Protein 7OU3 (pdb70)

Sequence (489 aa):
YREDNEKVNRLVEILRELGLDCARTIEEKVDLQFDALRNLRENLKDDEELFIKLVIANALVSYQLSGKGEDWWWEFSRYFSENPPEDIVEAYSSSFLPNSKTNRRRLVAGKLKRIIERVEPFLSSPLSISEIRDYYFNGMERLRDELARVMKAKRSAKTIVFAVKMFGYAGRIAFSAFVPYPMAIEIPDDVRINAYTKRFTSEPPVSFWGRIAEETGIPPLHIDSILWPVLVLRRLKKHCGEKAERILELRDLDNEKVNRLVEILRELGLDCARTIEEKVDLQFDALRRNLRENLKDDELFIKLVIANALVSYQLSGKGEEDWWWEFSRYFSENPPEDIVEAYSSSFLPNSKTNRRLVAGKLKRIERVEPFLSPLSISEEIRDYYFNGMERLRDELARVMKAKRSAKTTIVFAVKMFGYAGRIAFSAFVPYPMAIEIPDDVRINAYTKRFTSEPPVSFWGRIAEETGIPPLHIDSILWPVLGEVLRREKAERILELRDL

Structure (mmCIF, N/CA/C/O backbone):
data_7OU3
#
_entry.id   7OU3
#
_cell.length_a   61.429
_cell.length_b   62.452
_cell.length_c   139.877
_cell.angle_alpha   90.000
_cell.angle_beta   90.000
_cell.angle_gamma   90.000
#
_symmetry.space_group_name_H-M   'P 21 21 21'
#
loop_
_entity.id
_entity.type
_entity.pdbx_description
1 polymer 'N-glycosylase/DNA lyase'
2 non-polymer 'CHLORIDE ION'
3 non-polymer GLYCEROL
4 water water
#
loop_
_atom_site.group_PDB
_atom_site.id
_atom_site.type_symbol
_atom_site.label_atom_id
_atom_site.label_alt_id
_atom_site.label_comp_id
_atom_site.label_asym_id
_atom_site.label_entity_id
_atom_site.label_seq_id
_atom_site.pdbx_PDB_ins_code
_atom_site.Cartn_x
_atom_site.Cartn_y
_atom_site.Cartn_z
_atom_site.occupancy
_atom_site.B_iso_or_equiv
_atom_site.auth_seq_id
_atom_site.auth_comp_id
_atom_site.auth_asym_id
_atom_site.auth_atom_id
_atom_site.pdbx_PDB_model_num
ATOM 1 N N . TYR A 1 14 ? 103.87027 174.32274 256.22841 1.000 69.79728 11 TYR A N 1
ATOM 2 C CA . TYR A 1 14 ? 104.55610 175.28810 257.07968 1.000 64.92492 11 TYR A CA 1
ATOM 3 C C . TYR A 1 14 ? 105.75886 174.66622 257.78156 1.000 62.73053 11 TYR A C 1
ATOM 4 O O . TYR A 1 14 ? 105.74784 173.48332 258.12452 1.000 62.77391 11 TYR A O 1
ATOM 13 N N . ARG A 1 15 ? 106.79598 175.47373 257.99299 1.000 61.01515 12 ARG A N 1
ATOM 14 C CA . ARG A 1 15 ? 107.95643 175.03944 258.76163 1.000 59.48048 12 ARG A CA 1
ATOM 15 C C . ARG A 1 15 ? 107.56794 174.97642 260.23255 1.000 55.51130 12 ARG A C 1
ATOM 16 O O . ARG A 1 15 ? 107.25841 176.00347 260.84346 1.000 54.46895 12 ARG A O 1
ATOM 18 N N . GLU A 1 16 ? 107.57500 173.77501 260.80435 1.000 52.09405 13 GLU A N 1
ATOM 19 C CA . GLU A 1 16 ? 107.15413 173.57114 262.18181 1.000 49.39750 13 GLU A CA 1
ATOM 20 C C . GLU A 1 16 ? 108.19658 172.73797 262.91226 1.000 45.18025 13 GLU A C 1
ATOM 21 O O . GLU A 1 16 ? 108.76151 171.80125 262.34296 1.000 46.25286 13 GLU A O 1
ATOM 27 N N . ASP A 1 17 ? 108.45510 173.09065 264.17187 1.000 45.41927 14 ASP A N 1
ATOM 28 C CA . ASP A 1 17 ? 109.27584 172.27259 265.06282 1.000 44.11961 14 ASP A CA 1
ATOM 29 C C . ASP A 1 17 ? 108.32418 171.30907 265.75826 1.000 39.81820 14 ASP A C 1
ATOM 30 O O . ASP A 1 17 ? 107.71450 171.64837 266.77598 1.000 36.40201 14 ASP A O 1
ATOM 35 N N . ASN A 1 18 ? 108.20042 170.09937 265.20703 1.000 38.12768 15 ASN A N 1
ATOM 36 C CA . ASN A 1 18 ? 107.19725 169.16117 265.70104 1.000 38.10428 15 ASN A CA 1
ATOM 37 C C . ASN A 1 18 ? 107.47184 168.75785 267.14338 1.000 34.27702 15 ASN A C 1
ATOM 38 O O . ASN A 1 18 ? 106.54085 168.65240 267.95015 1.000 32.44661 15 ASN A O 1
ATOM 40 N N . GLU A 1 19 ? 108.74207 168.52754 267.48638 1.000 35.32099 16 GLU A N 1
ATOM 41 C CA . GLU A 1 19 ? 109.08231 168.15074 268.85580 1.000 35.68297 16 GLU A CA 1
ATOM 42 C C . GLU A 1 19 ? 108.64120 169.21639 269.84976 1.000 33.39408 16 GLU A C 1
ATOM 43 O O . GLU A 1 19 ? 108.05010 168.90765 270.89196 1.000 31.97414 16 GLU A O 1
ATOM 49 N N . LYS A 1 20 ? 108.92434 170.48449 269.54824 1.000 32.02147 17 LYS A N 1
ATOM 50 C CA . LYS A 1 20 ? 108.52428 171.55019 270.46097 1.000 34.71281 17 LYS A CA 1
ATOM 51 C C . LYS A 1 20 ? 107.00993 171.66718 270.54692 1.000 30.07540 17 LYS A C 1
ATOM 52 O O . LYS A 1 20 ? 106.46346 171.91261 271.62731 1.000 30.29280 17 LYS A O 1
ATOM 58 N N . VAL A 1 21 ? 106.31828 171.51038 269.41604 1.000 30.30392 18 VAL A N 1
ATOM 59 C CA . VAL A 1 21 ? 104.85940 171.54940 269.42046 1.000 29.17416 18 VAL A CA 1
ATOM 60 C C . VAL A 1 21 ? 104.29404 170.40178 270.25129 1.000 25.36629 18 VAL A C 1
ATOM 61 O O . VAL A 1 21 ? 103.33711 170.58392 271.01666 1.000 25.95901 18 VAL A O 1
ATOM 65 N N . ASN A 1 22 ? 104.88332 169.21052 270.13018 1.000 28.45430 19 ASN A N 1
ATOM 66 C CA . ASN A 1 22 ? 104.40936 168.07469 270.91498 1.000 30.39595 19 ASN A CA 1
ATOM 67 C C . ASN A 1 22 ? 104.55455 168.33868 272.40862 1.000 31.11210 19 ASN A C 1
ATOM 68 O O . ASN A 1 22 ? 103.65584 168.01275 273.19481 1.000 29.25297 19 ASN A O 1
ATOM 73 N N . ARG A 1 23 ? 105.67661 168.93784 272.81464 1.000 28.95111 20 ARG A N 1
ATOM 74 C CA . ARG A 1 23 ? 105.86133 169.30710 274.21631 1.000 30.85919 20 ARG A CA 1
ATOM 75 C C . ARG A 1 23 ? 104.86311 170.37796 274.64641 1.000 31.08285 20 ARG A C 1
ATOM 76 O O . ARG A 1 23 ? 104.28961 170.29996 275.74274 1.000 29.27492 20 ARG A O 1
ATOM 84 N N . LEU A 1 24 ? 104.64141 171.38660 273.79376 1.000 25.04911 21 LEU A N 1
ATOM 85 C CA . LEU A 1 24 ? 103.68821 172.44729 274.10434 1.000 27.20559 21 LEU A CA 1
ATOM 86 C C . LEU A 1 24 ? 102.29920 171.87811 274.37023 1.000 26.00976 21 LEU A C 1
ATOM 87 O O . LEU A 1 24 ? 101.63440 172.24640 275.34742 1.000 25.88010 21 LEU A O 1
ATOM 92 N N . VAL A 1 25 ? 101.84758 170.97589 273.50125 1.000 25.69255 22 VAL A N 1
ATOM 93 C CA . VAL A 1 25 ? 100.52217 170.37958 273.64252 1.000 25.63663 22 VAL A CA 1
ATOM 94 C C . VAL A 1 25 ? 100.40946 169.63009 274.96482 1.000 28.57403 22 VAL A C 1
ATOM 95 O O . VAL A 1 25 ? 99.42106 169.76816 275.69644 1.000 27.72255 22 VAL A O 1
ATOM 99 N N . GLU A 1 26 ? 101.42545 168.83520 275.29876 1.000 28.85909 23 GLU A N 1
ATOM 100 C CA . GLU A 1 26 ? 101.32586 168.04058 276.51602 1.000 30.03327 23 GLU A CA 1
ATOM 101 C C . GLU A 1 26 ? 101.35747 168.91873 277.76128 1.000 31.08811 23 GLU A C 1
ATOM 102 O O . GLU A 1 26 ? 100.63483 168.65099 278.73120 1.000 32.09205 23 GLU A O 1
ATOM 108 N N . ILE A 1 27 ? 102.17531 169.97625 277.75346 1.000 28.25082 24 ILE A N 1
ATOM 109 C CA . ILE A 1 27 ? 102.21017 170.87814 278.90270 1.000 30.69821 24 ILE A CA 1
ATOM 110 C C . ILE A 1 27 ? 100.86603 171.57021 279.08018 1.000 32.61297 24 ILE A C 1
ATOM 111 O O . ILE A 1 27 ? 100.35430 171.68652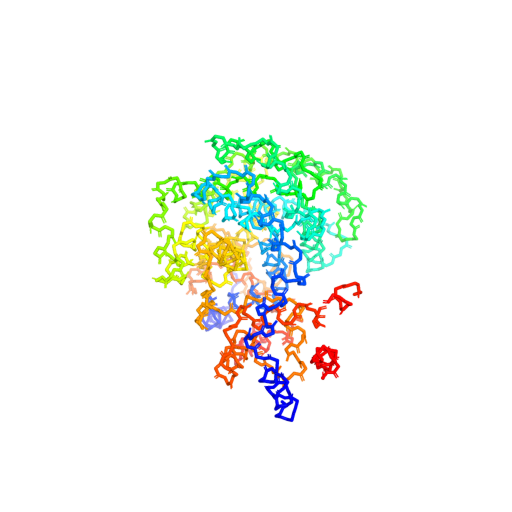 280.20218 1.000 30.01699 24 ILE A O 1
ATOM 116 N N . LEU A 1 28 ? 100.26298 172.03201 277.98023 1.000 26.75625 25 LEU A N 1
ATOM 117 C CA . LEU A 1 28 ? 98.94433 172.64754 278.08802 1.000 27.28376 25 LEU A CA 1
ATOM 118 C C . LEU A 1 28 ? 97.89374 171.65075 278.56597 1.000 28.91628 25 LEU A C 1
ATOM 119 O O . LEU A 1 28 ? 96.98955 172.01594 279.32598 1.000 29.73195 25 LEU A O 1
ATOM 124 N N . ARG A 1 29 ? 97.98401 170.39202 278.12281 1.000 29.61122 26 ARG A N 1
ATOM 125 C CA . ARG A 1 29 ? 97.06161 169.37377 278.61920 1.000 32.02925 26 ARG A CA 1
ATOM 126 C C . ARG A 1 29 ? 97.19394 169.20315 280.12639 1.000 33.54312 26 ARG A C 1
ATOM 127 O O . ARG A 1 29 ? 96.18959 169.04737 280.83350 1.000 35.20758 26 ARG A O 1
ATOM 135 N N . GLU A 1 30 ? 98.42689 169.22980 280.63717 1.000 30.98931 27 GLU A N 1
ATOM 136 C CA . GLU A 1 30 ? 98.63515 169.03935 282.07084 1.000 31.12678 27 GLU A CA 1
ATOM 137 C C . GLU A 1 30 ? 98.08858 170.21362 282.87077 1.000 34.41478 27 GLU A C 1
ATOM 138 O O . GLU A 1 30 ? 97.52269 170.02257 283.95479 1.000 36.27724 27 GLU A O 1
ATOM 144 N N . LEU A 1 31 ? 98.25776 171.43395 282.36051 1.000 31.72647 28 LEU A N 1
ATOM 145 C CA . LEU A 1 31 ? 97.65981 172.60123 283.00257 1.000 31.97461 28 LEU A CA 1
ATOM 146 C C . LEU A 1 31 ? 96.13828 172.56358 282.89125 1.000 31.61271 28 LEU A C 1
ATOM 147 O O . LEU A 1 31 ? 95.42593 172.59692 283.90241 1.000 33.78384 28 LEU A O 1
ATOM 152 N N . GLY A 1 32 ? 95.62293 172.49288 281.66865 1.000 31.66486 29 GLY A N 1
ATOM 153 C CA . GLY A 1 32 ? 94.20334 172.28504 281.44543 1.000 33.13625 29 GLY A CA 1
ATOM 154 C C . GLY A 1 32 ? 93.33691 173.48266 281.80236 1.000 28.52784 29 GLY A C 1
ATOM 155 O O . GLY A 1 32 ? 93.80249 174.55775 282.18369 1.000 28.45410 29 GLY A O 1
ATOM 156 N N . LEU A 1 33 ? 92.02676 173.26797 281.66175 1.000 28.59211 30 LEU A N 1
ATOM 157 C CA . LEU A 1 33 ? 91.05579 174.29265 282.03280 1.000 27.17188 30 LEU A CA 1
ATOM 158 C C . LEU A 1 33 ? 91.16354 174.66935 283.50495 1.000 28.94766 30 LEU A C 1
ATOM 159 O O . LEU A 1 33 ? 90.93388 175.83240 283.85986 1.000 28.65014 30 LEU A O 1
ATOM 164 N N . ASP A 1 34 ? 91.51907 173.71172 284.36880 1.000 31.36012 31 ASP A N 1
ATOM 165 C CA . ASP A 1 34 ? 91.65032 174.00012 285.79576 1.000 33.30541 31 ASP A CA 1
ATOM 166 C C . ASP A 1 34 ? 92.67001 175.10399 286.04324 1.000 30.83626 31 ASP A C 1
ATOM 167 O O . ASP A 1 34 ? 92.41537 176.03981 286.81052 1.000 31.10485 31 ASP A O 1
ATOM 172 N N . CYS A 1 35 ? 93.82303 175.02333 285.37722 1.000 30.68024 32 CYS A N 1
ATOM 173 C CA . CYS A 1 35 ? 94.84313 176.05883 285.51541 1.000 31.35084 32 CYS A CA 1
ATOM 174 C C . CYS A 1 35 ? 94.39493 177.37403 284.88917 1.000 28.47939 32 CYS A C 1
ATOM 175 O O . CYS A 1 35 ? 94.56918 178.44270 285.48942 1.000 28.38080 32 CYS A O 1
ATOM 178 N N . ALA A 1 36 ? 93.81484 177.32261 283.68326 1.000 25.11932 33 ALA A N 1
ATOM 179 C CA . ALA A 1 36 ? 93.31993 178.54626 283.06105 1.000 24.48902 33 ALA A CA 1
ATOM 180 C C . ALA A 1 36 ? 92.32349 179.25102 283.96896 1.000 25.05878 33 ALA A C 1
ATOM 181 O O . ALA A 1 36 ? 92.40222 180.47013 284.16438 1.000 22.34336 33 ALA A O 1
ATOM 183 N N . ARG A 1 37 ? 91.40159 178.49177 284.55856 1.000 25.86260 34 ARG A N 1
ATOM 184 C CA . ARG A 1 37 ? 90.41483 179.08411 285.45532 1.000 25.59251 34 ARG A CA 1
ATOM 185 C C . ARG A 1 37 ? 91.07707 179.70564 286.68414 1.000 26.90347 34 ARG A C 1
ATOM 186 O O . ARG A 1 37 ? 90.69435 180.80220 287.11878 1.000 25.80673 34 ARG A O 1
ATOM 194 N N . THR A 1 38 ? 92.07905 179.02991 287.25326 1.000 26.99332 35 THR A N 1
ATOM 195 C CA . THR A 1 38 ? 92.76065 179.57235 288.42538 1.000 27.15772 35 THR A CA 1
ATOM 196 C C . THR A 1 38 ? 93.48543 180.86654 288.08514 1.000 28.03725 35 THR A C 1
ATOM 197 O O . THR A 1 38 ? 93.46408 181.82800 288.86541 1.000 27.55950 35 THR A O 1
ATOM 201 N N . ILE A 1 39 ? 94.12415 180.91226 286.91701 1.000 25.14775 36 ILE A N 1
ATOM 202 C CA . ILE A 1 39 ? 94.77870 182.14080 286.48344 1.000 26.61241 36 ILE A CA 1
ATOM 203 C C . ILE A 1 39 ? 93.76047 183.26726 286.33137 1.000 26.18747 36 ILE A C 1
ATOM 204 O O . ILE A 1 39 ? 93.98992 184.39419 286.78908 1.000 25.03050 36 ILE A O 1
ATOM 209 N N . GLU A 1 40 ? 92.61234 182.97226 285.71242 1.000 23.52528 37 GLU A N 1
ATOM 210 C CA . GLU A 1 40 ? 91.60404 183.99988 285.45708 1.000 22.89257 37 GLU A CA 1
ATOM 211 C C . GLU A 1 40 ? 91.03745 184.56375 286.75207 1.000 25.62689 37 GLU A C 1
ATOM 212 O O . GLU A 1 40 ? 90.75087 185.76741 286.84421 1.000 24.55318 37 GLU A O 1
ATOM 218 N N . GLU A 1 41 ? 90.85213 183.71212 287.75343 1.000 23.95669 38 GLU A N 1
ATOM 219 C CA . GLU A 1 41 ? 90.11571 184.09796 288.95041 1.000 23.58563 38 GLU A CA 1
ATOM 220 C C . GLU A 1 41 ? 91.00149 184.53177 290.10382 1.000 28.09155 38 GLU A C 1
ATOM 221 O O . GLU A 1 41 ? 90.57559 185.36419 290.91313 1.000 28.37444 38 GLU A O 1
ATOM 227 N N . LYS A 1 42 ? 92.21003 183.98005 290.21271 1.000 27.05821 39 LYS A N 1
ATOM 228 C CA . LYS A 1 42 ? 93.09214 184.25957 291.33582 1.000 30.94210 39 LYS A CA 1
ATOM 229 C C . LYS A 1 42 ? 94.32552 185.06528 290.96656 1.000 33.21148 39 LYS A C 1
ATOM 230 O O . LYS A 1 42 ? 94.80566 185.84375 291.79517 1.000 37.84074 39 LYS A O 1
ATOM 234 N N . VAL A 1 43 ? 94.85064 184.89817 289.75564 1.000 30.07339 40 VAL A N 1
ATOM 235 C CA . VAL A 1 43 ? 96.03875 185.63241 289.32962 1.000 31.68308 40 VAL A CA 1
ATOM 236 C C . VAL A 1 43 ? 95.67214 186.96056 288.67489 1.000 31.56788 40 VAL A C 1
ATOM 237 O O . VAL A 1 43 ? 96.34726 187.97060 288.89053 1.000 32.03621 40 VAL A O 1
ATOM 241 N N . ASP A 1 44 ? 94.60844 186.97535 287.87568 1.000 27.43871 41 ASP A N 1
ATOM 242 C CA . ASP A 1 44 ? 94.11996 188.19150 287.23170 1.000 27.52393 41 ASP A CA 1
ATOM 243 C C . ASP A 1 44 ? 93.27934 188.97333 288.23777 1.000 29.38797 41 ASP A C 1
ATOM 244 O O . ASP A 1 44 ? 92.16822 188.55955 288.58229 1.000 27.85052 41 ASP A O 1
ATOM 249 N N . LEU A 1 45 ? 93.79736 190.11576 288.70204 1.000 25.82937 42 LEU A N 1
ATOM 250 C CA . LEU A 1 45 ? 93.07904 190.90667 289.69627 1.000 26.92036 42 LEU A CA 1
ATOM 251 C C . LEU A 1 45 ? 91.78988 191.50792 289.14980 1.000 25.73897 42 LEU A C 1
ATOM 252 O O . LEU A 1 45 ? 90.95194 191.96453 289.93813 1.000 23.46679 42 LEU A O 1
ATOM 257 N N . GLN A 1 46 ? 91.61256 191.52314 287.82524 1.000 23.74387 43 GLN A N 1
ATOM 258 C CA . GLN A 1 46 ? 90.35874 192.00706 287.25121 1.000 22.03528 43 GLN A CA 1
ATOM 259 C C . GLN A 1 46 ? 89.16326 191.19306 287.73322 1.000 21.75251 43 GLN A C 1
ATOM 260 O O . GLN A 1 46 ? 88.06292 191.73723 287.89487 1.000 21.88434 43 GLN A O 1
ATOM 266 N N . PHE A 1 47 ? 89.34784 189.89258 287.96980 1.000 21.64756 44 PHE A N 1
ATOM 267 C CA . PHE A 1 47 ? 88.22332 189.06466 288.37958 1.000 20.71805 44 PHE A CA 1
ATOM 268 C C . PHE A 1 47 ? 87.67813 189.50993 289.73469 1.000 20.89882 44 PHE A C 1
ATOM 269 O O . PHE A 1 47 ? 86.46331 189.68442 289.89903 1.000 19.76722 44 PHE A O 1
ATOM 277 N N . ASP A 1 48 ? 88.56649 189.73663 290.70636 1.000 21.27799 45 ASP A N 1
ATOM 278 C CA . ASP A 1 48 ? 88.11281 190.18179 292.02007 1.000 21.01587 45 ASP A CA 1
ATOM 279 C C . ASP A 1 48 ? 87.49007 191.57279 291.95165 1.000 20.45497 45 ASP A C 1
ATOM 280 O O . ASP A 1 48 ? 86.57073 191.88174 292.72263 1.000 19.57270 45 ASP A O 1
ATOM 285 N N . ALA A 1 49 ? 87.96729 192.42565 291.04205 1.000 19.51459 46 ALA A N 1
ATOM 286 C CA . ALA A 1 49 ? 87.30347 193.70815 290.84812 1.000 17.99065 46 ALA A CA 1
ATOM 287 C C . ALA A 1 49 ? 85.85272 193.50570 290.43094 1.000 18.09667 46 ALA A C 1
ATOM 288 O O . ALA A 1 49 ? 84.95536 194.20979 290.91098 1.000 18.92035 46 ALA A O 1
ATOM 290 N N . LEU A 1 50 ? 85.59774 192.52711 289.55861 1.000 16.87784 47 LEU A N 1
ATOM 291 C CA . LEU A 1 50 ? 84.22440 192.25305 289.15141 1.000 16.82971 47 LEU A CA 1
ATOM 292 C C . LEU A 1 50 ? 83.40756 191.70338 290.31241 1.000 17.16819 47 LEU A C 1
ATOM 293 O O . LEU A 1 50 ? 82.23563 192.06055 290.46817 1.000 17.20490 47 LEU A O 1
ATOM 298 N N . ARG A 1 51 ? 83.99627 190.82294 291.12917 1.000 17.08991 48 ARG A N 1
ATOM 299 C CA . ARG A 1 51 ? 83.25900 190.28893 292.27457 1.000 16.80652 48 ARG A CA 1
ATOM 300 C C . ARG A 1 51 ? 82.80351 191.41291 293.19074 1.000 18.38023 48 ARG A C 1
ATOM 301 O O . ARG A 1 51 ? 81.66423 191.40976 293.67856 1.000 19.23296 48 ARG A O 1
ATOM 309 N N . ASN A 1 52 ? 83.68905 192.38457 293.42842 1.000 18.47959 49 ASN A N 1
ATOM 310 C CA . ASN A 1 52 ? 83.36326 193.51150 294.29078 1.000 20.08630 49 ASN A CA 1
ATOM 311 C C . ASN A 1 52 ? 82.18682 194.29750 293.72787 1.000 20.12769 49 ASN A C 1
ATOM 312 O O . ASN A 1 52 ? 81.22939 194.60529 294.44360 1.000 18.61229 49 ASN A O 1
ATOM 317 N N . LEU A 1 53 ? 82.22742 194.61424 292.43163 1.000 17.97482 50 LEU A N 1
ATOM 318 C CA . LEU A 1 53 ? 81.13175 195.38059 291.85033 1.000 16.72636 50 LEU A CA 1
ATOM 319 C C . LEU A 1 53 ? 79.82468 194.59738 291.88096 1.000 17.75757 50 LEU A C 1
ATOM 320 O O . LEU A 1 53 ? 78.76821 195.15186 292.20353 1.000 17.08512 50 LEU A O 1
ATOM 325 N N . ARG A 1 54 ? 79.86964 193.30193 291.56188 1.000 16.26161 51 ARG A N 1
ATOM 326 C CA . ARG A 1 54 ? 78.63953 192.51768 291.53710 1.000 15.18535 51 ARG A CA 1
ATOM 327 C C . ARG A 1 54 ? 77.98948 192.50253 292.91408 1.000 17.22302 51 ARG A C 1
ATOM 328 O O . ARG A 1 54 ? 76.77281 192.67571 293.04077 1.000 17.10836 51 ARG A O 1
ATOM 336 N N . GLU A 1 55 ? 78.79737 192.34037 293.96385 1.000 17.06246 52 GLU A N 1
ATOM 337 C CA . GLU A 1 55 ? 78.25523 192.31587 295.31810 1.000 18.62135 52 GLU A CA 1
ATOM 338 C C . GLU A 1 55 ? 77.67169 193.66817 295.71046 1.000 19.29993 52 GLU A C 1
ATOM 339 O O . GLU A 1 55 ? 76.65791 193.73063 296.41846 1.000 20.48112 52 GLU A O 1
ATOM 345 N N . ASN A 1 56 ? 78.29536 194.75253 295.26339 1.000 18.27594 53 ASN A N 1
ATOM 346 C CA . ASN A 1 56 ? 77.86538 196.07279 295.70224 1.000 19.85163 53 ASN A CA 1
ATOM 347 C C . ASN A 1 56 ? 76.64467 196.57772 294.94180 1.000 20.11386 53 ASN A C 1
ATOM 348 O O . ASN A 1 56 ? 75.88446 197.38969 295.48269 1.000 23.44564 53 ASN A O 1
ATOM 353 N N . LEU A 1 57 ? 76.43479 196.12952 293.69961 1.000 17.50142 54 LEU A N 1
ATOM 354 C CA . LEU A 1 57 ? 75.29048 196.60771 292.93219 1.000 17.95631 54 LEU A CA 1
ATOM 355 C C . LEU A 1 57 ? 74.01817 195.83166 293.24133 1.000 19.92139 54 LEU A C 1
ATOM 356 O O . LEU A 1 57 ? 72.92264 196.39987 293.20399 1.000 19.37069 54 LEU A O 1
ATOM 361 N N . LYS A 1 58 ? 74.13336 194.52405 293.47311 1.000 18.16452 55 LYS A N 1
ATOM 362 C CA . LYS A 1 58 ? 72.97173 193.65490 293.70491 1.000 18.54593 55 LYS A CA 1
ATOM 363 C C . LYS A 1 58 ? 71.93346 193.78210 292.58800 1.000 18.36079 55 LYS A C 1
ATOM 364 O O . LYS A 1 58 ? 70.72434 193.82084 292.83462 1.000 19.45686 55 LYS A O 1
ATOM 370 N N . ASP A 1 59 ? 72.42295 193.88680 291.35541 1.000 19.00731 56 ASP A N 1
ATOM 371 C CA . ASP A 1 59 ? 71.57222 193.98157 290.16524 1.000 17.77816 56 ASP A CA 1
ATOM 372 C C . ASP A 1 59 ? 72.39442 193.35760 289.03643 1.000 17.11398 56 ASP A C 1
ATOM 373 O O . ASP A 1 59 ? 73.22617 194.01985 288.40915 1.000 16.01872 56 ASP A O 1
ATOM 378 N N . ASP A 1 60 ? 72.18492 192.05857 288.82057 1.000 18.27675 57 ASP A N 1
ATOM 379 C CA . ASP A 1 60 ? 73.07190 191.34289 287.90854 1.000 16.37932 57 ASP A CA 1
ATOM 380 C C . ASP A 1 60 ? 72.89481 191.78501 286.46798 1.000 16.98967 57 ASP A C 1
ATOM 381 O O . ASP A 1 60 ? 73.86385 191.76180 285.70456 1.000 18.34204 57 ASP A O 1
ATOM 386 N N . GLU A 1 61 ? 71.68627 192.19306 286.08687 1.000 17.14109 58 GLU A N 1
ATOM 387 C CA A GLU A 1 61 ? 71.49899 192.76651 284.75382 0.546 18.75944 58 GLU A CA 1
ATOM 388 C CA B GLU A 1 61 ? 71.48984 192.76865 284.76127 0.454 18.78653 58 GLU A CA 1
ATOM 389 C C . GLU A 1 61 ? 72.37305 193.99878 284.57695 1.000 18.89666 58 GLU A C 1
ATOM 390 O O . GLU A 1 61 ? 73.10587 194.11797 283.58792 1.000 17.90081 58 GLU A O 1
ATOM 401 N N . LEU A 1 62 ? 72.31903 194.92637 285.54131 1.000 16.93540 59 LEU A N 1
ATOM 402 C CA . LEU A 1 62 ? 73.12801 196.13951 285.45800 1.000 15.30288 59 LEU A CA 1
ATOM 403 C C . LEU A 1 62 ? 74.61379 195.81148 285.48766 1.000 16.86717 59 LEU A C 1
ATOM 404 O O . LEU A 1 62 ? 75.39232 196.33222 284.68024 1.000 16.45202 59 LEU A O 1
ATOM 409 N N . PHE A 1 63 ? 75.02022 194.91600 286.39309 1.000 15.40249 60 PHE A N 1
ATOM 410 C CA . PHE A 1 63 ? 76.41857 194.52504 286.51559 1.000 14.40217 60 PHE A CA 1
ATOM 411 C C . PHE A 1 63 ? 76.96800 193.98670 285.20145 1.000 15.83541 60 PHE A C 1
ATOM 412 O O . PHE A 1 63 ? 78.02805 194.41988 284.73250 1.000 14.15317 60 PHE A O 1
ATOM 420 N N . ILE A 1 64 ? 76.26114 193.03266 284.59680 1.000 14.54914 61 ILE A N 1
ATOM 421 C CA . ILE A 1 64 ? 76.78380 192.40066 283.39258 1.000 14.66975 61 ILE A CA 1
ATOM 422 C C . ILE A 1 64 ? 76.82434 193.39291 282.24220 1.000 15.52704 61 ILE A C 1
ATOM 423 O O . ILE A 1 64 ? 77.79892 193.43706 281.48077 1.000 15.29826 61 ILE A O 1
ATOM 428 N N . LYS A 1 65 ? 75.80082 194.23861 282.13504 1.000 15.08165 62 LYS A N 1
ATOM 429 C CA . LYS A 1 65 ? 75.80008 195.23299 281.05660 1.000 14.60671 62 LYS A CA 1
ATOM 430 C C . LYS A 1 65 ? 76.91550 196.24441 281.24494 1.000 16.60756 62 LYS A C 1
ATOM 431 O O . LYS A 1 65 ? 77.52972 196.68711 280.26490 1.000 15.96769 62 LYS A O 1
ATOM 437 N N . LEU A 1 66 ? 77.19545 196.62359 282.49577 1.000 15.64917 63 LEU A N 1
ATOM 438 C CA . LEU A 1 66 ? 78.30238 197.53467 282.75718 1.000 15.07062 63 LEU A CA 1
ATOM 439 C C . LEU A 1 66 ? 79.62996 196.90597 282.38509 1.000 16.17476 63 LEU A C 1
ATOM 440 O O . LEU A 1 66 ? 80.51293 197.58606 281.85015 1.000 15.58386 63 LEU A O 1
ATOM 445 N N . VAL A 1 67 ? 79.79876 195.60727 282.65770 1.000 13.88571 64 VAL A N 1
ATOM 446 C CA . VAL A 1 67 ? 81.04796 194.94481 282.29621 1.000 13.77936 64 VAL A CA 1
ATOM 447 C C . VAL A 1 67 ? 81.24647 194.94508 280.78122 1.000 13.88640 64 VAL A C 1
ATOM 448 O O . VAL A 1 67 ? 82.35095 195.20840 280.29009 1.000 15.17437 64 VAL A O 1
ATOM 452 N N . ILE A 1 68 ? 80.18641 194.65160 280.01576 1.000 14.07621 65 ILE A N 1
ATOM 453 C CA . ILE A 1 68 ? 80.30385 194.66425 278.55054 1.000 14.60230 65 ILE A CA 1
ATOM 454 C C . ILE A 1 68 ? 80.66053 196.06083 278.05086 1.000 15.26880 65 ILE A C 1
ATOM 455 O O . ILE A 1 68 ? 81.60736 196.23582 277.26500 1.000 14.84872 65 ILE A O 1
ATOM 460 N N . ALA A 1 69 ? 79.90480 197.07476 278.48779 1.000 14.22706 66 ALA A N 1
ATOM 461 C CA . ALA A 1 69 ? 80.19335 198.44310 278.05854 1.000 14.39304 66 ALA A CA 1
ATOM 462 C C . ALA A 1 69 ? 81.60220 198.84964 278.45894 1.000 15.63095 66 ALA A C 1
ATOM 463 O O . ALA A 1 69 ? 82.33789 199.45485 277.66221 1.000 15.74113 66 ALA A O 1
ATOM 465 N N . ASN A 1 70 ? 82.00887 198.50076 279.68251 1.000 14.80649 67 ASN A N 1
ATOM 466 C CA . ASN A 1 70 ? 83.34305 198.86918 280.13453 1.000 14.92618 67 ASN A CA 1
ATOM 467 C C . ASN A 1 70 ? 84.41544 198.21090 279.28358 1.000 15.27426 67 ASN A C 1
ATOM 468 O O . ASN A 1 70 ? 85.41000 198.85313 278.91237 1.000 15.10105 67 ASN A O 1
ATOM 473 N N . ALA A 1 71 ? 84.22165 196.93638 278.93495 1.000 14.62681 68 ALA A N 1
ATOM 474 C CA . ALA A 1 71 ? 85.20636 196.26115 278.10599 1.000 13.32978 68 ALA A CA 1
ATOM 475 C C . ALA A 1 71 ? 85.31388 196.92180 276.74107 1.000 13.52354 68 ALA A C 1
ATOM 476 O O . ALA A 1 71 ? 86.40988 197.01268 276.18571 1.000 14.63602 68 ALA A O 1
ATOM 478 N N . LEU A 1 72 ? 84.18988 197.40352 276.20502 1.000 14.34066 69 LEU A N 1
ATOM 479 C CA . LEU A 1 72 ? 84.19346 198.00425 274.87393 1.000 14.56732 69 LEU A CA 1
ATOM 480 C C . LEU A 1 72 ? 84.93601 199.33146 274.83243 1.000 14.98070 69 LEU A C 1
ATOM 481 O O . LEU A 1 72 ? 85.28193 199.78871 273.73809 1.000 16.24383 69 LEU A O 1
ATOM 486 N N . VAL A 1 73 ? 85.21588 199.94669 275.98109 1.000 15.16225 70 VAL A N 1
ATOM 487 C CA . VAL A 1 73 ? 86.03213 201.15615 276.03848 1.000 16.24216 70 VAL A CA 1
ATOM 488 C C . VAL A 1 73 ? 87.38767 200.88787 276.67080 1.000 15.29337 70 VAL A C 1
ATOM 489 O O . VAL A 1 73 ? 88.12411 201.83575 276.99464 1.000 16.31719 70 VAL A O 1
ATOM 493 N N . SER A 1 74 ? 87.75247 199.61685 276.83047 1.000 15.99591 71 SER A N 1
ATOM 494 C CA . SER A 1 74 ? 89.01490 199.22710 277.46749 1.000 16.27662 71 SER A CA 1
ATOM 495 C C . SER A 1 74 ? 90.11204 199.06120 276.42178 1.000 18.83270 71 SER A C 1
ATOM 496 O O . SER A 1 74 ? 90.61139 197.96609 276.16441 1.000 20.71854 71 SER A O 1
ATOM 499 N N . TYR A 1 75 ? 90.46029 200.17066 275.78540 1.000 17.95257 72 TYR A N 1
ATOM 500 C CA . TYR A 1 75 ? 91.55407 200.19374 274.83263 1.000 17.13152 72 TYR A CA 1
ATOM 501 C C . TYR A 1 75 ? 92.29058 201.51180 274.99908 1.000 17.69214 72 TYR A C 1
ATOM 502 O O . TYR A 1 75 ? 91.69630 202.51768 275.40412 1.000 18.74716 72 TYR A O 1
ATOM 511 N N . GLN A 1 76 ? 93.58870 201.49616 274.70328 1.000 18.04774 73 GLN A N 1
ATOM 512 C CA . GLN A 1 76 ? 94.46616 202.65698 274.86823 1.000 18.28148 73 GLN A CA 1
ATOM 513 C C . GLN A 1 76 ? 94.26048 203.30631 276.23767 1.000 19.46817 73 GLN A C 1
ATOM 514 O O . GLN A 1 76 ? 93.95744 204.49403 276.36415 1.000 20.26012 73 GLN A O 1
ATOM 520 N N . LEU A 1 77 ? 94.41743 202.47803 277.26611 1.000 18.93684 74 LEU A N 1
ATOM 521 C CA . LEU A 1 77 ? 94.21871 202.91960 278.63700 1.000 18.59297 74 LEU A CA 1
ATOM 522 C C . LEU A 1 77 ? 95.32202 203.87880 279.05815 1.000 20.91171 74 LEU A C 1
ATOM 523 O O . LEU A 1 77 ? 96.41829 203.91435 278.48927 1.000 22.44126 74 LEU A O 1
ATOM 528 N N . SER A 1 78 ? 95.02025 204.67420 280.08521 1.000 19.49068 75 SER A N 1
ATOM 529 C CA . SER A 1 78 ? 96.02778 205.51358 280.72311 1.000 20.16324 75 SER A CA 1
ATOM 530 C C . SER A 1 78 ? 96.50848 204.91215 282.04366 1.000 21.80713 75 SER A C 1
ATOM 531 O O . SER A 1 78 ? 96.83639 205.63803 282.99130 1.000 23.63575 75 SER A O 1
ATOM 534 N N . GLY A 1 79 ? 96.56816 203.58953 282.10258 1.000 22.96691 76 GLY A N 1
ATOM 535 C CA . GLY A 1 79 ? 97.04389 202.86776 283.26781 1.000 24.14325 76 GLY A CA 1
ATOM 536 C C . GLY A 1 79 ? 97.00139 201.38334 282.96996 1.000 24.60005 76 GLY A C 1
ATOM 537 O O . GLY A 1 79 ? 96.61991 200.95516 281.87313 1.000 25.25770 76 GLY A O 1
ATOM 538 N N . LYS A 1 80 ? 97.40632 200.59750 283.96160 1.000 22.38807 77 LYS A N 1
ATOM 539 C CA . LYS A 1 80 ? 97.39197 199.14487 283.82223 1.000 23.55591 77 LYS A CA 1
ATOM 540 C C . LYS A 1 80 ? 95.96410 198.60481 283.84268 1.000 21.62041 77 LYS A C 1
ATOM 541 O O . LYS A 1 80 ? 95.08860 199.12151 284.54502 1.000 22.47227 77 LYS A O 1
ATOM 546 N N . GLY A 1 81 ? 95.73924 197.52620 283.08394 1.000 22.03032 78 GLY A N 1
ATOM 547 C CA . GLY A 1 81 ? 94.41857 196.91122 283.05059 1.000 21.41803 78 GLY A CA 1
ATOM 548 C C . GLY A 1 81 ? 93.86519 196.57387 284.42431 1.000 21.80222 78 GLY A C 1
ATOM 549 O O . GLY A 1 81 ? 92.69451 196.83543 284.71279 1.000 20.12252 78 GLY A O 1
ATOM 550 N N . GLU A 1 82 ? 94.69251 195.99096 285.29153 1.000 21.75955 79 GLU A N 1
ATOM 551 C CA . GLU A 1 82 ? 94.19670 195.63112 286.61497 1.000 24.31724 79 GLU A CA 1
ATOM 552 C C . GLU A 1 82 ? 93.79986 196.87010 287.41174 1.000 22.34375 79 GLU A C 1
ATOM 553 O O . GLU A 1 82 ? 92.79723 196.85023 288.13975 1.000 24.14510 79 GLU A O 1
ATOM 559 N N . ASP A 1 83 ? 94.55959 197.96209 287.27284 1.000 21.76576 80 ASP A N 1
ATOM 560 C CA . ASP A 1 83 ? 94.20606 199.20666 287.95568 1.000 22.25966 80 ASP A CA 1
ATOM 561 C C . ASP A 1 83 ? 92.91820 199.79814 287.39312 1.000 20.68644 80 ASP A C 1
ATOM 562 O O . ASP A 1 83 ? 92.08134 200.31655 288.14281 1.000 22.10200 80 ASP A O 1
ATOM 567 N N . TRP A 1 84 ? 92.74598 199.73761 286.07549 1.000 18.16852 81 TRP A N 1
ATOM 568 C CA . TRP A 1 84 ? 91.53553 200.25681 285.44426 1.000 17.47371 81 TRP A CA 1
ATOM 569 C C . TRP A 1 84 ? 90.28702 199.50737 285.89655 1.000 17.82647 81 TRP A C 1
ATOM 570 O O . TRP A 1 84 ? 89.26558 200.12250 286.21908 1.000 17.12177 81 TRP A O 1
ATOM 581 N N . TRP A 1 85 ? 90.32971 198.17868 285.90268 1.000 16.59429 82 TRP A N 1
ATOM 582 C CA . TRP A 1 85 ? 89.12769 197.45684 286.30974 1.000 17.14610 82 TRP A CA 1
ATOM 583 C C . TRP A 1 85 ? 88.79914 197.69211 287.77928 1.000 17.67403 82 TRP A C 1
ATOM 584 O O . TRP A 1 85 ? 87.61821 197.75200 288.14245 1.000 17.05967 82 TRP A O 1
ATOM 595 N N . TRP A 1 86 ? 89.81696 197.87864 288.62042 1.000 17.99750 83 TRP A N 1
ATOM 596 C CA . TRP A 1 86 ? 89.54643 198.22618 290.01174 1.000 18.49599 83 TRP A CA 1
ATOM 597 C C . TRP A 1 86 ? 89.01707 199.64779 290.14418 1.000 19.81705 83 TRP A C 1
ATOM 598 O O . TRP A 1 86 ? 88.14852 199.91290 290.98640 1.000 20.90297 83 TRP A O 1
ATOM 609 N N . GLU A 1 87 ? 89.51681 200.58038 289.32933 1.000 18.77773 84 GLU A N 1
ATOM 610 C CA . GLU A 1 87 ? 88.96230 201.93232 289.36814 1.000 19.58053 84 GLU A CA 1
ATOM 611 C C . GLU A 1 87 ? 87.49321 201.93325 288.94279 1.000 19.71574 84 GLU A C 1
ATOM 612 O O . GLU A 1 87 ? 86.65009 202.58297 289.57467 1.000 20.82931 84 GLU A O 1
ATOM 618 N N . PHE A 1 88 ? 87.17291 201.19175 287.88560 1.000 17.63831 85 PHE A N 1
ATOM 619 C CA . PHE A 1 88 ? 85.78896 200.99441 287.45735 1.000 17.66115 85 PHE A CA 1
ATOM 620 C C . PHE A 1 88 ? 84.94605 200.38607 288.57360 1.000 18.55122 85 PHE A C 1
ATOM 621 O O . PHE A 1 88 ? 83.83721 200.85327 288.86057 1.000 17.61197 85 PHE A O 1
ATOM 629 N N . SER A 1 89 ? 85.46256 199.34259 289.21946 1.000 16.59778 86 SER A N 1
ATOM 630 C CA . SER A 1 89 ? 84.70485 198.66030 290.26480 1.000 17.80383 86 SER A CA 1
ATOM 631 C C . SER A 1 89 ? 84.42796 199.58482 291.44255 1.000 19.74775 86 SER A C 1
ATOM 632 O O . SER A 1 89 ? 83.29901 199.64374 291.95056 1.000 19.53976 86 SER A O 1
ATOM 635 N N . ARG A 1 90 ? 85.45457 200.30344 291.90647 1.000 19.33051 87 ARG A N 1
ATOM 636 C CA . ARG A 1 90 ? 85.26028 201.19828 293.04198 1.000 19.77428 87 ARG A CA 1
ATOM 637 C C . ARG A 1 90 ? 84.38588 202.38459 292.66592 1.000 18.88842 87 ARG A C 1
ATOM 638 O O . ARG A 1 90 ? 83.55748 202.82848 293.47713 1.000 21.90663 87 ARG A O 1
ATOM 646 N N . TYR A 1 91 ? 84.53986 202.90228 291.44318 1.000 19.53850 88 TYR A N 1
ATOM 647 C CA . TYR A 1 91 ? 83.78657 204.08657 291.04900 1.000 21.50471 88 TYR A CA 1
ATOM 648 C C . TYR A 1 91 ? 82.29375 203.79562 290.98271 1.000 19.99565 88 TYR A C 1
ATOM 649 O O . TYR A 1 91 ? 81.48429 204.53881 291.54980 1.000 21.20306 88 TYR A O 1
ATOM 658 N N . PHE A 1 92 ? 81.90920 202.71134 290.30779 1.000 18.59759 89 PHE A N 1
ATOM 659 C CA . PHE A 1 92 ? 80.49353 202.40279 290.18347 1.000 17.68947 89 PHE A CA 1
ATOM 660 C C . PHE A 1 92 ? 79.90985 201.77813 291.44577 1.000 20.87343 89 PHE A C 1
ATOM 661 O O . PHE A 1 92 ? 78.69074 201.82287 291.63007 1.000 22.38829 89 PHE A O 1
ATOM 669 N N . SER A 1 93 ? 80.74743 201.24906 292.34621 1.000 18.85911 90 SER A N 1
ATOM 670 C CA . SER A 1 93 ? 80.25255 200.87375 293.66702 1.000 20.15809 90 SER A CA 1
ATOM 671 C C . SER A 1 93 ? 79.88073 202.10523 294.48056 1.000 21.33091 90 SER A C 1
ATOM 672 O O . SER A 1 93 ? 78.87258 202.10512 295.19585 1.000 23.85627 90 SER A O 1
ATOM 675 N N . GLU A 1 94 ? 80.68213 203.17014 294.37183 1.000 21.21965 91 GLU A N 1
ATOM 676 C CA . GLU A 1 94 ? 80.42400 204.39963 295.11111 1.000 25.35191 91 GLU A CA 1
ATOM 677 C C . GLU A 1 94 ? 79.41039 205.29687 294.40816 1.000 21.86237 91 GLU A C 1
ATOM 678 O O . GLU A 1 94 ? 78.65615 206.01377 295.08453 1.000 27.63390 91 GLU A O 1
ATOM 680 N N . ASN A 1 95 ? 79.36281 205.25612 293.07787 1.000 23.58231 92 ASN A N 1
ATOM 681 C CA . ASN A 1 95 ? 78.48703 206.10698 292.27296 1.000 25.27724 92 ASN A CA 1
ATOM 682 C C . ASN A 1 95 ? 77.70932 205.21780 291.32034 1.000 21.89241 92 ASN A C 1
ATOM 683 O O . ASN A 1 95 ? 77.97911 205.19886 290.11521 1.000 24.43683 92 ASN A O 1
ATOM 688 N N . PRO A 1 96 ? 76.76149 204.43675 291.82935 1.000 25.34701 93 PRO A N 1
ATOM 689 C CA . PRO A 1 96 ? 76.05794 203.48698 290.96503 1.000 25.13595 93 PRO A CA 1
ATOM 690 C C . PRO A 1 96 ? 75.25123 204.21438 289.90674 1.000 26.95508 93 PRO A C 1
ATOM 691 O O . PRO A 1 96 ? 74.59193 205.22658 290.19227 1.000 28.98494 93 PRO A O 1
ATOM 695 N N . PRO A 1 97 ? 75.27560 203.73247 288.68438 1.000 25.08874 94 PRO A N 1
ATOM 696 C CA . PRO A 1 97 ? 74.69164 204.49849 287.58204 1.000 27.06886 94 PRO A CA 1
ATOM 697 C C . PRO A 1 97 ? 73.28115 204.07273 287.21812 1.000 31.11978 94 PRO A C 1
ATOM 698 O O . PRO A 1 97 ? 72.81595 202.97703 287.56469 1.000 29.91091 94 PRO A O 1
ATOM 702 N N . GLU A 1 98 ? 72.60943 204.96145 286.48825 1.000 33.83001 95 GLU A N 1
ATOM 703 C CA . GLU A 1 98 ? 71.35605 204.64059 285.81204 1.000 33.24062 95 GLU A CA 1
ATOM 704 C C . GLU A 1 98 ? 71.49982 204.91608 284.32049 1.000 31.74661 95 GLU A C 1
ATOM 705 O O . GLU A 1 98 ? 71.50314 203.97052 283.52808 1.000 34.04759 95 GLU A O 1
ATOM 711 N N . ASP A 1 99 ? 71.65412 206.17366 283.90881 1.000 32.21554 96 ASP A N 1
ATOM 712 C CA . ASP A 1 99 ? 71.95701 206.50964 282.51582 1.000 29.87925 96 ASP A CA 1
ATOM 713 C C . ASP A 1 99 ? 73.43029 206.20146 282.25745 1.000 28.51695 96 ASP A C 1
ATOM 714 O O . ASP A 1 99 ? 74.31196 206.92576 282.73119 1.000 28.60105 96 ASP A O 1
ATOM 719 N N . ILE A 1 100 ? 73.70187 205.15356 281.47129 1.000 24.40827 97 ILE A N 1
ATOM 720 C CA . ILE A 1 100 ? 75.07768 204.67909 281.30628 1.000 24.76046 97 ILE A CA 1
ATOM 721 C C . ILE A 1 100 ? 75.92732 205.67599 280.51613 1.000 23.44687 97 ILE A C 1
ATOM 722 O O . ILE A 1 100 ? 77.09836 205.90437 280.84908 1.000 22.92303 97 ILE A O 1
ATOM 727 N N . VAL A 1 101 ? 75.37131 206.27655 279.45856 1.000 23.41542 98 VAL A N 1
ATOM 728 C CA . VAL A 1 101 ? 76.12635 207.27992 278.70584 1.000 24.42470 98 VAL A CA 1
ATOM 729 C C . VAL A 1 101 ? 76.48704 208.45832 279.60059 1.000 23.44935 98 VAL A C 1
ATOM 730 O O . VAL A 1 101 ? 77.62852 208.93240 279.59970 1.000 23.14766 98 VAL A O 1
ATOM 734 N N . GLU A 1 102 ? 75.51718 208.94814 280.37605 1.000 24.95418 99 GLU A N 1
ATOM 735 C CA . GLU A 1 102 ? 75.79180 210.06595 281.27177 1.000 24.71355 99 GLU A CA 1
ATOM 736 C C . GLU A 1 102 ? 76.84706 209.68834 282.30210 1.000 24.37891 99 GLU A C 1
ATOM 737 O O . GLU A 1 102 ? 77.74487 210.48614 282.60350 1.000 26.61325 99 GLU A O 1
ATOM 739 N N . ALA A 1 103 ? 76.75730 208.47448 282.84593 1.000 23.19596 100 ALA A N 1
ATOM 740 C CA . ALA A 1 103 ? 77.71014 208.05040 283.86653 1.000 24.62959 100 ALA A CA 1
ATOM 741 C C . ALA A 1 103 ? 79.13046 208.01772 283.31277 1.000 24.62953 100 ALA A C 1
ATOM 742 O O . ALA A 1 103 ? 80.06618 208.52173 283.94517 1.000 24.97363 100 ALA A O 1
ATOM 744 N N . TYR A 1 104 ? 79.30987 207.43444 282.12288 1.000 22.51145 101 TYR A N 1
ATOM 745 C CA . TYR A 1 104 ? 80.64406 207.38151 281.53065 1.000 20.99133 101 TYR A CA 1
ATOM 746 C C . TYR A 1 104 ? 81.14348 208.75683 281.11309 1.000 22.80629 101 TYR A C 1
ATOM 747 O O . TYR A 1 104 ? 82.35687 209.00441 281.13808 1.000 22.13854 101 TYR A O 1
ATOM 756 N N . SER A 1 105 ? 80.23245 209.66379 280.73958 1.000 23.01891 102 SER A N 1
ATOM 757 C CA . SER A 1 105 ? 80.63620 211.01316 280.35387 1.000 22.56766 102 SER A CA 1
ATOM 758 C C . SER A 1 105 ? 81.32373 211.73925 281.50072 1.000 24.57230 102 SER A C 1
ATOM 759 O O . SER A 1 105 ? 82.18936 212.58535 281.26048 1.000 27.48627 102 SER A O 1
ATOM 762 N N . SER A 1 106 ? 80.94471 211.43417 282.74228 1.000 25.66516 103 SER A N 1
ATOM 763 C CA A SER A 1 106 ? 81.61355 211.98808 283.91466 0.497 27.53889 103 SER A CA 1
ATOM 764 C CA B SER A 1 106 ? 81.62785 211.99751 283.90065 0.503 27.53961 103 SER A CA 1
ATOM 765 C C . SER A 1 106 ? 82.80739 211.13997 284.33999 1.000 27.43988 103 SER A C 1
ATOM 766 O O . SER A 1 106 ? 83.86945 211.67930 284.67984 1.000 30.49060 103 SER A O 1
ATOM 771 N N . PHE A 1 107 ? 82.64699 209.81794 284.30772 1.000 23.65071 104 PHE A N 1
ATOM 772 C CA . PHE A 1 107 ? 83.67198 208.90467 284.80595 1.000 23.47302 104 PHE A CA 1
ATOM 773 C C . PHE A 1 107 ? 84.97024 208.99655 284.00508 1.000 23.88064 104 PHE A C 1
ATOM 774 O O . PHE A 1 107 ? 86.04620 209.20304 284.57874 1.000 24.67255 104 PHE A O 1
ATOM 782 N N . LEU A 1 108 ? 84.90226 208.80813 282.68178 1.000 22.11415 105 LEU A N 1
ATOM 783 C CA . LEU A 1 108 ? 86.14109 208.69000 281.90906 1.000 21.80453 105 LEU A CA 1
ATOM 784 C C . LEU A 1 108 ? 87.06084 209.90120 282.00659 1.000 21.87064 105 LEU A C 1
ATOM 785 O O . LEU A 1 108 ? 88.24737 209.71823 282.33598 1.000 22.23669 105 LEU A O 1
ATOM 790 N N . PRO A 1 109 ? 86.62109 211.13457 281.73464 1.000 24.03006 106 PRO A N 1
ATOM 791 C CA . PRO A 1 109 ? 87.57429 212.25448 281.78565 1.000 27.24064 106 PRO A CA 1
ATOM 792 C C . PRO A 1 109 ? 88.12551 212.51179 283.16806 1.000 29.89962 106 PRO A C 1
ATOM 793 O O . PRO A 1 109 ? 89.20952 213.09719 283.28993 1.000 33.02238 106 PRO A O 1
ATOM 797 N N . ASN A 1 110 ? 87.42549 212.08114 284.21126 1.000 26.92109 107 ASN A N 1
ATOM 798 C CA . ASN A 1 110 ? 87.88665 212.27209 285.57367 1.000 31.76165 107 ASN A CA 1
ATOM 799 C C . ASN A 1 110 ? 88.64395 211.07398 286.12579 1.000 28.23845 107 ASN A C 1
ATOM 800 O O . ASN A 1 110 ? 89.19767 211.16739 287.22660 1.000 31.33917 107 ASN A O 1
ATOM 805 N N . SER A 1 111 ? 88.70059 209.96868 285.38807 1.000 26.53168 108 SER A N 1
ATOM 806 C CA . SER A 1 111 ? 89.40375 208.78749 285.86039 1.000 25.63276 108 SER A CA 1
ATOM 807 C C . SER A 1 111 ? 90.91218 208.99635 285.78059 1.000 24.43911 108 SER A C 1
ATOM 808 O O . SER A 1 111 ? 91.41060 209.88648 285.09111 1.000 27.95149 108 SER A O 1
ATOM 811 N N . LYS A 1 112 ? 91.64313 208.16083 286.51620 1.000 22.54803 109 LYS A N 1
ATOM 812 C CA . LYS A 1 112 ? 93.08809 208.13907 286.34885 1.000 23.28734 109 LYS A CA 1
ATOM 813 C C . LYS A 1 112 ? 93.48045 207.24524 285.18035 1.000 21.73628 109 LYS A C 1
ATOM 814 O O . LYS A 1 112 ? 94.33015 207.62360 284.36311 1.000 22.44950 109 LYS A O 1
ATOM 816 N N . THR A 1 113 ? 92.84515 206.07890 285.06581 1.000 20.55908 110 THR A N 1
ATOM 817 C CA . THR A 1 113 ? 93.36181 205.01012 284.22326 1.000 20.28783 110 THR A CA 1
ATOM 818 C C . THR A 1 113 ? 92.67370 204.87847 282.86471 1.000 21.10180 110 THR A C 1
ATOM 819 O O . THR A 1 113 ? 93.08425 204.01947 282.08100 1.000 18.89803 110 THR A O 1
ATOM 823 N N . ASN A 1 114 ? 91.66226 205.69027 282.55338 1.000 18.62745 111 ASN A N 1
ATOM 824 C CA . ASN A 1 114 ? 91.07740 205.63324 281.20119 1.000 17.79975 111 ASN A CA 1
ATOM 825 C C . ASN A 1 114 ? 90.60222 207.01494 280.75444 1.000 22.25174 111 ASN A C 1
ATOM 826 O O . ASN A 1 114 ? 89.43546 207.21769 280.42221 1.000 22.68736 111 ASN A O 1
ATOM 831 N N . ARG A 1 115 ? 91.52593 207.98022 280.71014 1.000 20.68891 112 ARG A N 1
ATOM 832 C CA A ARG A 1 115 ? 91.13964 209.34179 280.34922 0.626 21.69772 112 ARG A CA 1
ATOM 833 C CA B ARG A 1 115 ? 91.28081 209.38479 280.39682 0.374 21.86027 112 ARG A CA 1
ATOM 834 C C . ARG A 1 115 ? 91.56461 209.74497 278.94158 1.000 25.19880 112 ARG A C 1
ATOM 835 O O . ARG A 1 115 ? 91.38907 210.90782 278.56633 1.000 27.87140 112 ARG A O 1
ATOM 850 N N . ARG A 1 116 ? 92.04826 208.80185 278.14128 1.000 22.45341 113 ARG A N 1
ATOM 851 C CA . ARG A 1 116 ? 92.51981 209.03866 276.78098 1.000 26.77510 113 ARG A CA 1
ATOM 852 C C . ARG A 1 116 ? 91.43356 208.63694 275.78300 1.000 21.18939 113 ARG A C 1
ATOM 853 O O . ARG A 1 116 ? 90.70659 207.67050 276.00224 1.000 20.58245 113 ARG A O 1
ATOM 861 N N . LEU A 1 117 ? 91.29623 209.40609 274.69662 1.000 23.34247 114 LEU A N 1
ATOM 862 C CA . LEU A 1 117 ? 90.36824 209.06463 273.60331 1.000 22.70386 114 LEU A CA 1
ATOM 863 C C . LEU A 1 117 ? 88.91324 208.97552 274.07230 1.000 20.41299 114 LEU A C 1
ATOM 864 O O . LEU A 1 117 ? 88.14592 208.11254 273.63046 1.000 21.43832 114 LEU A O 1
ATOM 869 N N . VAL A 1 118 ? 88.52444 209.89737 274.96024 1.000 22.47303 115 VAL A N 1
ATOM 870 C CA . VAL A 1 118 ? 87.20590 209.84643 275.58552 1.000 20.87616 115 VAL A CA 1
ATOM 871 C C . VAL A 1 118 ? 86.09007 210.01295 274.55943 1.000 22.17940 115 VAL A C 1
ATOM 872 O O . VAL A 1 118 ? 85.05949 209.33288 274.63441 1.000 22.56801 115 VAL A O 1
ATOM 876 N N . ALA A 1 119 ? 86.26507 210.92359 273.59496 1.000 22.55489 116 ALA A N 1
ATOM 877 C CA . ALA A 1 119 ? 85.21099 211.17536 272.61408 1.000 23.39926 116 ALA A CA 1
ATOM 878 C C . ALA A 1 119 ? 84.79779 209.89537 271.89667 1.000 24.19657 116 ALA A C 1
ATOM 879 O O . ALA A 1 119 ? 83.60435 209.57914 271.80494 1.000 24.10160 116 ALA A O 1
ATOM 881 N N . GLY A 1 120 ? 85.77174 209.14461 271.37241 1.000 22.28633 117 GLY A N 1
ATOM 882 C CA . GLY A 1 120 ? 85.43434 207.91466 270.68331 1.000 20.08879 117 GLY A CA 1
ATOM 883 C C . GLY A 1 120 ? 84.84935 206.87168 271.61528 1.000 19.24165 117 GLY A C 1
ATOM 884 O O . GLY A 1 120 ? 83.95460 206.11634 271.22492 1.000 17.81499 117 GLY A O 1
ATOM 885 N N . LYS A 1 121 ? 85.31645 206.83464 272.86369 1.000 17.90014 118 LYS A N 1
ATOM 886 C CA . LYS A 1 121 ? 84.78759 205.85651 273.80413 1.000 17.72900 118 LYS A CA 1
ATOM 887 C C . LYS A 1 121 ? 83.33133 206.14631 274.14157 1.000 17.95520 118 LYS A C 1
ATOM 888 O O . LYS A 1 121 ? 82.50848 205.22301 274.21156 1.000 18.28730 118 LYS A O 1
ATOM 894 N N . LEU A 1 122 ? 82.98199 207.42242 274.32504 1.000 19.25002 119 LEU A N 1
ATOM 895 C CA . LEU A 1 122 ? 81.59208 207.75170 274.60712 1.000 19.98652 119 LEU A CA 1
ATOM 896 C C . LEU A 1 122 ? 80.69662 207.42941 273.42371 1.000 20.21262 119 LEU A C 1
ATOM 897 O O . LEU A 1 122 ? 79.57280 206.95674 273.60887 1.000 21.01360 119 LEU A O 1
ATOM 902 N N . LYS A 1 123 ? 81.18931 207.63368 272.19545 1.000 19.66603 120 LYS A N 1
ATOM 903 C CA . LYS A 1 123 ? 80.40919 207.23697 271.02745 1.000 20.19761 120 LYS A CA 1
ATOM 904 C C . LYS A 1 123 ? 80.16596 205.73355 271.01095 1.000 19.98011 120 LYS A C 1
ATOM 905 O O . LYS A 1 123 ? 79.09576 205.27804 270.58899 1.000 20.50220 120 LYS A O 1
ATOM 911 N N . ARG A 1 124 ? 81.14463 204.94666 271.46043 1.000 17.46927 121 ARG A N 1
ATOM 912 C CA . ARG A 1 124 ? 80.95461 203.49905 271.49996 1.000 18.28685 121 ARG A CA 1
ATOM 913 C C . ARG A 1 124 ? 79.91603 203.09902 272.54075 1.000 19.13646 121 ARG A C 1
ATOM 914 O O . ARG A 1 124 ? 79.09051 202.21274 272.28179 1.000 19.31826 121 ARG A O 1
ATOM 922 N N . ILE A 1 125 ? 79.92753 203.74876 273.71054 1.000 18.73768 122 ILE A N 1
ATOM 923 C CA A ILE A 1 125 ? 78.89966 203.47509 274.71187 0.423 20.17026 122 ILE A CA 1
ATOM 924 C CA B ILE A 1 125 ? 78.89927 203.48107 274.71969 0.577 20.17559 122 ILE A CA 1
ATOM 925 C C . ILE A 1 125 ? 77.52478 203.84530 274.17427 1.000 20.33408 122 ILE A C 1
ATOM 926 O O . ILE A 1 125 ? 76.55943 203.08353 274.31279 1.000 20.17584 122 ILE A O 1
ATOM 935 N N . GLU A 1 126 ? 77.42019 205.01062 273.52557 1.000 19.56291 123 GLU A N 1
ATOM 936 C CA . GLU A 1 126 ? 76.16232 205.41183 272.90506 1.000 21.06804 123 GLU A CA 1
ATOM 937 C C . GLU A 1 126 ? 75.69817 204.39487 271.86821 1.000 21.38719 123 GLU A C 1
ATOM 938 O O . GLU A 1 126 ? 74.49141 204.17316 271.71483 1.000 23.04604 123 GLU A O 1
ATOM 944 N N . ARG A 1 127 ? 76.63715 203.78242 271.13695 1.000 20.62356 124 ARG A N 1
ATOM 945 C CA . ARG A 1 127 ? 76.26494 202.81421 270.11021 1.000 20.89206 124 ARG A CA 1
ATOM 946 C C . ARG A 1 127 ? 75.78066 201.49993 270.71957 1.000 21.05150 124 ARG A C 1
ATOM 947 O O . ARG A 1 127 ? 74.83964 200.88439 270.20335 1.000 21.31729 124 ARG A O 1
ATOM 955 N N . VAL A 1 128 ? 76.40497 201.05338 271.80990 1.000 19.12457 125 VAL A N 1
ATOM 956 C CA . VAL A 1 128 ? 76.06520 199.73721 272.35660 1.000 19.41338 125 VAL A CA 1
ATOM 957 C C . VAL A 1 128 ? 74.82231 199.78117 273.25294 1.000 20.96123 125 VAL A C 1
ATOM 958 O O . VAL A 1 128 ? 74.12814 198.76602 273.39847 1.000 19.24430 125 VAL A O 1
ATOM 962 N N . GLU A 1 129 ? 74.52818 200.92503 273.87424 1.000 19.97089 126 GLU A N 1
ATOM 963 C CA . GLU A 1 129 ? 73.44705 200.95439 274.86016 1.000 22.58593 126 GLU A CA 1
ATOM 964 C C . GLU A 1 129 ? 72.07855 200.55328 274.32176 1.000 22.45424 126 GLU A C 1
ATOM 965 O O . GLU A 1 129 ? 71.34588 199.86224 275.05256 1.000 22.82016 126 GLU A O 1
ATOM 971 N N . PRO A 1 130 ? 71.66791 200.91757 273.10414 1.000 22.46425 127 PRO A N 1
ATOM 972 C CA . PRO A 1 130 ? 70.35879 200.45124 272.62272 1.000 24.25958 127 PRO A CA 1
ATOM 973 C C . PRO A 1 130 ? 70.27171 198.94640 272.47545 1.000 23.76549 127 PRO A C 1
ATOM 974 O O . PRO A 1 130 ? 69.16263 198.40815 272.48108 1.000 26.54440 127 PRO A O 1
ATOM 978 N N . PHE A 1 131 ? 71.40466 198.25443 272.34096 1.000 22.33010 128 PHE A N 1
ATOM 979 C CA . PHE A 1 131 ? 71.41420 196.79658 272.31869 1.000 22.18342 128 PHE A CA 1
ATOM 980 C C . PHE A 1 131 ? 71.38736 196.21783 273.72839 1.000 21.90524 128 PHE A C 1
ATOM 981 O O . PHE A 1 131 ? 70.61341 195.29659 274.01160 1.000 20.53313 128 PHE A O 1
ATOM 989 N N . LEU A 1 132 ? 72.21730 196.75275 274.62775 1.000 19.91157 129 LEU A N 1
ATOM 990 C CA . LEU A 1 132 ? 72.31514 196.17833 275.96877 1.000 19.20504 129 LEU A CA 1
ATOM 991 C C . LEU A 1 132 ? 71.09796 196.49851 276.82126 1.000 21.91283 129 LEU A C 1
ATOM 992 O O . LEU A 1 132 ? 70.60517 195.62725 277.54335 1.000 19.67143 129 LEU A O 1
ATOM 997 N N . SER A 1 133 ? 70.61792 197.73999 276.77765 1.000 20.33217 130 SER A N 1
ATOM 998 C CA A SER A 1 133 ? 69.57526 198.16112 277.71087 0.519 20.38475 130 SER A CA 1
ATOM 999 C CA B SER A 1 133 ? 69.57728 198.16155 277.71131 0.481 20.39341 130 SER A CA 1
ATOM 1000 C C . SER A 1 133 ? 68.34843 197.25857 277.72738 1.000 20.71673 130 SER A C 1
ATOM 1001 O O . SER A 1 133 ? 67.87168 196.93838 278.82905 1.000 21.83107 130 SER A O 1
ATOM 1006 N N . PRO A 1 134 ? 67.79499 196.81353 276.59280 1.000 21.66688 131 PRO A N 1
ATOM 1007 C CA . PRO A 1 134 ? 66.58655 195.97631 276.66477 1.000 23.53827 131 PRO A CA 1
ATOM 1008 C C . PRO A 1 134 ? 66.81607 194.55646 277.16329 1.000 20.98053 131 PRO A C 1
ATOM 1009 O O . PRO A 1 134 ? 65.82873 193.89782 277.49506 1.000 22.80573 131 PRO A O 1
ATOM 1013 N N . LEU A 1 135 ? 68.04953 194.05088 277.20005 1.000 22.26354 132 LEU A N 1
ATOM 1014 C CA . LEU A 1 135 ? 68.24932 192.62678 277.48869 1.000 22.37691 132 LEU A CA 1
ATOM 1015 C C . LEU A 1 135 ? 67.77135 192.26588 278.88796 1.000 23.60133 132 LEU A C 1
ATOM 1016 O O . LEU A 1 135 ? 68.07845 192.95875 279.85669 1.000 23.81695 132 LEU A O 1
ATOM 1021 N N . SER A 1 136 ? 67.03773 191.16144 278.99475 1.000 24.07789 133 SER A N 1
ATOM 1022 C CA . SER A 1 136 ? 66.59797 190.65832 280.28546 1.000 25.84534 133 SER A CA 1
ATOM 1023 C C . SER A 1 136 ? 67.65592 189.72250 280.84865 1.000 23.37360 133 SER A C 1
ATOM 1024 O O . SER A 1 136 ? 68.55692 189.26765 280.13985 1.000 21.35736 133 SER A O 1
ATOM 1027 N N . ILE A 1 137 ? 67.53302 189.41734 282.14368 1.000 24.32313 134 ILE A N 1
ATOM 1028 C CA . ILE A 1 137 ? 68.49138 188.49018 282.73579 1.000 23.37038 134 ILE A CA 1
ATOM 1029 C C . ILE A 1 137 ? 68.35706 187.11020 282.10308 1.000 24.02609 134 ILE A C 1
ATOM 1030 O O . ILE A 1 137 ? 69.35146 186.38610 281.95883 1.000 24.02013 134 ILE A O 1
ATOM 1035 N N . SER A 1 138 ? 67.14241 186.73885 281.68971 1.000 26.58441 135 SER A N 1
ATOM 1036 C CA . SER A 1 138 ? 66.93280 185.47494 280.99333 1.000 26.30157 135 SER A CA 1
ATOM 1037 C C . SER A 1 138 ? 67.72183 185.42577 279.68842 1.000 25.89541 135 SER A C 1
ATOM 1038 O O . SER A 1 138 ? 68.36900 184.41829 279.38618 1.000 25.37612 135 SER A O 1
ATOM 1041 N N . GLU A 1 139 ? 67.69363 186.51164 278.91020 1.000 24.37816 136 GLU A N 1
ATOM 1042 C CA . GLU A 1 139 ? 68.44835 186.54997 277.66014 1.000 25.09535 136 GLU A CA 1
ATOM 1043 C C . GLU A 1 139 ? 69.94857 186.54801 277.92469 1.000 23.50499 136 GLU A C 1
ATOM 1044 O O . GLU A 1 139 ? 70.72164 185.92010 277.18859 1.000 22.42913 136 GLU A O 1
ATOM 1050 N N . ILE A 1 140 ? 70.37940 187.24552 278.97617 1.000 18.88998 137 ILE A N 1
ATOM 1051 C CA . ILE A 1 140 ? 71.79379 187.27052 279.32908 1.000 17.71278 137 ILE A CA 1
ATOM 1052 C C . ILE A 1 140 ? 72.26100 185.88350 279.75064 1.000 19.83514 137 ILE A C 1
ATOM 1053 O O . ILE A 1 140 ? 73.34951 185.43743 279.36761 1.000 19.69293 137 ILE A O 1
ATOM 1058 N N . ARG A 1 141 ? 71.44763 185.18488 280.55023 1.000 20.90641 138 ARG A N 1
ATOM 1059 C CA . ARG A 1 141 ? 71.76210 183.80587 280.91792 1.000 20.86072 138 ARG A CA 1
ATOM 1060 C C . ARG A 1 141 ? 71.93319 182.93302 279.68335 1.000 23.58846 138 ARG A C 1
ATOM 1061 O O . ARG A 1 141 ? 72.86276 182.11942 279.61435 1.000 23.22812 138 ARG A O 1
ATOM 1069 N N . ASP A 1 142 ? 71.04255 183.09252 278.69967 1.000 24.00744 139 ASP A N 1
ATOM 1070 C CA . ASP A 1 142 ? 71.14435 182.33934 277.45250 1.000 26.24079 139 ASP A CA 1
ATOM 1071 C C . ASP A 1 142 ? 72.46611 182.61060 276.74452 1.000 24.36233 139 ASP A C 1
ATOM 1072 O O . ASP A 1 142 ? 73.11975 181.68323 276.25287 1.000 24.73398 139 ASP A O 1
ATOM 1077 N N . TYR A 1 143 ? 72.86325 183.88452 276.64820 1.000 20.19905 140 TYR A N 1
ATOM 1078 C CA . TYR A 1 143 ? 74.14675 184.19465 276.02963 1.000 19.14790 140 TYR A CA 1
ATOM 1079 C C . TYR A 1 143 ? 75.29047 183.53087 276.78142 1.000 19.71990 140 TYR A C 1
ATOM 1080 O O . TYR A 1 143 ? 76.22668 183.01312 276.16830 1.000 19.89918 140 TYR A O 1
ATOM 1089 N N . TYR A 1 144 ? 75.24089 183.54002 278.11195 1.000 18.48253 141 TYR A N 1
ATOM 1090 C CA . TYR A 1 144 ? 76.35445 182.99974 278.88633 1.000 18.44280 141 TYR A CA 1
ATOM 1091 C C . TYR A 1 144 ? 76.43049 181.47782 278.77549 1.000 17.92965 141 TYR A C 1
ATOM 1092 O O . TYR A 1 144 ? 77.49597 180.91347 278.49448 1.000 19.88648 141 TYR A O 1
ATOM 1101 N N . PHE A 1 145 ? 75.31650 180.79402 279.01002 1.000 17.61237 142 PHE A N 1
ATOM 1102 C CA . PHE A 1 145 ? 75.35905 179.33863 279.07268 1.000 19.53641 142 PHE A CA 1
ATOM 1103 C C . PHE A 1 145 ? 75.39787 178.69536 277.70039 1.000 23.51187 142 PHE A C 1
ATOM 1104 O O . PHE A 1 145 ? 75.91864 177.58424 277.56401 1.000 25.96534 142 PHE A O 1
ATOM 1112 N N . ASN A 1 146 ? 74.86353 179.36451 276.67760 1.000 23.28232 143 ASN A N 1
ATOM 1113 C CA . ASN A 1 146 ? 74.70218 178.71159 275.38413 1.000 23.65542 143 ASN A CA 1
ATOM 1114 C C . ASN A 1 146 ? 74.78555 179.69722 274.22856 1.000 25.17914 143 ASN A C 1
ATOM 1115 O O . ASN A 1 146 ? 74.11399 179.50525 273.21000 1.000 30.70289 143 ASN A O 1
ATOM 1117 N N . GLY A 1 147 ? 75.59016 180.74360 274.35261 1.000 21.60607 144 GLY A N 1
ATOM 1118 C CA . GLY A 1 147 ? 75.59141 181.73081 273.29328 1.000 23.92058 144 GLY A CA 1
ATOM 1119 C C . GLY A 1 147 ? 76.72119 182.73450 273.26415 1.000 21.06752 144 GLY A C 1
ATOM 1120 O O . GLY A 1 147 ? 76.53619 183.82632 272.71790 1.000 19.89845 144 GLY A O 1
ATOM 1121 N N . MET A 1 148 ? 77.89509 182.40280 273.81511 1.000 19.76966 145 MET A N 1
ATOM 1122 C CA . MET A 1 148 ? 78.96900 183.39514 273.79251 1.000 18.38746 145 MET A CA 1
ATOM 1123 C C . MET A 1 148 ? 79.45979 183.70358 272.37855 1.000 19.08340 145 MET A C 1
ATOM 1124 O O . MET A 1 148 ? 79.82875 184.84950 272.09563 1.000 19.38021 145 MET A O 1
ATOM 1129 N N . GLU A 1 149 ? 79.45809 182.72199 271.47399 1.000 20.35782 146 GLU A N 1
ATOM 1130 C CA . GLU A 1 149 ? 79.79266 183.02914 270.08845 1.000 21.62907 146 GLU A CA 1
ATOM 1131 C C . GLU A 1 149 ? 78.73637 183.93348 269.46802 1.000 21.30806 146 GLU A C 1
ATOM 1132 O O . GLU A 1 149 ? 79.06931 184.89099 268.75945 1.000 20.93855 146 GLU A O 1
ATOM 1138 N N . ARG A 1 150 ? 77.45983 183.66217 269.75102 1.000 21.71194 147 ARG A N 1
ATOM 1139 C CA . ARG A 1 150 ? 76.39762 184.52739 269.25193 1.000 22.25371 147 ARG A CA 1
ATOM 1140 C C . ARG A 1 150 ? 76.54805 185.94309 269.78972 1.000 21.67151 147 ARG A C 1
ATOM 1141 O O . ARG A 1 150 ? 76.34488 186.91605 269.05557 1.000 20.80573 147 ARG A O 1
ATOM 1149 N N . LEU A 1 151 ? 76.90732 186.08205 271.06955 1.000 19.52052 148 LEU A N 1
ATOM 1150 C CA . LEU A 1 151 ? 77.10100 187.41474 271.63075 1.000 17.91723 148 LEU A CA 1
ATOM 1151 C C . LEU A 1 151 ? 78.23516 188.14932 270.92365 1.000 18.96399 148 LEU A C 1
ATOM 1152 O O . LEU A 1 151 ? 78.11033 189.33538 270.59406 1.000 18.09356 148 LEU A O 1
ATOM 1157 N N . ARG A 1 152 ? 79.35288 187.46051 270.68513 1.000 17.39358 149 ARG A N 1
ATOM 1158 C CA . ARG A 1 152 ? 80.45512 188.05244 269.93943 1.000 18.13697 149 ARG A CA 1
ATOM 1159 C C . ARG A 1 152 ? 79.97792 188.56531 268.58447 1.000 19.41450 149 ARG A C 1
ATOM 1160 O O . ARG A 1 152 ? 80.21426 189.72524 268.22498 1.000 18.71281 149 ARG A O 1
ATOM 1168 N N . ASP A 1 153 ? 79.27318 187.71865 267.83362 1.000 18.03440 150 ASP A N 1
ATOM 1169 C CA . ASP A 1 153 ? 78.80246 188.11841 266.50620 1.000 18.57961 150 ASP A CA 1
ATOM 1170 C C . ASP A 1 153 ? 77.84382 189.30321 266.57601 1.000 19.10266 150 ASP A C 1
ATOM 1171 O O . ASP A 1 153 ? 77.90274 190.21024 265.73248 1.000 20.66106 150 ASP A O 1
ATOM 1176 N N . GLU A 1 154 ? 76.92642 189.29323 267.54529 1.000 19.69193 151 GLU A N 1
ATOM 1177 C CA . GLU A 1 154 ? 75.95349 190.37778 267.65770 1.000 19.91555 151 GLU A CA 1
ATOM 1178 C C . GLU A 1 154 ? 76.60846 191.67791 268.10551 1.000 19.37953 151 GLU A C 1
ATOM 1179 O O . GLU A 1 154 ? 76.26870 192.75244 267.58837 1.000 20.07392 151 GLU A O 1
ATOM 1185 N N . LEU A 1 155 ? 77.54694 191.60815 269.05893 1.000 17.82034 152 LEU A N 1
ATOM 1186 C CA . LEU A 1 155 ? 78.29130 192.80885 269.43700 1.000 17.89802 152 LEU A CA 1
ATOM 1187 C C . LEU A 1 155 ? 79.02925 193.40614 268.24499 1.000 19.63958 152 LEU A C 1
ATOM 1188 O O . LEU A 1 155 ? 79.01469 194.62709 268.04609 1.000 19.44208 152 LEU A O 1
ATOM 1193 N N . ALA A 1 156 ? 79.68700 192.55974 267.43810 1.000 17.66562 153 ALA A N 1
ATOM 1194 C CA . ALA A 1 156 ? 80.38190 193.06568 266.26069 1.000 20.23343 153 ALA A CA 1
ATOM 1195 C C . ALA A 1 156 ? 79.41598 193.77379 265.32076 1.000 22.18304 153 ALA A C 1
ATOM 1196 O O . ALA A 1 156 ? 79.72015 194.85844 264.80950 1.000 22.86105 153 ALA A O 1
ATOM 1198 N N . ARG A 1 157 ? 78.23547 193.18771 265.09780 1.000 20.92447 154 ARG A N 1
ATOM 1199 C CA . ARG A 1 157 ? 77.23992 193.83289 264.24358 1.000 21.81832 154 ARG A CA 1
ATOM 1200 C C . ARG A 1 157 ? 76.78485 195.17226 264.81557 1.000 21.62196 154 ARG A C 1
ATOM 1201 O O . ARG A 1 157 ? 76.65969 196.15965 264.07450 1.000 22.44481 154 ARG A O 1
ATOM 1209 N N . VAL A 1 158 ? 76.49883 195.21316 266.12239 1.000 20.32837 155 VAL A N 1
ATOM 1210 C CA . VAL A 1 158 ? 76.02789 196.44592 266.75373 1.000 21.16028 155 VAL A CA 1
ATOM 1211 C C . VAL A 1 158 ? 77.08135 197.53492 266.64325 1.000 22.14665 155 VAL A C 1
ATOM 1212 O O . VAL A 1 158 ? 76.77274 198.69585 266.33060 1.000 23.93581 155 VAL A O 1
ATOM 1216 N N . MET A 1 159 ? 78.34295 197.17655 266.87369 1.000 20.58109 156 MET A N 1
ATOM 1217 C CA . MET A 1 159 ? 79.42441 198.14823 266.89267 1.000 20.50405 156 MET A CA 1
ATOM 1218 C C . MET A 1 159 ? 79.96742 198.45260 265.50997 1.000 22.39461 156 MET A C 1
ATOM 1219 O O . MET A 1 159 ? 80.83965 199.31728 265.39244 1.000 23.77731 156 MET A O 1
ATOM 1224 N N . LYS A 1 160 ? 79.47541 197.77694 264.47197 1.000 22.46811 157 LYS A N 1
ATOM 1225 C CA . LYS A 1 160 ? 79.99489 197.95211 263.11824 1.000 23.53309 157 LYS A CA 1
ATOM 1226 C C . LYS A 1 160 ? 81.49116 197.64623 263.07658 1.000 25.55738 157 LYS A C 1
ATOM 1227 O O . LYS A 1 160 ? 82.29095 198.39779 262.51020 1.000 25.56829 157 LYS A O 1
ATOM 1231 N N . ALA A 1 161 ? 81.86382 196.52920 263.70285 1.000 22.41411 158 ALA A N 1
ATOM 1232 C CA . ALA A 1 161 ? 83.24819 196.10115 263.82712 1.000 24.81956 158 ALA A CA 1
ATOM 1233 C C . ALA A 1 161 ? 83.41958 194.70773 263.23474 1.000 25.09195 158 ALA A C 1
ATOM 1234 O O . ALA A 1 161 ? 82.45480 193.94951 263.08337 1.000 24.26088 158 ALA A O 1
ATOM 1236 N N . LYS A 1 162 ? 84.66624 194.38195 262.89242 1.000 23.65537 159 LYS A N 1
ATOM 1237 C CA . LYS A 1 162 ? 84.98725 193.02216 262.47907 1.000 23.64610 159 LYS A CA 1
ATOM 1238 C C . LYS A 1 162 ? 84.64136 192.03825 263.58739 1.000 23.28126 159 LYS A C 1
ATOM 1239 O O . LYS A 1 162 ? 84.77401 192.32307 264.78107 1.000 22.71689 159 LYS A O 1
ATOM 1245 N N . ARG A 1 163 ? 84.22142 190.84821 263.16384 1.000 26.84569 160 ARG A N 1
ATOM 1246 C CA . ARG A 1 163 ? 83.89713 189.78986 264.10412 1.000 24.01023 160 ARG A CA 1
ATOM 1247 C C . ARG A 1 163 ? 85.09552 189.43492 264.97591 1.000 24.04392 160 ARG A C 1
ATOM 1248 O O . ARG A 1 163 ? 84.92814 189.08949 266.15200 1.000 31.39219 160 ARG A O 1
ATOM 1256 N N . SER A 1 164 ? 86.30440 189.54826 264.44398 1.000 28.84558 161 SER A N 1
ATOM 1257 C CA . SER A 1 164 ? 87.51281 189.24612 265.19651 1.000 29.47319 161 SER A CA 1
ATOM 1258 C C . SER A 1 164 ? 88.11464 190.46579 265.87865 1.000 27.92243 161 SER A C 1
ATOM 1259 O O . SER A 1 164 ? 89.25553 190.39020 266.34115 1.000 28.13511 161 SER A O 1
ATOM 1262 N N . ALA A 1 165 ? 87.39820 191.58955 265.92077 1.000 22.48144 162 ALA A N 1
ATOM 1263 C CA . ALA A 1 165 ? 87.97315 192.81318 266.46902 1.000 19.94635 162 ALA A CA 1
ATOM 1264 C C . ALA A 1 165 ? 88.41011 192.59781 267.91355 1.000 20.07067 162 ALA A C 1
ATOM 1265 O O . ALA A 1 165 ? 87.68767 191.99143 268.72252 1.000 19.34058 162 ALA A O 1
ATOM 1267 N N . LYS A 1 166 ? 89.60470 193.11751 268.23464 1.000 20.23267 163 LYS A N 1
ATOM 1268 C CA . LYS A 1 166 ? 90.24350 192.83915 269.52646 1.000 19.28382 163 LYS A CA 1
ATOM 1269 C C . LYS A 1 166 ? 89.34652 193.19757 270.70922 1.000 19.54155 163 LYS A C 1
ATOM 1270 O O . LYS A 1 166 ? 89.24777 192.43932 271.68576 1.000 19.72837 163 LYS A O 1
ATOM 1276 N N . THR A 1 167 ? 88.69584 194.35627 270.66053 1.000 18.63224 164 THR A N 1
ATOM 1277 C CA . THR A 1 167 ? 87.91516 194.79429 271.80612 1.000 16.28157 164 THR A CA 1
ATOM 1278 C C . THR A 1 167 ? 86.55156 194.09929 271.87436 1.000 15.92406 164 THR A C 1
ATOM 1279 O O . THR A 1 167 ? 85.99991 193.91694 272.96419 1.000 17.34127 164 THR A O 1
ATOM 1283 N N . ILE A 1 168 ? 86.00838 193.68025 270.72487 1.000 17.20431 165 ILE A N 1
ATOM 1284 C CA . ILE A 1 168 ? 84.80226 192.85601 270.74412 1.000 18.22512 165 ILE A CA 1
ATOM 1285 C C . ILE A 1 168 ? 85.08208 191.54910 271.47468 1.000 17.85951 165 ILE A C 1
ATOM 1286 O O . ILE A 1 168 ? 84.30958 191.11244 272.34225 1.000 18.23376 165 ILE A O 1
ATOM 1291 N N . VAL A 1 169 ? 86.19269 190.90202 271.12538 1.000 17.18387 166 VAL A N 1
ATOM 1292 C CA . VAL A 1 169 ? 86.54794 189.63299 271.75714 1.000 18.43045 166 VAL A CA 1
ATOM 1293 C C . VAL A 1 169 ? 86.83395 189.83215 273.23994 1.000 18.77431 166 VAL A C 1
ATOM 1294 O O . VAL A 1 169 ? 86.41868 189.02015 274.07570 1.000 17.91958 166 VAL A O 1
ATOM 1298 N N . PHE A 1 170 ? 87.50418 190.93622 273.59826 1.000 16.18311 167 PHE A N 1
ATOM 1299 C CA . PHE A 1 170 ? 87.74239 191.21700 275.01709 1.000 16.58644 167 PHE A CA 1
ATOM 1300 C C . PHE A 1 170 ? 86.43073 191.37481 275.77355 1.000 16.34650 167 PHE A C 1
ATOM 1301 O O . PHE A 1 170 ? 86.30877 190.93113 276.93161 1.000 16.16673 167 PHE A O 1
ATOM 1309 N N . ALA A 1 171 ? 85.43697 192.00588 275.14549 1.000 15.42094 168 ALA A N 1
ATOM 1310 C CA . ALA A 1 171 ? 84.14408 192.15701 275.79428 1.000 15.92056 168 ALA A CA 1
ATOM 1311 C C . ALA A 1 171 ? 83.51842 190.80205 276.08933 1.000 15.48371 168 ALA A C 1
ATOM 1312 O O . ALA A 1 171 ? 82.93670 190.60710 277.16336 1.000 16.71535 168 ALA A O 1
ATOM 1314 N N . VAL A 1 172 ? 83.65538 189.83909 275.16973 1.000 15.42145 169 VAL A N 1
ATOM 1315 C CA . VAL A 1 172 ? 83.13145 188.50280 275.44868 1.000 16.31592 169 VAL A CA 1
ATOM 1316 C C . VAL A 1 172 ? 83.93060 187.81858 276.55657 1.000 16.62034 169 VAL A C 1
ATOM 1317 O O . VAL A 1 172 ? 83.36548 187.11846 277.40954 1.000 16.46543 169 VAL A O 1
ATOM 1321 N N . LYS A 1 173 ? 85.25118 187.99848 276.56654 1.000 15.73741 170 LYS A N 1
ATOM 1322 C CA . LYS A 1 173 ? 86.06263 187.44295 277.64976 1.000 16.74335 170 LYS A CA 1
ATOM 1323 C C . LYS A 1 173 ? 85.58178 187.95545 279.00656 1.000 15.43278 170 LYS A C 1
ATOM 1324 O O . LYS A 1 173 ? 85.38049 187.17666 279.95078 1.000 16.38155 170 LYS A O 1
ATOM 1330 N N . MET A 1 174 ? 85.39892 189.27265 279.12347 1.000 14.75532 171 MET A N 1
ATOM 1331 C CA . MET A 1 174 ? 84.97263 189.83960 280.40065 1.000 15.39709 171 MET A CA 1
ATOM 1332 C C . MET A 1 174 ? 83.53416 189.46294 280.72764 1.000 15.54461 171 MET A C 1
ATOM 1333 O O . MET A 1 174 ? 83.20279 189.25887 281.90660 1.000 15.65259 171 MET A O 1
ATOM 1338 N N . PHE A 1 175 ? 82.67599 189.34867 279.70747 1.000 14.81037 172 PHE A N 1
ATOM 1339 C CA . PHE A 1 175 ? 81.32625 188.84046 279.91192 1.000 14.93773 172 PHE A CA 1
ATOM 1340 C C . PHE A 1 175 ? 81.36744 187.44962 280.53291 1.000 16.18218 172 PHE A C 1
ATOM 1341 O O . PHE A 1 175 ? 80.57647 187.13904 281.43154 1.000 15.99898 172 PHE A O 1
ATOM 1349 N N . GLY A 1 176 ? 82.30960 186.61260 280.09141 1.000 15.41440 173 GLY A N 1
ATOM 1350 C CA . GLY A 1 176 ? 82.45349 185.29361 280.69036 1.000 16.50370 173 GLY A CA 1
ATOM 1351 C C . GLY A 1 176 ? 82.78400 185.36342 282.17060 1.000 17.61804 173 GLY A C 1
ATOM 1352 O O . GLY A 1 176 ? 82.25195 184.58498 282.97261 1.000 17.67922 173 GLY A O 1
ATOM 1353 N N . TYR A 1 177 ? 83.67723 186.27978 282.55444 1.000 16.39740 174 TYR A N 1
ATOM 1354 C CA . TYR A 1 177 ? 83.93552 186.46883 283.98256 1.000 16.13525 174 TYR A CA 1
ATOM 1355 C C . TYR A 1 177 ? 82.66380 186.89585 284.70151 1.000 15.79297 174 TYR A C 1
ATOM 1356 O O . TYR A 1 177 ? 82.35258 186.39125 285.78856 1.000 15.82207 174 TYR A O 1
ATOM 1365 N N . ALA A 1 178 ? 81.95943 187.88855 284.14103 1.000 15.93803 175 ALA A N 1
ATOM 1366 C CA . ALA A 1 178 ? 80.77963 188.43297 284.81208 1.000 14.97324 175 ALA A CA 1
ATOM 1367 C C . ALA A 1 178 ? 79.70227 187.37403 284.98972 1.000 16.95286 175 ALA A C 1
ATOM 1368 O O . ALA A 1 178 ? 79.06289 187.29899 286.04793 1.000 16.43872 175 ALA A O 1
ATOM 1370 N N . GLY A 1 179 ? 79.51513 186.51513 283.98239 1.000 16.38189 176 GLY A N 1
ATOM 1371 C CA . GLY A 1 179 ? 78.52283 185.45822 284.09948 1.000 18.21445 176 GLY A CA 1
ATOM 1372 C C . GLY A 1 179 ? 78.90948 184.40379 285.12081 1.000 16.14765 176 GLY A C 1
ATOM 1373 O O . GLY A 1 179 ? 78.05481 183.88398 285.84357 1.000 16.75611 176 GLY A O 1
ATOM 1374 N N . ARG A 1 180 ? 80.20397 184.06366 285.18544 1.000 18.04408 177 ARG A N 1
ATOM 1375 C CA . ARG A 1 180 ? 80.68089 183.09918 286.17092 1.000 19.34691 177 ARG A CA 1
ATOM 1376 C C . ARG A 1 180 ? 80.33968 183.57001 287.57520 1.000 17.24185 177 ARG A C 1
ATOM 1377 O O . ARG A 1 180 ? 79.94291 182.77407 288.43693 1.000 20.52679 177 ARG A O 1
ATOM 1385 N N . ILE A 1 181 ? 80.46012 184.87657 287.80445 1.000 16.21969 178 ILE A N 1
ATOM 1386 C CA . ILE A 1 181 ? 80.18769 185.46311 289.11470 1.000 18.60998 178 ILE A CA 1
ATOM 1387 C C . ILE A 1 181 ? 78.68765 185.54520 289.37123 1.000 18.01092 178 ILE A C 1
ATOM 1388 O O . ILE A 1 181 ? 78.19448 185.07563 290.40136 1.000 21.18076 178 ILE A O 1
ATOM 1393 N N . ALA A 1 182 ? 77.93716 186.10597 288.41705 1.000 16.10953 179 ALA A N 1
ATOM 1394 C CA . ALA A 1 182 ? 76.50991 186.34376 288.61132 1.000 18.19315 179 ALA A CA 1
ATOM 1395 C C . ALA A 1 182 ? 75.71436 185.04782 288.68249 1.000 18.99488 179 ALA A C 1
ATOM 1396 O O . ALA A 1 182 ? 74.72524 184.96392 289.42207 1.000 21.29233 179 ALA A O 1
ATOM 1398 N N . PHE A 1 183 ? 76.11815 184.03177 287.92560 1.000 17.78523 180 PHE A N 1
ATOM 1399 C CA . PHE A 1 183 ? 75.34713 182.80581 287.80579 1.000 18.80006 180 PHE A CA 1
ATOM 1400 C C . PHE A 1 183 ? 75.96253 181.64702 288.56174 1.000 23.09526 180 PHE A C 1
ATOM 1401 O O . PHE A 1 183 ? 75.37018 180.56258 288.58546 1.000 23.35334 180 PHE A O 1
ATOM 1409 N N . SER A 1 184 ? 77.11002 181.85177 289.20966 1.000 21.66947 181 SER A N 1
ATOM 1410 C CA . SER A 1 184 ? 77.73720 180.82102 290.04633 1.000 22.42738 181 SER A CA 1
ATOM 1411 C C . SER A 1 184 ? 77.87773 179.49329 289.30187 1.000 25.22570 181 SER A C 1
ATOM 1412 O O . SER A 1 184 ? 77.48839 178.42006 289.78244 1.000 24.28274 181 SER A O 1
ATOM 1415 N N . ALA A 1 185 ? 78.44568 179.57333 288.10151 1.000 22.78176 182 ALA A N 1
ATOM 1416 C CA . ALA A 1 185 ? 78.66351 178.39342 287.28370 1.000 25.12477 182 ALA A CA 1
ATOM 1417 C C . ALA A 1 185 ? 79.73452 178.72097 286.25916 1.000 24.29811 182 ALA A C 1
ATOM 1418 O O . ALA A 1 185 ? 79.75839 179.82913 285.71542 1.000 23.39145 182 ALA A O 1
ATOM 1420 N N . PHE A 1 186 ? 80.60778 177.75481 286.00218 1.000 26.99531 183 PHE A N 1
ATOM 1421 C CA . PHE A 1 186 ? 81.67614 177.92131 285.02875 1.000 25.01629 183 PHE A CA 1
ATOM 1422 C C . PHE A 1 186 ? 81.21782 177.36997 283.68747 1.000 23.55567 183 PHE A C 1
ATOM 1423 O O . PHE A 1 186 ? 80.82414 176.20226 283.58971 1.000 27.14345 183 PHE A O 1
ATOM 1431 N N . VAL A 1 187 ? 81.27442 178.20842 282.66052 1.000 22.97411 184 VAL A N 1
ATOM 1432 C CA . VAL A 1 187 ? 81.00102 177.80752 281.28751 1.000 24.59164 184 VAL A CA 1
ATOM 1433 C C . VAL A 1 187 ? 82.24641 178.14037 280.47632 1.000 22.83155 184 VAL A C 1
ATOM 1434 O O . VAL A 1 187 ? 82.63563 179.30976 280.40676 1.000 22.73152 184 VAL A O 1
ATOM 1438 N N . PRO A 1 188 ? 82.90463 177.15818 279.85861 1.000 23.04989 185 PRO A N 1
ATOM 1439 C CA . PRO A 1 188 ? 84.11947 177.45381 279.08722 1.000 24.25012 185 PRO A CA 1
ATOM 1440 C C . PRO A 1 188 ? 83.80833 178.35055 277.89813 1.000 23.55655 185 PRO A C 1
ATOM 1441 O O . PRO A 1 188 ? 82.73253 178.27082 277.29710 1.000 25.39624 185 PRO A O 1
ATOM 1445 N N . TYR A 1 189 ? 84.77387 179.20199 277.54712 1.000 22.89306 186 TYR A N 1
ATOM 1446 C CA . TYR A 1 189 ? 84.64153 179.98917 276.32988 1.000 20.58926 186 TYR A CA 1
ATOM 1447 C C . TYR A 1 189 ? 84.45095 179.07466 275.11859 1.000 23.03890 186 TYR A C 1
ATOM 1448 O O . TYR A 1 189 ? 84.93616 177.93929 275.10362 1.000 25.14275 186 TYR A O 1
ATOM 1457 N N . PRO A 1 190 ? 83.75106 179.54754 274.09176 1.000 24.79060 187 PRO A N 1
ATOM 1458 C CA . PRO A 1 190 ? 83.52849 178.71568 272.90169 1.000 27.32920 187 PRO A CA 1
ATOM 1459 C C . PRO A 1 190 ? 84.83379 178.39141 272.19077 1.000 28.11494 187 PRO A C 1
ATOM 1460 O O . PRO A 1 190 ? 85.73674 179.22315 272.09180 1.000 27.71899 187 PRO A O 1
ATOM 1464 N N . MET A 1 191 ? 84.91590 177.16635 271.66488 1.000 28.80238 188 MET A N 1
ATOM 1465 C CA . MET A 1 191 ? 86.04623 176.82478 270.81283 1.000 30.41929 188 MET A CA 1
ATOM 1466 C C . MET A 1 191 ? 86.11063 177.73895 269.60044 1.000 32.45717 188 MET A C 1
ATOM 1467 O O . MET A 1 191 ? 87.19660 177.98693 269.06763 1.000 36.72081 188 MET A O 1
ATOM 1472 N N . ALA A 1 192 ? 84.96165 178.27220 269.17391 1.000 34.55971 189 ALA A N 1
ATOM 1473 C CA . ALA A 1 192 ? 84.87866 179.02101 267.92694 1.000 35.79547 189 ALA A CA 1
ATOM 1474 C C . ALA A 1 192 ? 85.46578 180.42239 268.02257 1.000 37.16873 189 ALA A C 1
ATOM 1475 O O . ALA A 1 192 ? 85.68134 181.05732 266.98449 1.000 42.59288 189 ALA A O 1
ATOM 1477 N N . ILE A 1 193 ? 85.70825 180.93655 269.22174 1.000 32.46705 190 ILE A N 1
ATOM 1478 C CA . ILE A 1 193 ? 86.30536 182.25874 269.36294 1.000 33.16760 190 ILE A CA 1
ATOM 1479 C C . ILE A 1 193 ? 87.81607 182.07868 269.33015 1.000 34.82947 190 ILE A C 1
ATOM 1480 O O . ILE A 1 193 ? 88.40773 181.49420 270.24177 1.000 34.63627 190 ILE A O 1
ATOM 1485 N N . GLU A 1 194 ? 88.43748 182.55336 268.26142 1.000 35.65555 191 GLU A N 1
ATOM 1486 C CA . GLU A 1 194 ? 89.82328 182.20154 268.03101 1.000 38.16179 191 GLU A CA 1
ATOM 1487 C C . GLU A 1 194 ? 90.75493 183.00126 268.93305 1.000 38.85674 191 GLU A C 1
ATOM 1488 O O . GLU A 1 194 ? 90.36139 183.96238 269.59827 1.000 42.10669 191 GLU A O 1
ATOM 1494 N N . ILE A 1 195 ? 92.00946 182.56318 268.95401 1.000 40.97292 192 ILE A N 1
ATOM 1495 C CA . ILE A 1 195 ? 93.06238 183.15507 269.77156 1.000 39.81522 192 ILE A CA 1
ATOM 1496 C C . ILE A 1 195 ? 93.10296 184.65536 269.50724 1.000 44.14070 192 ILE A C 1
ATOM 1497 O O . ILE A 1 195 ? 93.00296 185.09030 268.34651 1.000 40.20469 192 ILE A O 1
ATOM 1502 N N . PRO A 1 196 ? 93.19562 185.48369 270.54072 1.000 44.45869 193 PRO A N 1
ATOM 1503 C CA . PRO A 1 196 ? 93.23625 186.92889 270.30812 1.000 45.45817 193 PRO A CA 1
ATOM 1504 C C . PRO A 1 196 ? 94.49549 187.33389 269.56418 1.000 52.53311 193 PRO A C 1
ATOM 1505 O O . PRO A 1 196 ? 95.53197 186.66756 269.63289 1.000 51.58758 193 PRO A O 1
ATOM 1509 N N . ASP A 1 197 ? 94.38267 188.43767 268.83187 1.000 56.65484 194 ASP A N 1
ATOM 1510 C CA . ASP A 1 197 ? 95.49746 188.98701 268.06894 1.000 60.33753 194 ASP A CA 1
ATOM 1511 C C . ASP A 1 197 ? 96.38206 189.78139 269.02175 1.000 65.48195 194 ASP A C 1
ATOM 1512 O O . ASP A 1 197 ? 95.96490 190.81713 269.55091 1.000 65.48620 194 ASP A O 1
ATOM 1517 N N . ASP A 1 198 ? 97.61102 189.31126 269.22409 1.000 60.01497 195 ASP A N 1
ATOM 1518 C CA . ASP A 1 198 ? 98.43949 189.78141 270.32476 1.000 59.75679 195 ASP A CA 1
ATOM 1519 C C . ASP A 1 198 ? 99.89525 189.73695 269.89238 1.000 61.79004 195 ASP A C 1
ATOM 1520 O O . ASP A 1 198 ? 100.36075 188.71245 269.38574 1.000 59.94373 195 ASP A O 1
ATOM 1525 N N . VAL A 1 199 ? 100.61051 190.84384 270.10806 1.000 60.14198 196 VAL A N 1
ATOM 1526 C CA . VAL A 1 199 ? 102.00173 190.93026 269.66934 1.000 60.70234 196 VAL A CA 1
ATOM 1527 C C . VAL A 1 199 ? 102.86837 189.90092 270.38985 1.000 59.51160 196 VAL A C 1
ATOM 1528 O O . VAL A 1 199 ? 103.75007 189.27850 269.78419 1.000 60.44525 196 VAL A O 1
ATOM 1532 N N . ARG A 1 200 ? 102.62656 189.69399 271.68735 1.000 59.21803 197 ARG A N 1
ATOM 1533 C CA . ARG A 1 200 ? 103.42983 188.73339 272.43959 1.000 58.54233 197 ARG A CA 1
ATOM 1534 C C . ARG A 1 200 ? 103.12391 187.30105 272.01467 1.000 54.62809 197 ARG A C 1
ATOM 1535 O O . ARG A 1 200 ? 104.03535 186.47125 271.91763 1.000 54.85326 197 ARG A O 1
ATOM 1537 N N . ILE A 1 201 ? 101.84829 186.99340 271.75915 1.000 54.50887 198 ILE A N 1
ATOM 1538 C CA . ILE A 1 201 ? 101.47980 185.66420 271.27464 1.000 54.60134 198 ILE A CA 1
ATOM 1539 C C . ILE A 1 201 ? 102.08903 185.40869 269.90332 1.000 55.02855 198 ILE A C 1
ATOM 1540 O O . ILE A 1 201 ? 102.58545 184.31105 269.62041 1.000 49.57174 198 ILE A O 1
ATOM 1545 N N . ASN A 1 202 ? 102.07109 186.42101 269.03355 1.000 55.31418 199 ASN A N 1
ATOM 1546 C CA . ASN A 1 202 ? 102.59051 186.24274 267.68254 1.000 50.60987 199 ASN A CA 1
ATOM 1547 C C . ASN A 1 202 ? 104.07661 185.90489 267.69728 1.000 52.55135 199 ASN A C 1
ATOM 1548 O O . ASN A 1 202 ? 104.53281 185.04378 266.93521 1.000 53.94556 199 ASN A O 1
ATOM 1553 N N . ALA A 1 203 ? 104.84867 186.56896 268.55973 1.000 53.39910 200 ALA A N 1
ATOM 1554 C CA . ALA A 1 203 ? 106.27001 186.25738 268.66078 1.000 52.82351 200 ALA A CA 1
ATOM 1555 C C . ALA A 1 203 ? 106.49063 184.87503 269.26332 1.000 50.07412 200 ALA A C 1
ATOM 1556 O O . ALA A 1 203 ? 107.41283 184.15717 268.86166 1.000 53.64289 200 ALA A O 1
ATOM 1558 N N . TYR A 1 204 ? 105.65545 184.48901 270.23179 1.000 49.16638 201 TYR A N 1
ATOM 1559 C CA . TYR A 1 204 ? 105.76054 183.15739 270.81982 1.000 49.61919 201 TYR A CA 1
ATOM 1560 C C . TYR A 1 204 ? 105.45513 182.07964 269.78832 1.000 49.38931 201 TYR A C 1
ATOM 1561 O O . TYR A 1 204 ? 106.14373 181.05329 269.73174 1.000 44.75204 201 TYR A O 1
ATOM 1570 N N . THR A 1 205 ? 104.43046 182.30353 268.96029 1.000 46.91714 202 THR A N 1
ATOM 1571 C CA . THR A 1 205 ? 104.04825 181.31875 267.95465 1.000 47.91419 202 THR A CA 1
ATOM 1572 C C . THR A 1 205 ? 105.21394 180.98563 267.03215 1.000 49.20573 202 THR A C 1
ATOM 1573 O O . THR A 1 205 ? 105.40410 179.82194 266.65637 1.000 44.77466 202 THR A O 1
ATOM 1577 N N . LYS A 1 206 ? 106.02401 181.98853 266.68025 1.000 49.90049 203 LYS A N 1
ATOM 1578 C CA . LYS A 1 206 ? 107.13541 181.76963 265.76050 1.000 48.65893 203 LYS A CA 1
ATOM 1579 C C . LYS A 1 206 ? 108.19181 180.82506 266.32174 1.000 50.15680 203 LYS A C 1
ATOM 1580 O O . LYS A 1 206 ? 109.00777 180.30497 265.55312 1.000 53.62990 203 LYS A O 1
ATOM 1583 N N . ARG A 1 207 ? 108.20391 180.58973 267.63716 1.000 51.07313 204 ARG A N 1
ATOM 1584 C CA . ARG A 1 207 ? 109.08633 179.56488 268.18325 1.000 48.81741 204 ARG A CA 1
ATOM 1585 C C . ARG A 1 207 ? 108.72027 178.18081 267.67558 1.000 46.79800 204 ARG A C 1
ATOM 1586 O O . ARG A 1 207 ? 109.57007 177.28466 267.67701 1.000 50.41496 204 ARG A O 1
ATOM 1594 N N . PHE A 1 208 ? 107.47428 177.98795 267.25425 1.000 46.83035 205 PHE A N 1
ATOM 1595 C CA . PHE A 1 208 ? 106.94434 176.67773 266.90247 1.000 45.20158 205 PHE A CA 1
ATOM 1596 C C . PHE A 1 208 ? 106.69123 176.50341 265.41579 1.000 47.31271 205 PHE A C 1
ATOM 1597 O O . PHE A 1 208 ? 106.89701 175.40881 264.88750 1.000 43.51372 205 PHE A O 1
ATOM 1605 N N . THR A 1 209 ? 106.26536 177.55540 264.72013 1.000 47.02984 206 THR A N 1
ATOM 1606 C CA . THR A 1 209 ? 105.76837 177.38996 263.36370 1.000 51.30287 206 THR A CA 1
ATOM 1607 C C . THR A 1 209 ? 105.76120 178.73841 262.66069 1.000 50.24000 206 THR A C 1
ATOM 1608 O O . THR A 1 209 ? 105.71258 179.79411 263.29805 1.000 51.08819 206 THR A O 1
ATOM 1612 N N . SER A 1 210 ? 105.81590 178.68290 261.33101 1.000 53.21243 207 SER A N 1
ATOM 1613 C CA . SER A 1 210 ? 105.52269 179.83983 260.49816 1.000 53.23954 207 SER A CA 1
ATOM 1614 C C . SER A 1 210 ? 104.03519 179.97021 260.19590 1.000 57.53525 207 SER A C 1
ATOM 1615 O O . SER A 1 210 ? 103.62532 180.95938 259.57892 1.000 61.18921 207 SER A O 1
ATOM 1618 N N . GLU A 1 211 ? 103.23130 179.00025 260.62117 1.000 56.61199 208 GLU A N 1
ATOM 1619 C CA . GLU A 1 211 ? 101.80099 179.02402 260.36283 1.000 57.30360 208 GLU A CA 1
ATOM 1620 C C . GLU A 1 211 ? 101.16194 180.20822 261.08588 1.000 57.18109 208 GLU A C 1
ATOM 1621 O O . GLU A 1 211 ? 101.58890 180.56460 262.19116 1.000 55.98187 208 GLU A O 1
ATOM 1627 N N . PRO A 1 212 ? 100.16363 180.85282 260.48587 1.000 58.34642 209 PRO A N 1
ATOM 1628 C CA . PRO A 1 212 ? 99.44989 181.94220 261.16955 1.000 55.18916 209 PRO A CA 1
ATOM 1629 C C . PRO A 1 212 ? 98.89209 181.48441 262.50442 1.000 54.71544 209 PRO A C 1
ATOM 1630 O O . PRO A 1 212 ? 98.30517 180.39619 262.60279 1.000 55.01369 209 PRO A O 1
ATOM 1634 N N . PRO A 1 213 ? 99.05583 182.29777 263.55348 1.000 54.67448 210 PRO A N 1
ATOM 1635 C CA . PRO A 1 213 ? 98.61915 181.88237 264.89813 1.000 48.39388 210 PRO A CA 1
ATOM 1636 C C . PRO A 1 213 ? 97.16710 181.44072 265.00988 1.000 48.61046 210 PRO A C 1
ATOM 1637 O O . PRO A 1 213 ? 96.88868 180.47620 265.73161 1.000 46.05674 210 PRO A O 1
ATOM 1641 N N . VAL A 1 214 ? 96.23093 182.11848 264.34015 1.000 49.46531 211 VAL A N 1
ATOM 1642 C CA . VAL A 1 214 ? 94.82195 181.74991 264.47798 1.000 49.30492 211 VAL A CA 1
ATOM 1643 C C . VAL A 1 214 ? 94.60429 180.29914 264.06928 1.000 48.59322 211 VAL A C 1
ATOM 1644 O O . VAL A 1 214 ? 93.88584 179.54583 264.74053 1.000 46.93395 211 VAL A O 1
ATOM 1648 N N . SER A 1 215 ? 95.24205 179.87710 262.97913 1.000 49.79769 212 SER A N 1
ATOM 1649 C CA . SER A 1 215 ? 95.14040 178.48607 262.56075 1.000 48.04810 212 SER A CA 1
ATOM 1650 C C . SER A 1 215 ? 95.89619 177.57042 263.51653 1.000 47.42560 212 SER A C 1
ATOM 1651 O O . SER A 1 215 ? 95.40197 176.49554 263.87598 1.000 46.61932 212 SER A O 1
ATOM 1654 N N . PHE A 1 216 ? 97.08879 177.99026 263.94892 1.000 46.06455 213 PHE A N 1
ATOM 1655 C CA . PHE A 1 216 ? 97.91745 177.15415 264.81536 1.000 46.06983 213 PHE A CA 1
ATOM 1656 C C . PHE A 1 216 ? 97.24699 176.91786 266.16464 1.000 42.38792 213 PHE A C 1
ATOM 1657 O O . PHE A 1 216 ? 97.08945 175.76982 266.60183 1.000 37.31086 213 PHE A O 1
ATOM 1665 N N . TRP A 1 217 ? 96.83916 177.99424 266.83829 1.000 40.10370 214 TRP A N 1
ATOM 1666 C CA . TRP A 1 217 ? 96.23295 177.84715 268.15602 1.000 35.62057 214 TRP A CA 1
ATOM 1667 C C . TRP A 1 217 ? 94.85396 177.19901 268.09774 1.000 35.93128 214 TRP A C 1
ATOM 1668 O O . TRP A 1 217 ? 94.42987 176.59196 269.08546 1.000 34.24237 214 TRP A O 1
ATOM 1679 N N . GLY A 1 218 ? 94.16124 177.28420 266.95940 1.000 42.07782 215 GLY A N 1
ATOM 1680 C CA . GLY A 1 218 ? 92.92851 176.52869 266.80914 1.000 38.64279 215 GLY A CA 1
ATOM 1681 C C . GLY A 1 218 ? 93.15708 175.03308 266.90771 1.000 37.22551 215 GLY A C 1
ATOM 1682 O O . GLY A 1 218 ? 92.40651 174.31812 267.57781 1.000 37.01786 215 GLY A O 1
ATOM 1683 N N . ARG A 1 219 ? 94.19858 174.53673 266.23448 1.000 37.87772 216 ARG A N 1
ATOM 1684 C CA . ARG A 1 219 ? 94.52998 173.11907 266.34492 1.000 39.69405 216 ARG A CA 1
ATOM 1685 C C . ARG A 1 219 ? 94.99413 172.76643 267.75158 1.000 37.44676 216 ARG A C 1
ATOM 1686 O O . ARG A 1 219 ? 94.61198 171.71963 268.29094 1.000 37.95455 216 ARG A O 1
ATOM 1694 N N . ILE A 1 220 ? 95.83362 173.61840 268.35186 1.000 33.47864 217 ILE A N 1
ATOM 1695 C CA . ILE A 1 220 ? 96.26888 173.39244 269.72793 1.000 31.35282 217 ILE A CA 1
ATOM 1696 C C . ILE A 1 220 ? 95.06595 173.31304 270.65473 1.000 31.30431 217 ILE A C 1
ATOM 1697 O O . ILE A 1 220 ? 95.00068 172.45419 271.54481 1.000 31.36088 217 ILE A O 1
ATOM 1702 N N . ALA A 1 221 ? 94.09212 174.20526 270.45963 1.000 30.51563 218 ALA A N 1
ATOM 1703 C CA . ALA A 1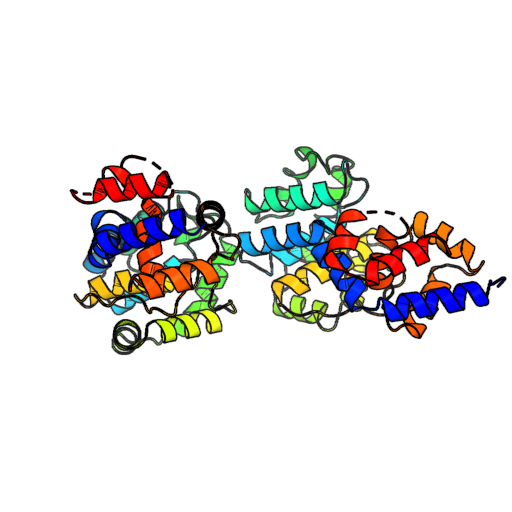 221 ? 92.88170 174.16127 271.26997 1.000 31.11225 218 ALA A CA 1
ATOM 1704 C C . ALA A 1 221 ? 92.14628 172.83882 271.08901 1.000 31.24969 218 ALA A C 1
ATOM 1705 O O . ALA A 1 221 ? 91.69991 172.22911 272.06803 1.000 33.55861 218 ALA A O 1
ATOM 1707 N N . GLU A 1 222 ? 92.01375 172.37621 269.84295 1.000 37.61379 219 GLU A N 1
ATOM 1708 C CA . GLU A 1 222 ? 91.34532 171.10285 269.59169 1.000 38.32685 219 GLU A CA 1
ATOM 1709 C C . GLU A 1 222 ? 92.13184 169.93708 270.18123 1.000 35.35970 219 GLU A C 1
ATOM 1710 O O . GLU A 1 222 ? 91.54520 169.00934 270.75084 1.000 43.05492 219 GLU A O 1
ATOM 1712 N N . GLU A 1 223 ? 93.45997 169.97038 270.06155 1.000 34.77387 220 GLU A N 1
ATOM 1713 C CA . GLU A 1 223 ? 94.28243 168.86659 270.54808 1.000 34.66078 220 GLU A CA 1
ATOM 1714 C C . GLU A 1 223 ? 94.31387 168.80713 272.07162 1.000 36.97937 220 GLU A C 1
ATOM 1715 O O . GLU A 1 223 ? 94.43820 167.71868 272.64435 1.000 40.20533 220 GLU A O 1
ATOM 1717 N N . THR A 1 224 ? 94.20745 169.95414 272.74291 1.000 31.93279 221 THR A N 1
ATOM 1718 C CA . THR A 1 224 ? 94.24122 170.00303 274.19926 1.000 31.19299 221 THR A CA 1
ATOM 1719 C C . THR A 1 224 ? 92.86189 170.04596 274.83977 1.000 32.71265 221 THR A C 1
ATOM 1720 O O . THR A 1 224 ? 92.75430 169.80761 276.04711 1.000 33.31794 221 THR A O 1
ATOM 1724 N N . GLY A 1 225 ? 91.81560 170.37022 274.08240 1.000 32.11601 222 GLY A N 1
ATOM 1725 C CA . GLY A 1 225 ? 90.52155 170.60874 274.69116 1.000 33.82132 222 GLY A CA 1
ATOM 1726 C C . GLY A 1 225 ? 90.42898 171.89247 275.48953 1.000 31.57325 222 GLY A C 1
ATOM 1727 O O . GLY A 1 225 ? 89.53788 172.02866 276.33427 1.000 35.47634 222 GLY A O 1
ATOM 1728 N N . ILE A 1 226 ? 91.33384 172.83725 275.25976 1.000 28.03268 223 ILE A N 1
ATOM 1729 C CA . ILE A 1 226 ? 91.32415 174.12919 275.93470 1.000 26.28171 223 ILE A CA 1
ATOM 1730 C C . ILE A 1 226 ? 90.93983 175.18476 274.90124 1.000 24.96687 223 ILE A C 1
ATOM 1731 O O . ILE A 1 226 ? 91.70582 175.43172 273.95836 1.000 26.64820 223 ILE A O 1
ATOM 1736 N N . PRO A 1 227 ? 89.77733 175.82020 275.02899 1.000 23.12088 224 PRO A N 1
ATOM 1737 C CA . PRO A 1 227 ? 89.38850 176.84128 274.05966 1.000 24.74677 224 PRO A CA 1
ATOM 1738 C C . PRO A 1 227 ? 90.42678 177.94063 273.98075 1.000 24.35186 224 PRO A C 1
ATOM 1739 O O . PRO A 1 227 ? 91.11647 178.24542 274.97337 1.000 23.51906 224 PRO A O 1
ATOM 1743 N N . PRO A 1 228 ? 90.57021 178.57709 272.81238 1.000 24.33009 225 PRO A N 1
ATOM 1744 C CA . PRO A 1 228 ? 91.63684 179.57619 272.63968 1.000 24.24194 225 PRO A CA 1
ATOM 1745 C C . PRO A 1 228 ? 91.64787 180.69537 273.67149 1.000 24.82742 225 PRO A C 1
ATOM 1746 O O . PRO A 1 228 ? 92.73206 181.11024 274.09898 1.000 24.50710 225 PRO A O 1
ATOM 1750 N N . LEU A 1 229 ? 90.48606 181.20802 274.08468 1.000 24.01251 226 LEU A N 1
ATOM 1751 C CA . LEU A 1 229 ? 90.50262 182.29234 275.06416 1.000 26.62938 226 LEU A CA 1
ATOM 1752 C C . LEU A 1 229 ? 91.07807 181.83354 276.39701 1.000 24.44491 226 LEU A C 1
ATOM 1753 O O . LEU A 1 229 ? 91.68150 182.63424 277.12085 1.000 25.17568 226 LEU A O 1
ATOM 1758 N N . HIS A 1 230 ? 90.90501 180.55022 276.73845 1.000 21.94833 227 HIS A N 1
ATOM 1759 C CA . HIS A 1 230 ? 91.52437 180.01658 277.94471 1.000 20.63852 227 HIS A CA 1
ATOM 1760 C C . HIS A 1 230 ? 93.01049 179.74283 277.74864 1.000 22.40376 227 HIS A C 1
ATOM 1761 O O . HIS A 1 230 ? 93.78611 179.88144 278.69613 1.000 23.53162 227 HIS A O 1
ATOM 1768 N N . ILE A 1 231 ? 93.42444 179.33433 276.54641 1.000 24.45874 228 ILE A N 1
ATOM 1769 C CA . ILE A 1 231 ? 94.85541 179.29145 276.24904 1.000 24.74761 228 ILE A CA 1
ATOM 1770 C C . ILE A 1 231 ? 95.47413 180.66934 276.44157 1.000 25.59813 228 ILE A C 1
ATOM 1771 O O . ILE A 1 231 ? 96.56044 180.80683 277.01763 1.000 26.47787 228 ILE A O 1
ATOM 1776 N N . ASP A 1 232 ? 94.79282 181.70962 275.95438 1.000 24.72606 229 ASP A N 1
ATOM 1777 C CA . ASP A 1 232 ? 95.26861 183.07653 276.13750 1.000 27.18930 229 ASP A CA 1
ATOM 1778 C C . ASP A 1 232 ? 95.48440 183.39646 277.61601 1.000 27.85958 229 ASP A C 1
ATOM 1779 O O . ASP A 1 232 ? 96.47809 184.03623 277.98215 1.000 27.86191 229 ASP A O 1
ATOM 1784 N N . SER A 1 233 ? 94.58187 182.92976 278.48453 1.000 26.33857 230 SER A N 1
ATOM 1785 C CA . SER A 1 233 ? 94.76596 183.13208 279.91967 1.000 26.09956 230 SER A CA 1
ATOM 1786 C C . SER A 1 233 ? 96.06043 182.49762 280.40900 1.000 28.94931 230 SER A C 1
ATOM 1787 O O . SER A 1 233 ? 96.79938 183.10589 281.19323 1.000 30.15405 230 SER A O 1
ATOM 1790 N N . ILE A 1 234 ? 96.33688 181.26207 279.97543 1.000 25.70681 231 ILE A N 1
ATOM 1791 C CA . ILE A 1 234 ? 97.54841 180.56488 280.40117 1.000 27.23267 231 ILE A CA 1
ATOM 1792 C C . ILE A 1 234 ? 98.79009 181.28241 279.89285 1.000 31.77883 231 ILE A C 1
ATOM 1793 O O . ILE A 1 234 ? 99.79602 181.39462 280.60512 1.000 33.31938 231 ILE A O 1
ATOM 1798 N N . LEU A 1 235 ? 98.74344 181.77890 278.65521 1.000 30.80568 232 LEU A N 1
ATOM 1799 C CA . LEU A 1 235 ? 99.91971 182.40500 278.06535 1.000 33.23420 232 LEU A CA 1
ATOM 1800 C C . LEU A 1 235 ? 100.22662 183.76391 278.67691 1.000 36.24552 232 LEU A C 1
ATOM 1801 O O . LEU A 1 235 ? 101.34157 184.26443 278.50734 1.000 38.45160 232 LEU A O 1
ATOM 1806 N N . TRP A 1 236 ? 99.26786 184.367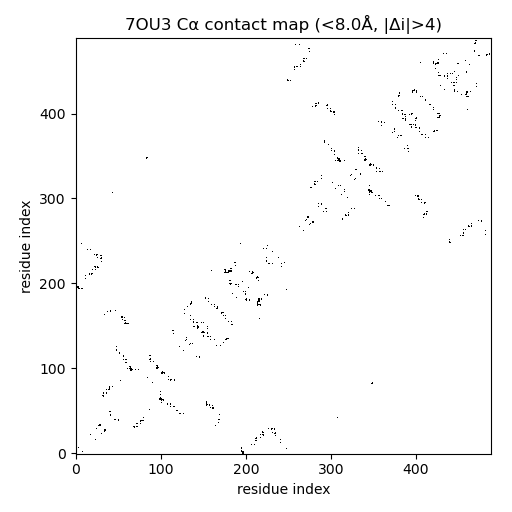34 279.38431 1.000 36.03439 233 TRP A N 1
ATOM 1807 C CA . TRP A 1 236 ? 99.51589 185.65728 280.02731 1.000 35.61592 233 TRP A CA 1
ATOM 1808 C C . TRP A 1 236 ? 100.69810 185.61797 280.99087 1.000 39.03394 233 TRP A C 1
ATOM 1809 O O . TRP A 1 236 ? 101.64186 186.40915 280.81563 1.000 40.88951 233 TRP A O 1
ATOM 1820 N N . PRO A 1 237 ? 100.73508 184.73680 282.00001 1.000 39.65070 234 PRO A N 1
ATOM 1821 C CA . PRO A 1 237 ? 101.94638 184.66231 282.83369 1.000 40.67987 234 PRO A CA 1
ATOM 1822 C C . PRO A 1 237 ? 103.15064 184.09916 282.10092 1.000 42.92440 234 PRO A C 1
ATOM 1823 O O . PRO A 1 237 ? 104.28527 184.45748 282.43910 1.000 46.60781 234 PRO A O 1
ATOM 1827 N N . VAL A 1 238 ? 102.94221 183.22264 281.11559 1.000 41.65921 235 VAL A N 1
ATOM 1828 C CA . VAL A 1 238 ? 104.05886 182.72799 280.31562 1.000 45.21298 235 VAL A CA 1
ATOM 1829 C C . VAL A 1 238 ? 104.75483 183.88083 279.60623 1.000 47.84809 235 VAL A C 1
ATOM 1830 O O . VAL A 1 238 ? 105.98956 183.96184 279.57931 1.000 50.97217 235 VAL A O 1
ATOM 1834 N N . LEU A 1 239 ? 103.97676 184.79702 279.03976 1.000 44.86610 236 LEU A N 1
ATOM 1835 C CA . LEU A 1 239 ? 104.51993 185.86661 278.21527 1.000 45.15231 236 LEU A CA 1
ATOM 1836 C C . LEU A 1 239 ? 104.39014 187.21906 278.91170 1.000 47.37165 236 LEU A C 1
ATOM 1837 O O . LEU A 1 239 ? 105.24193 188.08753 278.74585 1.000 58.11993 236 LEU A O 1
ATOM 1842 N N . VAL A 1 245 ? 102.99623 189.06133 289.38669 1.000 57.14967 242 VAL A N 1
ATOM 1843 C CA . VAL A 1 245 ? 102.13076 188.12333 288.67835 1.000 60.62846 242 VAL A CA 1
ATOM 1844 C C . VAL A 1 245 ? 102.63683 186.69347 288.81043 1.000 64.15828 242 VAL A C 1
ATOM 1845 O O . VAL A 1 245 ? 101.88291 185.79005 289.17801 1.000 61.99721 242 VAL A O 1
ATOM 1849 N N . LEU A 1 246 ? 103.91919 186.49295 288.49385 1.000 66.46175 243 LEU A N 1
ATOM 1850 C CA . LEU A 1 246 ? 104.50779 185.16382 288.62085 1.000 66.45698 243 LEU A CA 1
ATOM 1851 C C . LEU A 1 246 ? 104.41766 184.66316 290.05568 1.000 67.10833 243 LEU A C 1
ATOM 1852 O O . LEU A 1 246 ? 104.16922 183.47486 290.29292 1.000 66.91472 243 LEU A O 1
ATOM 1854 N N . ARG A 1 247 ? 104.59983 185.56135 291.02674 1.000 66.58589 244 ARG A N 1
ATOM 1855 C CA . ARG A 1 247 ? 104.44999 185.17614 292.42484 1.000 68.07769 244 ARG A CA 1
ATOM 1856 C C . ARG A 1 247 ? 103.02347 184.73362 292.72229 1.000 67.98109 244 ARG A C 1
ATOM 1857 O O . ARG A 1 247 ? 102.80881 183.74583 293.43551 1.000 69.32078 244 ARG A O 1
ATOM 1859 N N . ARG A 1 248 ? 102.03296 185.45173 292.18233 1.000 63.60012 245 ARG A N 1
ATOM 1860 C CA . ARG A 1 248 ? 100.64236 185.06802 292.40197 1.000 61.66598 245 ARG A CA 1
ATOM 1861 C C . ARG A 1 248 ? 100.33266 183.71299 291.78040 1.000 62.41280 245 ARG A C 1
ATOM 1862 O O . ARG A 1 248 ? 99.52983 182.94752 292.32676 1.000 62.93573 245 ARG A O 1
ATOM 1870 N N . LEU A 1 249 ? 100.95123 183.40225 290.64018 1.000 61.16273 246 LEU A N 1
ATOM 1871 C CA . LEU A 1 249 ? 100.72721 182.10827 290.00470 1.000 65.61302 246 LEU A CA 1
ATOM 1872 C C . LEU A 1 249 ? 101.29803 180.97763 290.85124 1.000 69.02160 246 LEU A C 1
ATOM 1873 O O . LEU A 1 249 ? 100.63383 179.95784 291.07246 1.000 68.87280 246 LEU A O 1
ATOM 1875 N N . LYS A 1 250 ? 102.52886 181.14823 291.34385 1.000 68.20168 247 LYS A N 1
ATOM 1876 C CA . LYS A 1 250 ? 103.16270 180.10341 292.14080 1.000 69.75377 247 LYS A CA 1
ATOM 1877 C C . LYS A 1 250 ? 102.37609 179.80435 293.40995 1.000 72.47188 247 LYS A C 1
ATOM 1878 O O . LYS A 1 250 ? 102.43903 178.68365 293.92860 1.000 76.37123 247 LYS A O 1
ATOM 1880 N N . LYS A 1 251 ? 101.62417 180.78099 293.91514 1.000 71.84169 248 LYS A N 1
ATOM 1881 C CA . LYS A 1 251 ? 100.88185 180.62756 295.15795 1.000 69.77529 248 LYS A CA 1
ATOM 1882 C C . LYS A 1 251 ? 99.48847 180.04119 294.96768 1.000 70.77915 248 LYS A C 1
ATOM 1883 O O . LYS A 1 251 ? 98.84831 179.68195 295.96166 1.000 73.78828 248 LYS A O 1
ATOM 1885 N N . HIS A 1 252 ? 99.00129 179.93084 293.73340 1.000 69.62515 249 HIS A N 1
ATOM 1886 C CA . HIS A 1 252 ? 97.64187 179.46375 293.49307 1.000 68.23068 249 HIS A CA 1
ATOM 1887 C C . HIS A 1 252 ? 97.54220 178.20113 292.64909 1.000 71.61054 249 HIS A C 1
ATOM 1888 O O . HIS A 1 252 ? 96.63154 177.40200 292.88034 1.000 70.40144 249 HIS A O 1
ATOM 1895 N N . CYS A 1 253 ? 98.43243 177.99806 291.67924 1.000 71.03303 250 CYS A N 1
ATOM 1896 C CA . CYS A 1 253 ? 98.40050 176.79427 290.85590 1.000 71.88497 250 CYS A CA 1
ATOM 1897 C C . CYS A 1 253 ? 99.16974 175.62844 291.46698 1.000 72.47507 250 CYS A C 1
ATOM 1898 O O . CYS A 1 253 ? 99.14709 174.52941 290.90301 1.000 71.23291 250 CYS A O 1
ATOM 1901 N N . GLY A 1 254 ? 99.84102 175.83715 292.59916 1.000 73.22994 251 GLY A N 1
ATOM 1902 C CA . GLY A 1 254 ? 100.53806 174.74035 293.25258 1.000 72.77719 251 GLY A CA 1
ATOM 1903 C C . GLY A 1 254 ? 101.73122 174.26947 292.44184 1.000 73.67660 251 GLY A C 1
ATOM 1904 O O . GLY A 1 254 ? 102.47161 175.06602 291.85298 1.000 72.63235 251 GLY A O 1
ATOM 1905 N N . GLU A 1 255 ? 101.91911 172.94697 292.40504 1.000 71.47974 252 GLU A N 1
ATOM 1906 C CA . GLU A 1 255 ? 103.03288 172.36683 291.66290 1.000 68.56387 252 GLU A CA 1
ATOM 1907 C C . GLU A 1 255 ? 102.91328 172.58530 290.15939 1.000 68.70394 252 GLU A C 1
ATOM 1908 O O . GLU A 1 255 ? 103.91775 172.46811 289.44925 1.000 68.29928 252 GLU A O 1
ATOM 1910 N N . LYS A 1 256 ? 101.71698 172.89875 289.65814 1.000 66.87362 253 LYS A N 1
ATOM 1911 C CA . LYS A 1 256 ? 101.54417 173.18550 288.23733 1.000 68.43337 253 LYS A CA 1
ATOM 1912 C C . LYS A 1 256 ? 102.13842 174.52667 287.82287 1.000 66.94884 253 LYS A C 1
ATOM 1913 O O . LYS A 1 256 ? 102.09651 174.85791 286.63255 1.000 63.60317 253 LYS A O 1
ATOM 1915 N N . ALA A 1 257 ? 102.68308 175.30274 288.76363 1.000 68.40735 254 ALA A N 1
ATOM 1916 C CA . ALA A 1 257 ? 103.28833 176.58198 288.40750 1.000 66.13170 254 ALA A CA 1
ATOM 1917 C C . ALA A 1 257 ? 104.59770 176.38504 287.65291 1.000 64.00802 254 ALA A C 1
ATOM 1918 O O . ALA A 1 257 ? 104.92780 177.17175 286.75699 1.000 61.52598 254 ALA A O 1
ATOM 1920 N N . GLU A 1 258 ? 105.35686 175.34268 288.00326 1.000 62.84039 255 GLU A N 1
ATOM 1921 C CA . GLU A 1 258 ? 106.59247 175.04942 287.28486 1.000 60.40279 255 GLU A CA 1
ATOM 1922 C C . GLU A 1 258 ? 106.32560 174.81552 285.80415 1.000 59.08466 255 GLU A C 1
ATOM 1923 O O . GLU A 1 258 ? 107.14769 175.17480 284.95290 1.000 58.78798 255 GLU A O 1
ATOM 1925 N N . ARG A 1 259 ? 105.17715 174.21784 285.47750 1.000 57.88860 256 ARG A N 1
ATOM 1926 C CA . ARG A 1 259 ? 104.84004 173.97737 284.07927 1.000 56.07565 256 ARG A CA 1
ATOM 1927 C C . ARG A 1 259 ? 104.66162 175.28258 283.31223 1.000 55.05068 256 ARG A C 1
ATOM 1928 O O . ARG A 1 259 ? 104.88211 175.32277 282.09654 1.000 52.99295 256 ARG A O 1
ATOM 1932 N N . ILE A 1 260 ? 104.26195 176.35690 283.99620 1.000 53.77161 257 ILE A N 1
ATOM 1933 C CA . ILE A 1 260 ? 104.21718 177.66321 283.34548 1.000 52.95892 257 ILE A CA 1
ATOM 1934 C C . ILE A 1 260 ? 105.62159 178.12268 282.97280 1.000 53.43558 257 ILE A C 1
ATOM 1935 O O . ILE A 1 260 ? 105.85062 178.63149 281.86829 1.000 53.28740 257 ILE A O 1
ATOM 1940 N N . LEU A 1 261 ? 106.58477 177.94613 283.88268 1.000 54.56107 258 LEU A N 1
ATOM 1941 C CA . LEU A 1 261 ? 107.96958 178.28144 283.56719 1.000 54.80749 258 LEU A CA 1
ATOM 1942 C C . LEU A 1 261 ? 108.50593 177.42762 282.42554 1.000 55.01897 258 LEU A C 1
ATOM 1943 O O . LEU A 1 261 ? 109.34731 177.89091 281.64616 1.000 53.13895 258 LEU A O 1
ATOM 1945 N N . GLU A 1 262 ? 108.03746 176.18201 282.31130 1.000 52.53736 259 GLU A N 1
ATOM 1946 C CA . GLU A 1 262 ? 108.44181 175.34643 281.18623 1.000 50.93703 259 GLU A CA 1
ATOM 1947 C C . GLU A 1 262 ? 107.96407 175.92382 279.86034 1.000 49.72648 259 GLU A C 1
ATOM 1948 O O . GLU A 1 262 ? 108.65303 175.79057 278.84329 1.000 52.30257 259 GLU A O 1
ATOM 1954 N N . LEU A 1 263 ? 106.80234 176.58094 279.85180 1.000 49.29618 260 LEU A N 1
ATOM 1955 C CA . LEU A 1 263 ? 106.28759 177.14820 278.60997 1.000 49.59239 260 LEU A CA 1
ATOM 1956 C C . LEU A 1 263 ? 107.12535 178.33216 278.14375 1.000 50.38417 260 LEU A C 1
ATOM 1957 O O . LEU A 1 263 ? 107.33136 178.51529 276.93857 1.000 47.96391 260 LEU A O 1
ATOM 1962 N N . ARG A 1 264 ? 107.60926 179.15369 279.07719 1.000 50.84716 261 ARG A N 1
ATOM 1963 C CA . ARG A 1 264 ? 108.40180 180.31225 278.68108 1.000 52.69824 261 ARG A CA 1
ATOM 1964 C C . ARG A 1 264 ? 109.73644 179.90340 278.07110 1.000 53.65469 261 ARG A C 1
ATOM 1965 O O . ARG A 1 264 ? 110.23330 180.57905 277.16302 1.000 56.92291 261 ARG A O 1
ATOM 1973 N N . ASP A 1 265 ? 110.32308 178.80651 278.54217 1.000 53.55431 262 ASP A N 1
ATOM 1974 C CA . ASP A 1 265 ? 111.64881 178.39143 278.10599 1.000 53.93108 262 ASP A CA 1
ATOM 1975 C C . ASP A 1 265 ? 111.62421 177.46143 276.89905 1.000 57.12889 262 ASP A C 1
ATOM 1976 O O . ASP A 1 265 ? 112.69267 177.03932 276.44391 1.000 56.64047 262 ASP A O 1
ATOM 1978 N N . LEU A 1 266 ? 110.44655 177.13418 276.37257 1.000 54.83631 263 LEU A N 1
ATOM 1979 C CA . LEU A 1 266 ? 110.34803 176.27200 275.19693 1.000 55.21599 263 LEU A CA 1
ATOM 1980 C C . LEU A 1 266 ? 111.11012 176.85052 274.00996 1.000 55.81672 263 LEU A C 1
ATOM 1981 O O . LEU A 1 266 ? 111.86007 176.13862 273.34943 1.000 57.92695 263 LEU A O 1
ATOM 1987 N N . ASP B 1 17 ? 95.06851 183.39523 318.21280 1.000 73.88730 14 ASP B N 1
ATOM 1988 C CA . ASP B 1 17 ? 95.37820 184.03491 319.48723 1.000 71.92613 14 ASP B CA 1
ATOM 1989 C C . ASP B 1 17 ? 94.41439 183.55677 320.56857 1.000 64.97155 14 ASP B C 1
ATOM 1990 O O . ASP B 1 17 ? 93.33768 184.12260 320.74020 1.000 65.27443 14 ASP B O 1
ATOM 1995 N N . ASN B 1 18 ? 94.82314 182.51894 321.30404 1.000 65.99831 15 ASN B N 1
ATOM 1996 C CA . ASN B 1 18 ? 93.94741 181.92131 322.30840 1.000 65.95002 15 ASN B CA 1
ATOM 1997 C C . ASN B 1 18 ? 93.64361 182.89414 323.44396 1.000 63.16539 15 ASN B C 1
ATOM 1998 O O . ASN B 1 18 ? 92.52448 182.90904 323.97043 1.000 60.22101 15 ASN B O 1
ATOM 2000 N N . GLU B 1 19 ? 94.62174 183.71519 323.83419 1.000 64.01968 16 GLU B N 1
ATOM 2001 C CA . GLU B 1 19 ? 94.40504 184.65364 324.93225 1.000 60.54353 16 GLU B CA 1
ATOM 2002 C C . GLU B 1 19 ? 93.35247 185.69561 324.56964 1.000 60.64961 16 GLU B C 1
ATOM 2003 O O . GLU B 1 19 ? 92.44771 185.98119 325.36453 1.000 57.65280 16 GLU B O 1
ATOM 2005 N N . LYS B 1 20 ? 93.45242 186.27207 323.36812 1.000 60.55924 17 LYS B N 1
ATOM 2006 C CA . LYS B 1 20 ? 92.48854 187.28560 322.94925 1.000 58.69568 17 LYS B CA 1
ATOM 2007 C C . LYS B 1 20 ? 91.09955 186.68743 322.75620 1.000 56.19913 17 LYS B C 1
ATOM 2008 O O . LYS B 1 20 ? 90.09425 187.30733 323.12413 1.000 52.62973 17 LYS B O 1
ATOM 2010 N N . VAL B 1 21 ? 91.02210 185.48721 322.17656 1.000 55.46614 18 VAL B N 1
ATOM 2011 C CA . VAL B 1 21 ? 89.72881 184.83272 321.99374 1.000 53.17274 18 VAL B CA 1
ATOM 2012 C C . VAL B 1 21 ? 89.09560 184.50763 323.34171 1.000 51.21072 18 VAL B C 1
ATOM 2013 O O . VAL B 1 21 ? 87.87568 184.62335 323.51502 1.000 47.29787 18 VAL B O 1
ATOM 2017 N N . ASN B 1 22 ? 89.91286 184.10655 324.31997 1.000 51.17168 19 ASN B N 1
ATOM 2018 C CA . ASN B 1 22 ? 89.38639 183.81449 325.64998 1.000 50.27712 19 ASN B CA 1
ATOM 2019 C C . ASN B 1 22 ? 88.71981 185.03723 326.26715 1.000 46.39841 19 ASN B C 1
ATOM 2020 O O . ASN B 1 22 ? 87.64363 184.92885 326.86603 1.000 42.81331 19 ASN B O 1
ATOM 2025 N N . ARG B 1 23 ? 89.34459 186.20908 326.13931 1.000 45.25733 20 ARG B N 1
ATOM 2026 C CA . ARG B 1 23 ? 88.74692 187.41661 326.69819 1.000 44.98538 20 ARG B CA 1
ATOM 2027 C C . ARG B 1 23 ? 87.48970 187.81341 325.93452 1.000 44.40085 20 ARG B C 1
ATOM 2028 O O . ARG B 1 23 ? 86.51763 188.29299 326.53306 1.000 42.99135 20 ARG B O 1
ATOM 2036 N N . LEU B 1 24 ? 87.49053 187.61510 324.61256 1.000 41.85465 21 LEU B N 1
ATOM 2037 C CA . LEU B 1 24 ? 86.29590 187.86738 323.81119 1.000 40.37951 21 LEU B CA 1
ATOM 2038 C C . LEU B 1 24 ? 85.12392 187.02310 324.29439 1.000 36.58651 21 LEU B C 1
ATOM 2039 O O . LEU B 1 24 ? 84.00447 187.52520 324.46190 1.000 33.77506 21 LEU B O 1
ATOM 2044 N N . VAL B 1 25 ? 85.36482 185.73154 324.52412 1.000 35.19273 22 VAL B N 1
ATOM 2045 C CA . VAL B 1 25 ? 84.29301 184.84379 324.95934 1.000 34.31847 22 VAL B CA 1
ATOM 2046 C C . VAL B 1 25 ? 83.81155 185.22616 326.35154 1.000 34.04019 22 VAL B C 1
ATOM 2047 O O . VAL B 1 25 ? 82.60587 185.21781 326.63134 1.000 31.07455 22 VAL B O 1
ATOM 2051 N N . GLU B 1 26 ? 84.74012 185.57824 327.24250 1.000 35.58262 23 GLU B N 1
ATOM 2052 C CA . GLU B 1 26 ? 84.34868 185.95894 328.59528 1.000 31.87922 23 GLU B CA 1
ATOM 2053 C C . GLU B 1 26 ? 83.48637 187.21735 328.59544 1.000 34.46506 23 GLU B C 1
ATOM 2054 O O . GLU B 1 26 ? 82.45711 187.26995 329.28280 1.000 29.05089 23 GLU B O 1
ATOM 2060 N N . ILE B 1 27 ? 83.87981 188.23526 327.82279 1.000 31.36684 24 ILE B N 1
ATOM 2061 C CA . ILE B 1 27 ? 83.08452 189.46027 327.75559 1.000 28.01531 24 ILE B CA 1
ATOM 2062 C C . ILE B 1 27 ? 81.69621 189.17207 327.19891 1.000 29.88948 24 ILE B C 1
ATOM 2063 O O . ILE B 1 27 ? 80.68624 189.67435 327.70939 1.000 25.57453 24 ILE B O 1
ATOM 2068 N N . LEU B 1 28 ? 81.61914 188.37064 326.13502 1.000 27.17485 25 LEU B N 1
ATOM 2069 C CA . LEU B 1 28 ? 80.31744 188.06138 325.55626 1.000 25.93594 25 LEU B CA 1
ATOM 2070 C C . LEU B 1 28 ? 79.43448 187.30340 326.54054 1.000 25.21997 25 LEU B C 1
ATOM 2071 O O . LEU B 1 28 ? 78.22912 187.55876 326.62268 1.000 24.48786 25 LEU B O 1
ATOM 2076 N N . ARG B 1 29 ? 80.01815 186.36813 327.29551 1.000 24.51920 26 ARG B N 1
ATOM 2077 C CA . ARG B 1 29 ? 79.25613 185.65482 328.31543 1.000 23.81094 26 ARG B CA 1
ATOM 2078 C C . ARG B 1 29 ? 78.77324 186.59229 329.41375 1.000 26.86219 26 ARG B C 1
ATOM 2079 O O . ARG B 1 29 ? 77.70130 186.37306 329.99000 1.000 25.79936 26 ARG B O 1
ATOM 2087 N N . GLU B 1 30 ? 79.55235 187.62628 329.72956 1.000 25.57431 27 GLU B N 1
ATOM 2088 C CA . GLU B 1 30 ? 79.11438 188.60361 330.72371 1.000 24.27408 27 GLU B CA 1
ATOM 2089 C C . GLU B 1 30 ? 77.94919 189.43550 330.20119 1.000 26.17637 27 GLU B C 1
ATOM 2090 O O . GLU B 1 30 ? 76.99895 189.72364 330.93915 1.000 27.38807 27 GLU B O 1
ATOM 2096 N N . LEU B 1 31 ? 78.00513 189.83748 328.93238 1.000 23.02379 28 LEU B N 1
ATOM 2097 C CA . LEU B 1 31 ? 76.91948 190.63122 328.37023 1.000 24.71941 28 LEU B CA 1
ATOM 2098 C C . LEU B 1 31 ? 75.66147 189.79112 328.19734 1.000 25.42680 28 LEU B C 1
ATOM 2099 O O . LEU B 1 31 ? 74.57558 190.17384 328.65240 1.000 25.76715 28 LEU B O 1
ATOM 2104 N N . GLY B 1 32 ? 75.78126 188.66542 327.50076 1.000 23.79655 29 GLY B N 1
ATOM 2105 C CA . GLY B 1 32 ? 74.69359 187.72225 327.37253 1.000 24.54963 29 GLY B CA 1
ATOM 2106 C C . GLY B 1 32 ? 73.65070 188.13191 326.35141 1.000 22.99136 29 GLY B C 1
ATOM 2107 O O . GLY B 1 32 ? 73.63791 189.24330 325.81370 1.000 23.83583 29 GLY B O 1
ATOM 2108 N N . LEU B 1 33 ? 72.74762 187.18469 326.09029 1.000 22.60104 30 LEU B N 1
ATOM 2109 C CA . LEU B 1 33 ? 71.61402 187.44412 325.21055 1.000 23.53600 30 LEU B CA 1
ATOM 2110 C C . LEU B 1 33 ? 70.76399 188.60537 325.71627 1.000 23.79536 30 LEU B C 1
ATOM 2111 O O . LEU B 1 33 ? 70.21584 189.36855 324.90908 1.000 24.97852 30 LEU B O 1
ATOM 2116 N N . ASP B 1 34 ? 70.66363 188.77975 327.03642 1.000 25.19842 31 ASP B N 1
ATOM 2117 C CA . ASP B 1 34 ? 69.85918 189.87136 327.57453 1.000 26.20440 31 ASP B CA 1
ATOM 2118 C C . ASP B 1 34 ? 70.40773 191.22739 327.14711 1.000 25.76605 31 ASP B C 1
ATOM 2119 O O . ASP B 1 34 ? 69.63634 192.15584 326.87347 1.000 29.35691 31 ASP B O 1
ATOM 2121 N N . CYS B 1 35 ? 71.73571 191.36162 327.05814 1.000 25.74612 32 CYS B N 1
ATOM 2122 C CA . CYS B 1 35 ? 72.31302 192.62551 326.60567 1.000 27.79689 32 CYS B CA 1
ATOM 2123 C C . CYS B 1 35 ? 72.09366 192.83466 325.11316 1.000 24.67062 32 CYS B C 1
ATOM 2124 O O . CYS B 1 35 ? 71.81999 193.95726 324.66704 1.000 27.05941 32 CYS B O 1
ATOM 2127 N N . ALA B 1 36 ? 72.23546 191.77738 324.31362 1.000 23.83042 33 ALA B N 1
ATOM 2128 C CA . ALA B 1 36 ? 71.95766 191.92186 322.88709 1.000 23.66307 33 ALA B CA 1
ATOM 2129 C C . ALA B 1 36 ? 70.52947 192.39788 322.66585 1.000 25.82791 33 ALA B C 1
ATOM 2130 O O . ALA B 1 36 ? 70.27463 193.28400 321.83641 1.000 23.49472 33 ALA B O 1
ATOM 2132 N N . ARG B 1 37 ? 69.58801 191.83931 323.42493 1.000 23.89102 34 ARG B N 1
ATOM 2133 C CA . ARG B 1 37 ? 68.18769 192.20004 323.26348 1.000 24.95505 34 ARG B CA 1
ATOM 2134 C C . ARG B 1 37 ? 67.94604 193.65553 323.63845 1.000 27.38788 34 ARG B C 1
ATOM 2135 O O . ARG B 1 37 ? 67.18798 194.36288 322.95749 1.000 28.04897 34 ARG B O 1
ATOM 2143 N N . THR B 1 38 ? 68.60506 194.12700 324.69864 1.000 26.64777 35 THR B N 1
ATOM 2144 C CA . THR B 1 38 ? 68.46919 195.52186 325.10638 1.000 27.94119 35 THR B CA 1
ATOM 2145 C C . THR B 1 38 ? 69.06155 196.46062 324.06255 1.000 28.86097 35 THR B C 1
ATOM 2146 O O . THR B 1 38 ? 68.48594 197.51856 323.76701 1.000 30.70624 35 THR B O 1
ATOM 2150 N N . ILE B 1 39 ? 70.21151 196.09514 323.49134 1.000 26.79926 36 ILE B N 1
ATOM 2151 C CA . ILE B 1 39 ? 70.79641 196.90583 322.42767 1.000 27.70448 36 ILE B CA 1
ATOM 2152 C C . ILE B 1 39 ? 69.84306 196.99154 321.24033 1.000 29.03090 36 ILE B C 1
ATOM 2153 O O . ILE B 1 39 ? 69.62367 198.06729 320.67683 1.000 29.48567 36 ILE B O 1
ATOM 2158 N N . GLU B 1 40 ? 69.23905 195.86461 320.86190 1.000 26.06853 37 GLU B N 1
ATOM 2159 C CA . GLU B 1 40 ? 68.33246 195.84686 319.71584 1.000 25.31778 37 GLU B CA 1
ATOM 2160 C C . GLU B 1 40 ? 67.12755 196.75238 319.93595 1.000 27.59928 37 GLU B C 1
ATOM 2161 O O . GLU B 1 40 ? 66.69084 197.45175 319.01235 1.000 27.19408 37 GLU B O 1
ATOM 2167 N N . GLU B 1 41 ? 66.58067 196.76307 321.15141 1.000 26.99934 38 GLU B N 1
ATOM 2168 C CA . GLU B 1 41 ? 65.32192 197.45484 321.39661 1.000 28.64871 38 GLU B CA 1
ATOM 2169 C C . GLU B 1 41 ? 65.49577 198.89435 321.85266 1.000 29.21918 38 GLU B C 1
ATOM 2170 O O . GLU B 1 41 ? 64.66008 199.74558 321.52306 1.000 33.05352 38 GLU B O 1
ATOM 2176 N N . LYS B 1 42 ? 66.56261 199.19758 322.58408 1.000 30.85011 39 LYS B N 1
ATOM 2177 C CA . LYS B 1 42 ? 66.73469 200.52388 323.15891 1.000 31.10356 39 LYS B CA 1
ATOM 2178 C C . LYS B 1 42 ? 67.82699 201.34944 322.50119 1.000 32.78211 39 LYS B C 1
ATOM 2179 O O . LYS B 1 42 ? 67.73400 202.58128 322.49666 1.000 38.25897 39 LYS B O 1
ATOM 2182 N N . VAL B 1 43 ? 68.85740 200.71228 321.95705 1.000 28.49562 40 VAL B N 1
ATOM 2183 C CA . VAL B 1 43 ? 69.98566 201.41839 321.36709 1.000 26.51583 40 VAL B CA 1
ATOM 2184 C C . VAL B 1 43 ? 69.83498 201.55846 319.86017 1.000 26.15408 40 VAL B C 1
ATOM 2185 O O . VAL B 1 43 ? 70.12821 202.61441 319.29655 1.000 27.92507 40 VAL B O 1
ATOM 2189 N N . ASP B 1 44 ? 69.36010 200.51277 319.19585 1.000 24.34935 41 ASP B N 1
ATOM 2190 C CA . ASP B 1 44 ? 69.12339 200.55972 317.75672 1.000 22.28997 41 ASP B CA 1
ATOM 2191 C C . ASP B 1 44 ? 67.81091 201.29366 317.49106 1.000 22.82954 41 ASP B C 1
ATOM 2192 O O . ASP B 1 44 ? 66.72841 200.74733 317.72145 1.000 21.56199 41 ASP B O 1
ATOM 2197 N N . LEU B 1 45 ? 67.89731 202.52473 316.96279 1.000 21.94188 42 LEU B N 1
ATOM 2198 C CA . LEU B 1 45 ? 66.68856 203.30373 316.72692 1.000 21.45912 42 LEU B CA 1
ATOM 2199 C C . LEU B 1 45 ? 65.82902 202.75056 315.59507 1.000 21.41375 42 LEU B C 1
ATOM 2200 O O . LEU B 1 45 ? 64.67661 203.17323 315.44838 1.000 20.62466 42 LEU B O 1
ATOM 2205 N N . GLN B 1 46 ? 66.33634 201.79289 314.81471 1.000 18.69126 43 GLN B N 1
ATOM 2206 C CA . GLN B 1 46 ? 65.47769 201.11800 313.84742 1.000 17.27504 43 GLN B CA 1
ATOM 2207 C C . GLN B 1 46 ? 64.32740 200.38827 314.53503 1.000 18.06115 43 GLN B C 1
ATOM 2208 O O . GLN B 1 46 ? 63.23868 200.26873 313.96405 1.000 18.07637 43 GLN B O 1
ATOM 2214 N N . PHE B 1 47 ? 64.54297 199.89283 315.75890 1.000 17.26628 44 PHE B N 1
ATOM 2215 C CA . PHE B 1 47 ? 63.47389 199.17254 316.43997 1.000 17.46282 44 PHE B CA 1
ATOM 2216 C C . PHE B 1 47 ? 62.28909 200.09252 316.71499 1.000 18.95236 44 PHE B C 1
ATOM 2217 O O . PHE B 1 47 ? 61.14043 199.75124 316.41777 1.000 17.66364 44 PHE B O 1
ATOM 2225 N N . ASP B 1 48 ? 62.55265 201.28995 317.24048 1.000 17.90357 45 ASP B N 1
ATOM 2226 C CA . ASP B 1 48 ? 61.44948 202.21003 317.50754 1.000 18.47568 45 ASP B CA 1
ATOM 2227 C C . ASP B 1 48 ? 60.78643 202.68746 316.21906 1.000 17.47316 45 ASP B C 1
ATOM 2228 O O . ASP B 1 48 ? 59.57806 202.94266 316.20654 1.000 17.53022 45 ASP B O 1
ATOM 2233 N N . ALA B 1 49 ? 61.53796 202.77101 315.12176 1.000 15.82643 46 ALA B N 1
ATOM 2234 C CA . ALA B 1 49 ? 60.90281 203.09071 313.85029 1.000 15.44079 46 ALA B CA 1
ATOM 2235 C C . ALA B 1 49 ? 59.85689 202.04336 313.49825 1.000 15.57205 46 ALA B C 1
ATOM 2236 O O . ALA B 1 49 ? 58.76319 202.37970 313.02723 1.000 15.94110 46 ALA B O 1
ATOM 2238 N N . LEU B 1 50 ? 60.16461 200.76383 313.74316 1.000 15.88945 47 LEU B N 1
ATOM 2239 C CA . LEU B 1 50 ? 59.18374 199.71305 313.48463 1.000 16.67301 47 LEU B CA 1
ATOM 2240 C C . LEU B 1 50 ? 57.98987 199.82238 314.42339 1.000 18.22053 47 LEU B C 1
ATOM 2241 O O . LEU B 1 50 ? 56.83763 199.67937 313.99242 1.000 18.33560 47 LEU B O 1
ATOM 2246 N N . ARG B 1 51 ? 58.23765 200.06325 315.71376 1.000 17.22360 48 ARG B N 1
ATOM 2247 C CA A ARG B 1 51 ? 57.12602 200.18700 316.64705 0.561 18.84123 48 ARG B CA 1
ATOM 2248 C CA B ARG B 1 51 ? 57.13072 200.19463 316.65256 0.439 18.85793 48 ARG B CA 1
ATOM 2249 C C . ARG B 1 51 ? 56.20361 201.32784 316.23509 1.000 19.24004 48 ARG B C 1
ATOM 2250 O O . ARG B 1 51 ? 54.97636 201.17651 316.24536 1.000 19.07408 48 ARG B O 1
ATOM 2265 N N . ASN B 1 52 ? 56.78134 202.46868 315.83492 1.000 17.53623 49 ASN B N 1
ATOM 2266 C CA . ASN B 1 52 ? 55.98418 203.60116 315.37521 1.000 18.05236 49 ASN B CA 1
ATOM 2267 C C . ASN B 1 52 ? 55.09867 203.21358 314.19318 1.000 17.12633 49 ASN B C 1
ATOM 2268 O O . ASN B 1 52 ? 53.90200 203.52714 314.17523 1.000 18.68025 49 ASN B O 1
ATOM 2273 N N . LEU B 1 53 ? 55.66817 202.52227 313.20430 1.000 16.33737 50 LEU B N 1
ATOM 2274 C CA . LEU B 1 53 ? 54.88184 202.11994 312.04030 1.000 17.68775 50 LEU B CA 1
ATOM 2275 C C . LEU B 1 53 ? 53.79052 201.12811 312.41925 1.000 16.77647 50 LEU B C 1
ATOM 2276 O O . LEU B 1 53 ? 52.64203 201.26499 311.98009 1.000 17.92504 50 LEU B O 1
ATOM 2281 N N . ARG B 1 54 ? 54.12716 200.13745 313.24956 1.000 18.04165 51 ARG B N 1
ATOM 2282 C CA . ARG B 1 54 ? 53.14505 199.12763 313.62802 1.000 17.86283 51 ARG B CA 1
ATOM 2283 C C . ARG B 1 54 ? 51.93707 199.77350 314.29308 1.000 20.47055 51 ARG B C 1
ATOM 2284 O O . ARG B 1 54 ? 50.78572 199.42463 314.00122 1.000 20.90140 51 ARG B O 1
ATOM 2292 N N . GLU B 1 55 ? 52.17807 200.72825 315.18857 1.000 19.87736 52 GLU B N 1
ATOM 2293 C CA . GLU B 1 55 ? 51.06907 201.32955 315.91696 1.000 21.06779 52 GLU B CA 1
ATOM 2294 C C . GLU B 1 55 ? 50.20309 202.20763 315.01950 1.000 21.26627 52 GLU B C 1
ATOM 2295 O O . GLU B 1 55 ? 48.99851 202.34238 315.27163 1.000 26.95517 52 GLU B O 1
ATOM 2301 N N . ASN B 1 56 ? 50.78214 202.79795 313.96641 1.000 20.78032 53 ASN B N 1
ATOM 2302 C CA . ASN B 1 56 ? 49.99547 203.61954 313.05318 1.000 20.94820 53 ASN B CA 1
ATOM 2303 C C . ASN B 1 56 ? 49.23915 202.79754 312.01480 1.000 22.63021 53 ASN B C 1
ATOM 2304 O O . ASN B 1 56 ? 48.13985 203.19022 311.61285 1.000 25.05778 53 ASN B O 1
ATOM 2309 N N . LEU B 1 57 ? 49.79751 201.67194 311.56557 1.000 20.87626 54 LEU B N 1
ATOM 2310 C CA . LEU B 1 57 ? 49.13191 200.88393 310.52936 1.000 22.78913 54 LEU B CA 1
ATOM 2311 C C . LEU B 1 57 ? 47.92543 200.13400 311.07288 1.000 24.63938 54 LEU B C 1
ATOM 2312 O O . LEU B 1 57 ? 46.92905 199.96513 310.36075 1.000 24.74260 54 LEU B O 1
ATOM 2317 N N . LYS B 1 58 ? 48.01084 199.63840 312.30740 1.000 23.23875 55 LYS B N 1
ATOM 2318 C CA . LYS B 1 58 ? 46.94951 198.81339 312.87790 1.000 25.19356 55 LYS B CA 1
ATOM 2319 C C . LYS B 1 58 ? 46.56788 197.69115 311.91042 1.000 26.40425 55 LYS B C 1
ATOM 2320 O O . LYS B 1 58 ? 45.38773 197.44626 311.63460 1.000 26.94638 55 LYS B O 1
ATOM 2326 N N . ASP B 1 59 ? 47.59309 197.03517 311.35885 1.000 22.86360 56 ASP B N 1
ATOM 2327 C CA . ASP B 1 59 ? 47.41427 195.96512 310.37290 1.000 22.83569 56 ASP B CA 1
ATOM 2328 C C . ASP B 1 59 ? 48.74534 195.20290 310.39785 1.000 20.30774 56 ASP B C 1
ATOM 2329 O O . ASP B 1 59 ? 49.65141 195.49190 309.61567 1.000 19.57988 56 ASP B O 1
ATOM 2334 N N . ASP B 1 60 ? 48.84430 194.22889 311.31040 1.000 21.35592 57 ASP B N 1
ATOM 2335 C CA . ASP B 1 60 ? 50.14378 193.60346 311.54459 1.000 19.98158 57 ASP B CA 1
ATOM 2336 C C . ASP B 1 60 ? 50.61582 192.78895 310.34571 1.000 19.31479 57 ASP B C 1
ATOM 2337 O O . ASP B 1 60 ? 51.82107 192.68750 310.10806 1.000 18.45979 57 ASP B O 1
ATOM 2342 N N . GLU B 1 61 ? 49.69076 192.20808 309.58528 1.000 19.96475 58 GLU B N 1
ATOM 2343 C CA . GLU B 1 61 ? 50.07823 191.49320 308.37561 1.000 19.62370 58 GLU B CA 1
ATOM 2344 C C . GLU B 1 61 ? 50.77104 192.43003 307.38756 1.000 19.84368 58 GLU B C 1
ATOM 2345 O O . GLU B 1 61 ? 51.84570 192.11650 306.85922 1.000 19.36056 58 GLU B O 1
ATOM 2351 N N . LEU B 1 62 ? 50.17354 193.59810 307.13995 1.000 19.49543 59 LEU B N 1
ATOM 2352 C CA . LEU B 1 62 ? 50.79795 194.58142 306.25886 1.000 19.45208 59 LEU B CA 1
ATOM 2353 C C . LEU B 1 62 ? 52.10756 195.10361 306.84712 1.000 17.33756 59 LEU B C 1
ATOM 2354 O O . LEU B 1 62 ? 53.10931 195.24559 306.13103 1.000 17.50252 59 LEU B O 1
ATOM 2359 N N . PHE B 1 63 ? 52.12094 195.38820 308.15186 1.000 16.83377 60 PHE B N 1
ATOM 2360 C CA . PHE B 1 63 ? 53.33515 195.85117 308.81567 1.000 15.61860 60 PHE B CA 1
ATOM 2361 C C . PHE B 1 63 ? 54.49441 194.89487 308.58371 1.000 16.80061 60 PHE B C 1
ATOM 2362 O O . PHE B 1 63 ? 55.58588 195.30341 308.17531 1.000 15.48434 60 PHE B O 1
ATOM 2370 N N . ILE B 1 64 ? 54.27810 193.60195 308.83813 1.000 16.63179 61 ILE B N 1
ATOM 2371 C CA . ILE B 1 64 ? 55.38527 192.66115 308.72865 1.000 16.05411 61 ILE B CA 1
ATOM 2372 C C . ILE B 1 64 ? 55.83116 192.49075 307.27177 1.000 15.20772 61 ILE B C 1
ATOM 2373 O O . ILE B 1 64 ? 57.03209 192.42433 306.98762 1.000 16.37100 61 ILE B O 1
ATOM 2378 N N . LYS B 1 65 ? 54.88606 192.47604 306.32842 1.000 16.56150 62 LYS B N 1
ATOM 2379 C CA . LYS B 1 65 ? 55.25955 192.39828 304.91520 1.000 16.02522 62 LYS B CA 1
ATOM 2380 C C . LYS B 1 65 ? 56.08922 193.60476 304.49393 1.000 16.29478 62 LYS B C 1
ATOM 2381 O O . LYS B 1 65 ? 57.08809 193.45958 303.77336 1.000 15.76337 62 LYS B O 1
ATOM 2387 N N . LEU B 1 66 ? 55.69779 194.80545 304.94566 1.000 14.17063 63 LEU B N 1
ATOM 2388 C CA . LEU B 1 66 ? 56.46933 196.00074 304.61817 1.000 13.93433 63 LEU B CA 1
ATOM 2389 C C . LEU B 1 66 ? 57.87238 195.93130 305.18784 1.000 14.19829 63 LEU B C 1
ATOM 2390 O O . LEU B 1 66 ? 58.83660 196.35398 304.54397 1.000 14.24316 63 LEU B O 1
ATOM 2395 N N . VAL B 1 67 ? 58.02024 195.40545 306.40734 1.000 13.50472 64 VAL B N 1
ATOM 2396 C CA . VAL B 1 67 ? 59.35088 195.31126 306.99363 1.000 12.99722 64 VAL B CA 1
ATOM 2397 C C . VAL B 1 67 ? 60.24767 194.38946 306.17131 1.000 13.06075 64 VAL B C 1
ATOM 2398 O O . VAL B 1 67 ? 61.42062 194.69524 305.93617 1.000 13.84282 64 VAL B O 1
ATOM 2402 N N . ILE B 1 68 ? 59.72790 193.21995 305.76933 1.000 14.03242 65 ILE B N 1
ATOM 2403 C CA . ILE B 1 68 ? 60.52537 192.29706 304.95997 1.000 14.66324 65 ILE B CA 1
ATOM 2404 C C . ILE B 1 68 ? 60.93218 192.95827 303.65147 1.000 13.53844 65 ILE B C 1
ATOM 2405 O O . ILE B 1 68 ? 62.11188 192.93964 303.27377 1.000 14.78006 65 ILE B O 1
ATOM 2410 N N . ALA B 1 69 ? 59.96033 193.55055 302.94848 1.000 14.81741 66 ALA B N 1
ATOM 2411 C CA . ALA B 1 69 ? 60.25593 194.21710 301.68081 1.000 14.51630 66 ALA B CA 1
ATOM 2412 C C . ALA B 1 69 ? 61.28612 195.32038 301.87642 1.000 14.45976 66 ALA B C 1
ATOM 2413 O O . ALA B 1 69 ? 62.24700 195.44187 301.09513 1.000 14.04840 66 ALA B O 1
ATOM 2415 N N . ASN B 1 70 ? 61.11652 196.12227 302.93293 1.000 13.53215 67 ASN B N 1
ATOM 2416 C CA . ASN B 1 70 ? 62.02471 197.23466 303.16552 1.000 12.51119 67 ASN B CA 1
ATOM 2417 C C . ASN B 1 70 ? 63.43500 196.75137 303.46971 1.000 11.98195 67 ASN B C 1
ATOM 2418 O O . ASN B 1 70 ? 64.41670 197.33614 302.99572 1.000 14.15731 67 ASN B O 1
ATOM 2423 N N . ALA B 1 71 ? 63.56775 195.67583 304.25860 1.000 12.42293 68 ALA B N 1
ATOM 2424 C CA . ALA B 1 71 ? 64.89349 195.16137 304.55736 1.000 12.68907 68 ALA B CA 1
ATOM 2425 C C . ALA B 1 71 ? 65.59614 194.66767 303.29884 1.000 13.57645 68 ALA B C 1
ATOM 2426 O O . ALA B 1 71 ? 66.81959 194.81048 303.17105 1.000 14.25838 68 ALA B O 1
ATOM 2428 N N . LEU B 1 72 ? 64.83784 194.07524 302.36481 1.000 13.21424 69 LEU B N 1
ATOM 2429 C CA . LEU B 1 72 ? 65.43951 193.52958 301.15081 1.000 14.25943 69 LEU B CA 1
ATOM 2430 C C . LEU B 1 72 ? 65.99394 194.61520 300.22982 1.000 14.61614 69 LEU B C 1
ATOM 2431 O O . LEU B 1 72 ? 66.78925 194.30301 299.33692 1.000 15.10033 69 LEU B O 1
ATOM 2436 N N . VAL B 1 73 ? 65.59526 195.87121 300.41944 1.000 13.99195 70 VAL B N 1
ATOM 2437 C CA . VAL B 1 73 ? 66.15350 196.98686 299.66162 1.000 13.85595 70 VAL B CA 1
ATOM 2438 C C . VAL B 1 73 ? 67.03958 197.88140 300.52234 1.000 13.68665 70 VAL B C 1
ATOM 2439 O O . VAL B 1 73 ? 67.40270 198.98503 300.09696 1.000 15.06788 70 VAL B O 1
ATOM 2443 N N . SER B 1 74 ? 67.44145 197.40920 301.70599 1.000 14.14181 71 SER B N 1
ATOM 2444 C CA . SER B 1 74 ? 68.27197 198.18224 302.63211 1.000 14.80702 71 SER B CA 1
ATOM 2445 C C . SER B 1 74 ? 69.75194 197.92523 302.35731 1.000 16.57811 71 SER B C 1
ATOM 2446 O O . SER B 1 74 ? 70.46183 197.26052 303.11177 1.000 19.52413 71 SER B O 1
ATOM 2449 N N . TYR B 1 75 ? 70.21736 198.47727 301.24464 1.000 14.85008 72 TYR B N 1
ATOM 2450 C CA . TYR B 1 75 ? 71.62325 198.44284 300.88589 1.000 16.28846 72 TYR B CA 1
ATOM 2451 C C . TYR B 1 75 ? 71.88345 199.65744 300.01095 1.000 15.33195 72 TYR B C 1
ATOM 2452 O O . TYR B 1 75 ? 70.95388 200.22399 299.43348 1.000 15.83952 72 TYR B O 1
ATOM 2461 N N . GLN B 1 76 ? 73.14829 200.06211 299.92412 1.000 16.22817 73 GLN B N 1
ATOM 2462 C CA . GLN B 1 76 ? 73.51225 201.19806 299.08017 1.000 16.59222 73 GLN B CA 1
ATOM 2463 C C . GLN B 1 76 ? 72.62725 202.40381 299.37118 1.000 18.39144 73 GLN B C 1
ATOM 2464 O O . GLN B 1 76 ? 72.05064 203.02532 298.47443 1.000 19.10436 73 GLN B O 1
ATOM 2470 N N . LEU B 1 77 ? 72.49999 202.71610 300.66243 1.000 18.02330 74 LEU B N 1
ATOM 2471 C CA . LEU B 1 77 ? 71.64437 203.81079 301.08862 1.000 16.60919 74 LEU B CA 1
ATOM 2472 C C . LEU B 1 77 ? 72.31087 205.15697 300.82423 1.000 21.34921 74 LEU B C 1
ATOM 2473 O O . LEU B 1 77 ? 73.53608 205.26387 300.69970 1.000 21.56817 74 LEU B O 1
ATOM 2478 N N . SER B 1 78 ? 71.47471 206.19674 300.75535 1.000 21.65060 75 SER B N 1
ATOM 2479 C CA . SER B 1 78 ? 71.90952 207.58765 300.63702 1.000 24.34746 75 SER B CA 1
ATOM 2480 C C . SER B 1 78 ? 71.96802 208.29410 301.98275 1.000 25.47426 75 SER B C 1
ATOM 2481 O O . SER B 1 78 ? 72.11086 209.52120 302.02436 1.000 33.75716 75 SER B O 1
ATOM 2484 N N . GLY B 1 79 ? 71.83665 207.55808 303.07209 1.000 23.23055 76 GLY B N 1
ATOM 2485 C CA . GLY B 1 79 ? 71.88400 208.10353 304.41012 1.000 23.42640 76 GLY B CA 1
ATOM 2486 C C . GLY B 1 79 ? 72.14262 206.98661 305.39732 1.000 24.98489 76 GLY B C 1
ATOM 2487 O O . GLY B 1 79 ? 72.40850 205.84877 305.01170 1.000 25.40168 76 GLY B O 1
ATOM 2488 N N . LYS B 1 80 ? 72.06449 207.32125 306.68528 1.000 22.97657 77 LYS B N 1
ATOM 2489 C CA . LYS B 1 80 ? 72.27097 206.33557 307.73836 1.000 24.66098 77 LYS B CA 1
ATOM 2490 C C . LYS B 1 80 ? 71.08573 205.37896 307.81489 1.000 20.18308 77 LYS B C 1
ATOM 2491 O O . LYS B 1 80 ? 69.94411 205.74588 307.52023 1.000 19.56322 77 LYS B O 1
ATOM 2497 N N . GLY B 1 81 ? 71.36737 204.13403 308.21317 1.000 21.20778 78 GLY B N 1
ATOM 2498 C CA . GLY B 1 81 ? 70.30491 203.14905 308.34346 1.000 18.94689 78 GLY B CA 1
ATOM 2499 C C . GLY B 1 81 ? 69.15757 203.59992 309.22732 1.000 17.68457 78 GLY B C 1
ATOM 2500 O O . GLY B 1 81 ? 67.98790 203.39860 308.89150 1.000 16.80583 78 GLY B O 1
ATOM 2501 N N . GLU B 1 82 ? 69.46783 204.21426 310.37314 1.000 18.56649 79 GLU B N 1
ATOM 2502 C CA A GLU B 1 82 ? 68.39666 204.65234 311.26269 0.561 18.55655 79 GLU B CA 1
ATOM 2503 C CA B GLU B 1 82 ? 68.39716 204.65381 311.26408 0.439 18.57638 79 GLU B CA 1
ATOM 2504 C C . GLU B 1 82 ? 67.53969 205.73217 310.61332 1.000 17.46366 79 GLU B C 1
ATOM 2505 O O . GLU B 1 82 ? 66.31436 205.74447 310.78295 1.000 17.27521 79 GLU B O 1
ATOM 2516 N N . ASP B 1 83 ? 68.15993 206.63398 309.84539 1.000 16.70147 80 ASP B N 1
ATOM 2517 C CA . ASP B 1 83 ? 67.37920 207.66200 309.15892 1.000 17.40989 80 ASP B CA 1
ATOM 2518 C C . ASP B 1 83 ? 66.47826 207.03815 308.09983 1.000 17.02901 80 ASP B C 1
ATOM 2519 O O . ASP B 1 83 ? 65.34076 207.48265 307.89937 1.000 17.83255 80 ASP B O 1
ATOM 2524 N N . TRP B 1 84 ? 66.98924 206.02393 307.39769 1.000 14.92214 81 TRP B N 1
ATOM 2525 C CA . TRP B 1 84 ? 66.21959 205.34625 306.36047 1.000 16.29350 81 TRP B CA 1
ATOM 2526 C C . TRP B 1 84 ? 65.01127 204.62207 306.94196 1.000 14.76847 81 TRP B C 1
ATOM 2527 O O . TRP B 1 84 ? 63.89154 204.74969 306.42745 1.000 14.35736 81 TRP B O 1
ATOM 2538 N N . TRP B 1 85 ? 65.20737 203.87575 308.04095 1.000 13.71653 82 TRP B N 1
ATOM 2539 C CA . TRP B 1 85 ? 64.06826 203.18614 308.63131 1.000 13.55963 82 TRP B CA 1
ATOM 2540 C C . TRP B 1 85 ? 63.03491 204.16723 309.16781 1.000 15.01190 82 TRP B C 1
ATOM 2541 O O . TRP B 1 85 ? 61.83489 203.87888 309.11971 1.000 13.97846 82 TRP B O 1
ATOM 2552 N N . TRP B 1 86 ? 63.47625 205.33582 309.64415 1.000 14.44263 83 TRP B N 1
ATOM 2553 C CA . TRP B 1 86 ? 62.52681 206.34421 310.09161 1.000 14.24175 83 TRP B CA 1
ATOM 2554 C C . TRP B 1 86 ? 61.82568 207.04438 308.93209 1.000 14.82514 83 TRP B C 1
ATOM 2555 O O . TRP B 1 86 ? 60.65794 207.42832 309.06584 1.000 15.70520 83 TRP B O 1
ATOM 2566 N N . GLU B 1 87 ? 62.50390 207.22481 307.78925 1.000 13.79363 84 GLU B N 1
ATOM 2567 C CA . GLU B 1 87 ? 61.80816 207.75492 306.62170 1.000 15.76395 84 GLU B CA 1
ATOM 2568 C C . GLU B 1 87 ? 60.72747 206.78966 306.15824 1.000 14.37178 84 GLU B C 1
ATOM 2569 O O . GLU B 1 87 ? 59.59842 207.19971 305.86946 1.000 15.67350 84 GLU B O 1
ATOM 2575 N N . PHE B 1 88 ? 61.06317 205.49459 306.10598 1.000 14.42621 85 PHE B N 1
ATOM 2576 C CA . PHE B 1 88 ? 60.09227 204.44178 305.81800 1.000 13.98007 85 PHE B CA 1
ATOM 2577 C C . PHE B 1 88 ? 58.93845 204.47373 306.80800 1.000 13.33907 85 PHE B C 1
ATOM 2578 O O . PHE B 1 88 ? 57.76535 204.43383 306.41122 1.000 14.44828 85 PHE B O 1
ATOM 2586 N N . SER B 1 89 ? 59.24851 204.61748 308.10091 1.000 13.97729 86 SER B N 1
ATOM 2587 C CA . SER B 1 89 ? 58.20056 204.59084 309.11399 1.000 14.68862 86 SER B CA 1
ATOM 2588 C C . SER B 1 89 ? 57.23216 205.75584 308.93558 1.000 15.09455 86 SER B C 1
ATOM 2589 O O . SER B 1 89 ? 56.00883 205.57453 308.97799 1.000 15.62514 86 SER B O 1
ATOM 2592 N N . ARG B 1 90 ? 57.76357 206.97001 308.72990 1.000 14.20016 87 ARG B N 1
ATOM 2593 C CA . ARG B 1 90 ? 56.88633 208.12488 308.55497 1.000 15.17109 87 ARG B CA 1
ATOM 2594 C C . ARG B 1 90 ? 56.08559 208.03058 307.26635 1.000 14.27511 87 ARG B C 1
ATOM 2595 O O . ARG B 1 90 ? 54.89228 208.34618 307.25322 1.000 17.70924 87 ARG B O 1
ATOM 2603 N N . TYR B 1 91 ? 56.73000 207.60662 306.17753 1.000 15.68897 88 TYR B N 1
ATOM 2604 C CA . TYR B 1 91 ? 56.06390 207.60660 304.88122 1.000 16.80878 88 TYR B CA 1
ATOM 2605 C C . TYR B 1 91 ? 54.84555 206.69419 304.90230 1.000 15.39481 88 TYR B C 1
ATOM 2606 O O . TYR B 1 91 ? 53.75118 207.10129 304.49580 1.000 16.46691 88 TYR B O 1
ATOM 2615 N N . PHE B 1 92 ? 55.00498 205.47240 305.42273 1.000 15.34539 89 PHE B N 1
ATOM 2616 C CA . PHE B 1 92 ? 53.88096 204.55199 305.41925 1.000 17.12475 89 PHE B CA 1
ATOM 2617 C C . PHE B 1 92 ? 52.92180 204.77894 306.57835 1.000 17.90791 89 PHE B C 1
ATOM 2618 O O . PHE B 1 92 ? 51.77298 204.34268 306.49638 1.000 18.43329 89 PHE B O 1
ATOM 2626 N N . SER B 1 93 ? 53.35142 205.46537 307.64895 1.000 16.24423 90 SER B N 1
ATOM 2627 C CA . SER B 1 93 ? 52.39658 205.88340 308.67103 1.000 19.30747 90 SER B CA 1
ATOM 2628 C C . SER B 1 93 ? 51.45959 206.95461 308.13225 1.000 19.57241 90 SER B C 1
ATOM 2629 O O . SER B 1 93 ? 50.26970 206.98110 308.46367 1.000 23.11886 90 SER B O 1
ATOM 2632 N N . GLU B 1 94 ? 51.98578 207.86658 307.31392 1.000 18.07070 91 GLU B N 1
ATOM 2633 C CA . GLU B 1 94 ? 51.15386 208.91528 306.74338 1.000 22.29070 91 GLU B CA 1
ATOM 2634 C C . GLU B 1 94 ? 50.27950 208.37519 305.62263 1.000 25.03066 91 GLU B C 1
ATOM 2635 O O . GLU B 1 94 ? 49.12066 208.78571 305.48074 1.000 28.17156 91 GLU B O 1
ATOM 2641 N N . ASN B 1 95 ? 50.81547 207.45014 304.82887 1.000 22.13641 92 ASN B N 1
ATOM 2642 C CA . ASN B 1 95 ? 50.14252 206.95644 303.62787 1.000 27.14050 92 ASN B CA 1
ATOM 2643 C C . ASN B 1 95 ? 50.25433 205.44136 303.57837 1.000 20.22735 92 ASN B C 1
ATOM 2644 O O . ASN B 1 95 ? 51.09601 204.88987 302.85524 1.000 23.29546 92 ASN B O 1
ATOM 2649 N N . PRO B 1 96 ? 49.42903 204.73140 304.34529 1.000 25.42411 93 PRO B N 1
ATOM 2650 C CA . PRO B 1 96 ? 49.45910 203.26209 304.30228 1.000 23.71662 93 PRO B CA 1
ATOM 2651 C C . PRO B 1 96 ? 49.18865 202.77921 302.88988 1.000 21.94078 93 PRO B C 1
ATOM 2652 O O . PRO B 1 96 ? 48.27281 203.27758 302.22143 1.000 25.60007 93 PRO B O 1
ATOM 2656 N N . PRO B 1 97 ? 49.98216 201.83614 302.39532 1.000 21.32455 94 PRO B N 1
ATOM 2657 C CA . PRO B 1 97 ? 49.84894 201.40971 301.00286 1.000 21.96601 94 PRO B CA 1
ATOM 2658 C C . PRO B 1 97 ? 48.77644 200.35000 300.84072 1.000 23.39484 94 PRO B C 1
ATOM 2659 O O . PRO B 1 97 ? 48.49976 199.56489 301.74700 1.000 24.37683 94 PRO B O 1
ATOM 2663 N N . GLU B 1 98 ? 48.17647 200.33538 299.65310 1.000 25.05171 95 GLU B N 1
ATOM 2664 C CA . GLU B 1 98 ? 47.30203 199.24036 299.25398 1.000 28.29607 95 GLU B CA 1
ATOM 2665 C C . GLU B 1 98 ? 48.05979 198.12200 298.56203 1.000 26.75732 95 GLU B C 1
ATOM 2666 O O . GLU B 1 98 ? 47.60059 196.97371 298.57911 1.000 29.64597 95 GLU B O 1
ATOM 2672 N N . ASP B 1 99 ? 49.20103 198.43284 297.95466 1.000 25.11244 96 ASP B N 1
ATOM 2673 C CA . ASP B 1 99 ? 49.96844 197.44917 297.19778 1.000 22.82519 96 ASP B CA 1
ATOM 2674 C C . ASP B 1 99 ? 51.44296 197.78880 297.33983 1.000 23.24332 96 ASP B C 1
ATOM 2675 O O . ASP B 1 99 ? 51.85640 198.91452 297.04205 1.000 21.19643 96 ASP B O 1
ATOM 2680 N N . ILE B 1 100 ? 52.23268 196.81633 297.79318 1.000 20.95829 97 ILE B N 1
ATOM 2681 C CA . ILE B 1 100 ? 53.62908 197.07496 298.12150 1.000 18.26875 97 ILE B CA 1
ATOM 2682 C C . ILE B 1 100 ? 54.44046 197.42463 296.87465 1.000 19.37368 97 ILE B C 1
ATOM 2683 O O . ILE B 1 100 ? 55.26925 198.34101 296.90529 1.000 19.12465 97 ILE B O 1
ATOM 2688 N N . VAL B 1 101 ? 54.22865 196.71445 295.76465 1.000 19.50281 98 VAL B N 1
ATOM 2689 C CA . VAL B 1 101 ? 54.98725 197.02500 294.55457 1.000 18.53147 98 VAL B CA 1
ATOM 2690 C C . VAL B 1 101 ? 54.68289 198.44054 294.08710 1.000 20.56058 98 VAL B C 1
ATOM 2691 O O . VAL B 1 101 ? 55.59119 199.23498 293.80403 1.000 21.07463 98 VAL B O 1
ATOM 2695 N N . GLU B 1 102 ? 53.39820 198.77668 294.00335 1.000 20.36899 99 GLU B N 1
ATOM 2696 C CA . GLU B 1 102 ? 53.01477 200.11454 293.57928 1.000 19.86667 99 GLU B CA 1
ATOM 2697 C C . GLU B 1 102 ? 53.60898 201.16159 294.50949 1.000 19.36278 99 GLU B C 1
ATOM 2698 O O . GLU B 1 102 ? 54.15111 202.17853 294.05404 1.000 21.57495 99 GLU B O 1
ATOM 2704 N N . ALA B 1 103 ? 53.52595 200.93116 295.81598 1.000 19.75081 100 ALA B N 1
ATOM 2705 C CA . ALA B 1 103 ? 53.98954 201.94073 296.75953 1.000 20.54030 100 ALA B CA 1
ATOM 2706 C C . ALA B 1 103 ? 55.48322 202.19940 296.61924 1.000 18.88561 100 ALA B C 1
ATOM 2707 O O . ALA B 1 103 ? 55.92020 203.35680 296.62976 1.000 18.38452 100 ALA B O 1
ATOM 2709 N N . TYR B 1 104 ? 56.29070 201.14229 296.53125 1.000 18.18639 101 TYR B N 1
ATOM 2710 C CA . TYR B 1 104 ? 57.73593 201.33050 296.45419 1.000 17.24651 101 TYR B CA 1
ATOM 2711 C C . TYR B 1 104 ? 58.14019 202.03404 295.17013 1.000 17.13317 101 TYR B C 1
ATOM 2712 O O . TYR B 1 104 ? 59.15105 202.74610 295.15159 1.000 16.70594 101 TYR B O 1
ATOM 2721 N N . SER B 1 105 ? 57.35656 201.85764 294.10522 1.000 18.72656 102 SER B N 1
ATOM 2722 C CA A SER B 1 105 ? 57.69274 202.47370 292.82943 0.601 18.69621 102 SER B CA 1
ATOM 2723 C CA B SER B 1 105 ? 57.69059 202.47812 292.82728 0.399 18.72147 102 SER B CA 1
ATOM 2724 C C . SER B 1 105 ? 57.70045 203.99738 292.92174 1.000 20.03385 102 SER B C 1
ATOM 2725 O O . SER B 1 105 ? 58.41208 204.66007 292.16069 1.000 22.09656 102 SER B O 1
ATOM 2730 N N . SER B 1 106 ? 56.92865 204.57607 293.84496 1.000 17.22081 103 SER B N 1
ATOM 2731 C CA . SER B 1 106 ? 57.01414 206.01735 294.06414 1.000 18.94548 103 SER B CA 1
ATOM 2732 C C . SER B 1 106 ? 57.89494 206.36650 295.25857 1.000 17.81115 103 SER B C 1
ATOM 2733 O O . SER B 1 106 ? 58.61052 207.37769 295.23168 1.000 19.77667 103 SER B O 1
ATOM 2736 N N . PHE B 1 107 ? 57.85971 205.54221 296.30096 1.000 17.06187 104 PHE B N 1
ATOM 2737 C CA . PHE B 1 107 ? 58.59228 205.84378 297.52863 1.000 16.26773 104 PHE B CA 1
ATOM 2738 C C . PHE B 1 107 ? 60.10233 205.91346 297.29526 1.000 17.51101 104 PHE B C 1
ATOM 2739 O O . PHE B 1 107 ? 60.74832 206.89456 297.67490 1.000 18.99309 104 PHE B O 1
ATOM 2747 N N . LEU B 1 108 ? 60.69665 204.87453 296.70042 1.000 14.86809 105 LEU B N 1
ATOM 2748 C CA . LEU B 1 108 ? 62.15737 204.83917 296.61238 1.000 17.69331 105 LEU B CA 1
ATOM 2749 C C . LEU B 1 108 ? 62.75800 205.96920 295.79568 1.000 17.86378 105 LEU B C 1
ATOM 2750 O O . LEU B 1 108 ? 63.67491 206.64442 296.29958 1.000 18.60957 105 LEU B O 1
ATOM 2755 N N . PRO B 1 109 ? 62.33861 206.22387 294.55246 1.000 17.91182 106 PRO B N 1
ATOM 2756 C CA . PRO B 1 109 ? 63.03677 207.25140 293.77233 1.000 20.23580 106 PRO B CA 1
ATOM 2757 C C . PRO B 1 109 ? 62.88405 208.64256 294.32916 1.000 20.56385 106 PRO B C 1
ATOM 2758 O O . PRO B 1 109 ? 63.68422 209.51578 293.99293 1.000 23.35025 106 PRO B O 1
ATOM 2762 N N . ASN B 1 110 ? 61.89881 208.87679 295.19323 1.000 17.09320 107 ASN B N 1
ATOM 2763 C CA . ASN B 1 110 ? 61.69080 210.19046 295.77285 1.000 18.10075 107 ASN B CA 1
ATOM 2764 C C . ASN B 1 110 ? 62.14628 210.26952 297.21623 1.000 19.18514 107 ASN B C 1
ATOM 2765 O O . ASN B 1 110 ? 62.01254 211.33243 297.82578 1.000 21.93484 107 ASN B O 1
ATOM 2770 N N . SER B 1 111 ? 62.69809 209.19746 297.75220 1.000 17.45779 108 SER B N 1
ATOM 2771 C CA . SER B 1 111 ? 63.13772 209.23465 299.13832 1.000 17.15875 108 SER B CA 1
ATOM 2772 C C . SER B 1 111 ? 64.43098 210.03244 299.25293 1.000 18.76892 108 SER B C 1
ATOM 2773 O O . SER B 1 111 ? 65.18474 210.20263 298.28827 1.000 22.99492 108 SER B O 1
ATOM 2776 N N . LYS B 1 112 ? 64.68791 210.53109 300.45876 1.000 17.07513 109 LYS B N 1
ATOM 2777 C CA . LYS B 1 112 ? 65.96088 211.19310 300.69296 1.000 18.87089 109 LYS B CA 1
ATOM 2778 C C . LYS B 1 112 ? 67.06757 210.17895 300.96214 1.000 19.31041 109 LYS B C 1
ATOM 2779 O O . LYS B 1 112 ? 68.20361 210.35992 300.50496 1.000 22.72987 109 LYS B O 1
ATOM 2781 N N . THR B 1 113 ? 66.75520 209.10286 301.67497 1.000 16.48023 110 THR B N 1
ATOM 2782 C CA . THR B 1 113 ? 67.78293 208.21530 302.19664 1.000 17.04172 110 THR B CA 1
ATOM 2783 C C . THR B 1 113 ? 68.00320 206.95342 301.37820 1.000 20.01116 110 THR B C 1
ATOM 2784 O O . THR B 1 113 ? 68.90179 206.18447 301.72184 1.000 19.31786 110 THR B O 1
ATOM 2788 N N . ASN B 1 114 ? 67.21486 206.70057 300.33323 1.000 17.46083 111 ASN B N 1
ATOM 2789 C CA . ASN B 1 114 ? 67.38352 205.44688 299.58870 1.000 16.93020 111 ASN B CA 1
ATOM 2790 C C . ASN B 1 114 ? 66.99000 205.61229 298.11918 1.000 18.37443 111 ASN B C 1
ATOM 2791 O O . ASN B 1 114 ? 66.13550 204.89639 297.59266 1.000 21.23069 111 ASN B O 1
ATOM 2796 N N . ARG B 1 115 ? 67.64709 206.53641 297.42771 1.000 18.29791 112 ARG B N 1
ATOM 2797 C CA . ARG B 1 115 ? 67.30749 206.82661 296.03859 1.000 19.41824 112 ARG B CA 1
ATOM 2798 C C . ARG B 1 115 ? 68.35333 206.33622 295.03744 1.000 22.27920 112 ARG B C 1
ATOM 2799 O O . ARG B 1 115 ? 68.22854 206.63861 293.84107 1.000 26.16309 112 ARG B O 1
ATOM 2807 N N . ARG B 1 116 ? 69.36557 205.58772 295.48110 1.000 20.22809 113 ARG B N 1
ATOM 2808 C CA . ARG B 1 116 ? 70.35807 204.98835 294.58817 1.000 21.15208 113 ARG B CA 1
ATOM 2809 C C . ARG B 1 116 ? 69.92229 203.58026 294.19444 1.000 18.91337 113 ARG B C 1
ATOM 2810 O O . ARG B 1 116 ? 69.27323 202.87300 294.96642 1.000 18.70833 113 ARG B O 1
ATOM 2818 N N . LEU B 1 117 ? 70.30528 203.16689 292.98357 1.000 18.09439 114 LEU B N 1
ATOM 2819 C CA . LEU B 1 117 ? 70.02050 201.80933 292.50796 1.000 18.79196 114 LEU B CA 1
ATOM 2820 C C . LEU B 1 117 ? 68.52722 201.48586 292.54906 1.000 17.41014 114 LEU B C 1
ATOM 2821 O O . LEU B 1 117 ? 68.12207 200.38472 292.92610 1.000 17.40764 114 LEU B O 1
ATOM 2826 N N . VAL B 1 118 ? 67.70296 202.45980 292.15136 1.000 18.47662 115 VAL B N 1
ATOM 2827 C CA . VAL B 1 118 ? 66.24814 202.29569 292.19740 1.000 18.50477 115 VAL B CA 1
ATOM 2828 C C . VAL B 1 118 ? 65.80153 201.07859 291.39294 1.000 19.25318 115 VAL B C 1
ATOM 2829 O O . VAL B 1 118 ? 64.96479 200.28965 291.84850 1.000 18.17462 115 VAL B O 1
ATOM 2833 N N . ALA B 1 119 ? 66.31925 200.92923 290.17216 1.000 17.26654 116 ALA B N 1
ATOM 2834 C CA . ALA B 1 119 ? 65.87344 199.82910 289.31677 1.000 19.15484 116 ALA B CA 1
ATOM 2835 C C . ALA B 1 119 ? 66.09457 198.47986 289.98678 1.000 19.30280 116 ALA B C 1
ATOM 2836 O O . ALA B 1 119 ? 65.18563 197.64702 290.03145 1.000 19.04183 116 ALA B O 1
ATOM 2838 N N . GLY B 1 120 ? 67.30046 198.23953 290.51016 1.000 17.64169 117 GLY B N 1
ATOM 2839 C CA . GLY B 1 120 ? 67.58105 196.94082 291.10140 1.000 16.78230 117 GLY B CA 1
ATOM 2840 C C . GLY B 1 120 ? 66.76678 196.69723 292.34964 1.000 17.43356 117 GLY B C 1
ATOM 2841 O O . GLY B 1 120 ? 66.37155 195.55854 292.63396 1.000 16.54507 117 GLY B O 1
ATOM 2842 N N . LYS B 1 121 ? 66.49446 197.76397 293.11237 1.000 14.25556 118 LYS B N 1
ATOM 2843 C CA . LYS B 1 121 ? 65.68889 197.61862 294.31862 1.000 14.66234 118 LYS B CA 1
ATOM 2844 C C . LYS B 1 121 ? 64.23100 197.34581 293.97453 1.000 15.09093 118 LYS B C 1
ATOM 2845 O O . LYS B 1 121 ? 63.60062 196.47786 294.58797 1.000 14.78764 118 LYS B O 1
ATOM 2851 N N . LEU B 1 122 ? 63.68523 198.04922 292.97060 1.000 15.94455 119 LEU B N 1
ATOM 2852 C CA . LEU B 1 122 ? 62.31471 197.76815 292.55855 1.000 15.67954 119 LEU B CA 1
ATOM 2853 C C . LEU B 1 122 ? 62.18725 196.36761 291.97153 1.000 16.16077 119 LEU B C 1
ATOM 2854 O O . LEU B 1 122 ? 61.16668 195.70117 292.17411 1.000 17.31356 119 LEU B O 1
ATOM 2859 N N . LYS B 1 123 ? 63.21894 195.87626 291.27642 1.000 16.39064 120 LYS B N 1
ATOM 2860 C CA . LYS B 1 123 ? 63.18417 194.49535 290.80522 1.000 16.68486 120 LYS B CA 1
ATOM 2861 C C . LYS B 1 123 ? 63.10937 193.52303 291.96335 1.000 17.25558 120 LYS B C 1
ATOM 2862 O O . LYS B 1 123 ? 62.42994 192.49404 291.86938 1.000 17.95523 120 LYS B O 1
ATOM 2868 N N . ARG B 1 124 ? 63.79823 193.83021 293.05879 1.000 16.56976 121 ARG B N 1
ATOM 2869 C CA . ARG B 1 124 ? 63.74043 192.93954 294.21340 1.000 16.12923 121 ARG B CA 1
ATOM 2870 C C . ARG B 1 124 ? 62.36906 192.97193 294.87209 1.000 16.01499 121 ARG B C 1
ATOM 2871 O O . ARG B 1 124 ? 61.87433 191.92867 295.32787 1.000 17.16352 121 ARG B O 1
ATOM 2879 N N . 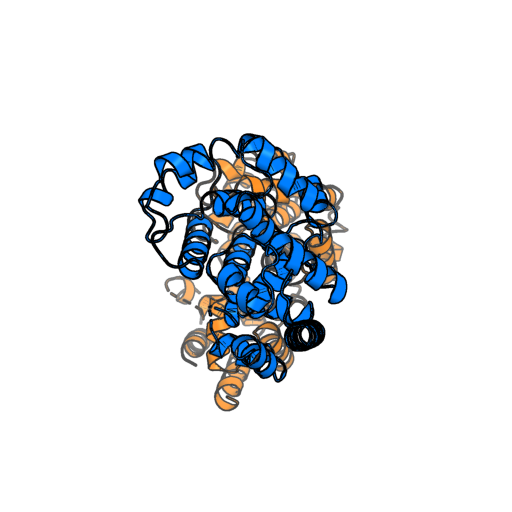ILE B 1 125 ? 61.75064 194.15536 294.94737 1.000 15.55441 122 ILE B N 1
ATOM 2880 C CA . ILE B 1 125 ? 60.39237 194.25107 295.48369 1.000 16.62540 122 ILE B CA 1
ATOM 2881 C C . ILE B 1 125 ? 59.43136 193.43566 294.62604 1.000 18.56049 122 ILE B C 1
ATOM 2882 O O . ILE B 1 125 ? 58.58524 192.69529 295.14026 1.000 18.93381 122 ILE B O 1
ATOM 2887 N N . GLU B 1 126 ? 59.54984 193.54729 293.30025 1.000 17.40542 123 GLU B N 1
ATOM 2888 C CA . GLU B 1 126 ? 58.67505 192.77428 292.42902 1.000 17.01709 123 GLU B CA 1
ATOM 2889 C C . GLU B 1 126 ? 58.92025 191.27481 292.58027 1.000 19.27108 123 GLU B C 1
ATOM 2890 O O . GLU B 1 126 ? 57.98663 190.47948 292.43471 1.000 20.86750 123 GLU B O 1
ATOM 2896 N N . ARG B 1 127 ? 60.16679 190.87460 292.86056 1.000 17.99390 124 ARG B N 1
ATOM 2897 C CA . ARG B 1 127 ? 60.49366 189.45318 292.99052 1.000 19.55302 124 ARG B CA 1
ATOM 2898 C C . ARG B 1 127 ? 59.92563 188.86266 294.27429 1.000 20.10520 124 ARG B C 1
ATOM 2899 O O . ARG B 1 127 ? 59.50457 187.69716 294.29131 1.000 21.97489 124 ARG B O 1
ATOM 2907 N N . VAL B 1 128 ? 59.91186 189.63803 295.36005 1.000 17.29108 125 VAL B N 1
ATOM 2908 C CA . VAL B 1 128 ? 59.43917 189.10609 296.63831 1.000 17.58605 125 VAL B CA 1
ATOM 2909 C C . VAL B 1 128 ? 57.92168 189.17796 296.76288 1.000 22.90404 125 VAL B C 1
ATOM 2910 O O . VAL B 1 128 ? 57.33644 188.44102 297.56313 1.000 21.39516 125 VAL B O 1
ATOM 2914 N N . GLU B 1 129 ? 57.26616 190.02813 295.97392 1.000 21.02472 126 GLU B N 1
ATOM 2915 C CA . GLU B 1 129 ? 55.81303 190.17507 296.04525 1.000 25.43914 126 GLU B CA 1
ATOM 2916 C C . GLU B 1 129 ? 55.03788 188.86668 295.95193 1.000 26.29432 126 GLU B C 1
ATOM 2917 O O . GLU B 1 129 ? 54.11169 188.68020 296.76041 1.000 26.90055 126 GLU B O 1
ATOM 2923 N N . PRO B 1 130 ? 55.33254 187.94451 295.03136 1.000 25.15754 127 PRO B N 1
ATOM 2924 C CA . PRO B 1 130 ? 54.53864 186.70776 294.97210 1.000 26.59624 127 PRO B CA 1
ATOM 2925 C C . PRO B 1 130 ? 54.64302 185.87647 296.23048 1.000 24.91359 127 PRO B C 1
ATOM 2926 O O . PRO B 1 130 ? 53.74861 185.06322 296.49723 1.000 27.04139 127 PRO B O 1
ATOM 2930 N N . PHE B 1 131 ? 55.71926 186.04360 296.99416 1.000 22.41022 128 PHE B N 1
ATOM 2931 C CA . PHE B 1 131 ? 55.85867 185.34856 298.26698 1.000 20.34626 128 PHE B CA 1
ATOM 2932 C C . PHE B 1 131 ? 55.12151 186.08575 299.37522 1.000 21.04855 128 PHE B C 1
ATOM 2933 O O . PHE B 1 131 ? 54.43362 185.45614 300.18691 1.000 23.63392 128 PHE B O 1
ATOM 2941 N N . LEU B 1 132 ? 55.23939 187.41709 299.41817 1.000 20.33310 129 LEU B N 1
ATOM 2942 C CA . LEU B 1 132 ? 54.61967 188.17314 300.50163 1.000 23.49815 129 LEU B CA 1
ATOM 2943 C C . LEU B 1 132 ? 53.10637 188.23000 300.35656 1.000 26.60123 129 LEU B C 1
ATOM 2944 O O . LEU B 1 132 ? 52.38481 188.11104 301.35286 1.000 27.96973 129 LEU B O 1
ATOM 2949 N N . SER B 1 133 ? 52.60950 188.41279 299.13229 1.000 25.65357 130 SER B N 1
ATOM 2950 C CA . SER B 1 133 ? 51.17946 188.65616 298.92824 1.000 29.81319 130 SER B CA 1
ATOM 2951 C C . SER B 1 133 ? 50.27600 187.62673 299.59707 1.000 30.64424 130 SER B C 1
ATOM 2952 O O . SER B 1 133 ? 49.38587 188.03138 300.36353 1.000 31.90182 130 SER B O 1
ATOM 2955 N N . PRO B 1 134 ? 50.44299 186.31822 299.38289 1.000 30.70917 131 PRO B N 1
ATOM 2956 C CA . PRO B 1 134 ? 49.50113 185.35742 29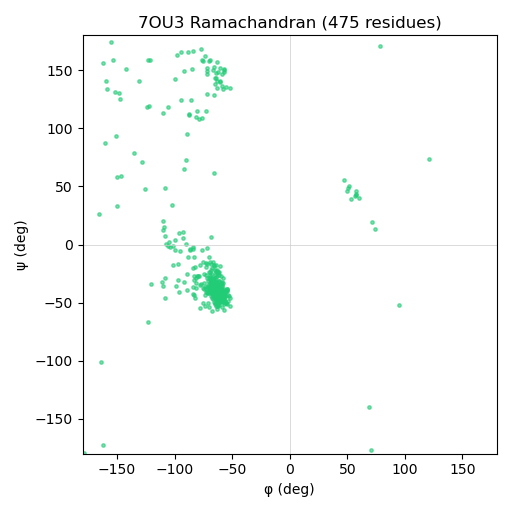9.97589 1.000 28.85948 131 PRO B CA 1
ATOM 2957 C C . PRO B 1 134 ? 49.69793 185.09615 301.46525 1.000 28.68794 131 PRO B C 1
ATOM 2958 O O . PRO B 1 134 ? 48.87035 184.38145 302.04739 1.000 32.02395 131 PRO B O 1
ATOM 2962 N N . LEU B 1 135 ? 50.73377 185.64842 302.10280 1.000 29.76331 132 LEU B N 1
ATOM 2963 C CA . LEU B 1 135 ? 51.02131 185.30727 303.49825 1.000 28.97869 132 LEU B CA 1
ATOM 2964 C C . LEU B 1 135 ? 49.91940 185.79686 304.43020 1.000 28.38172 132 LEU B C 1
ATOM 2965 O O . LEU B 1 135 ? 49.55761 186.97724 304.41765 1.000 28.66788 132 LEU B O 1
ATOM 2970 N N . SER B 1 136 ? 49.41977 184.90034 305.27346 1.000 28.11572 133 SER B N 1
ATOM 2971 C CA . SER B 1 136 ? 48.46964 185.27993 306.30699 1.000 27.54610 133 SER B CA 1
ATOM 2972 C C . SER B 1 136 ? 49.21865 185.55871 307.60572 1.000 23.16912 133 SER B C 1
ATOM 2973 O O . SER B 1 136 ? 50.39302 185.21125 307.75711 1.000 22.72929 133 SER B O 1
ATOM 2976 N N . ILE B 1 137 ? 48.52308 186.19554 308.55299 1.000 26.87360 134 ILE B N 1
ATOM 2977 C CA . ILE B 1 137 ? 49.13579 186.46571 309.84922 1.000 25.21457 134 ILE B CA 1
ATOM 2978 C C . ILE B 1 137 ? 49.48323 185.15931 310.55470 1.000 24.24850 134 ILE B C 1
ATOM 2979 O O . ILE B 1 137 ? 50.50430 185.06980 311.24449 1.000 23.82475 134 ILE B O 1
ATOM 2984 N N . SER B 1 138 ? 48.66059 184.12057 310.36623 1.000 25.33275 135 SER B N 1
ATOM 2985 C CA . SER B 1 138 ? 48.96447 182.82042 310.96015 1.000 24.78752 135 SER B CA 1
ATOM 2986 C C . SE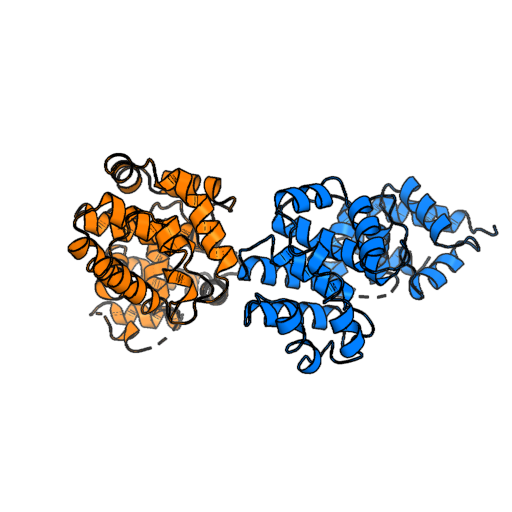R B 1 138 ? 50.25925 182.24427 310.40329 1.000 26.66968 135 SER B C 1
ATOM 2987 O O . SER B 1 138 ? 51.08213 181.70628 311.15492 1.000 25.35902 135 SER B O 1
ATOM 2990 N N . GLU B 1 139 ? 50.44990 182.31892 309.08441 1.000 21.45200 136 GLU B N 1
ATOM 2991 C CA A GLU B 1 139 ? 51.70036 181.85121 308.49424 0.519 22.65942 136 GLU B CA 1
ATOM 2992 C CA B GLU B 1 139 ? 51.69986 181.84128 308.50816 0.481 22.66181 136 GLU B CA 1
ATOM 2993 C C . GLU B 1 139 ? 52.87639 182.66739 309.00464 1.000 22.52107 136 GLU B C 1
ATOM 2994 O O . GLU B 1 139 ? 53.95736 182.12592 309.26645 1.000 20.23639 136 GLU B O 1
ATOM 3005 N N . ILE B 1 140 ? 52.69143 183.98523 309.12165 1.000 18.95749 137 ILE B N 1
ATOM 3006 C CA . ILE B 1 140 ? 53.75157 184.83804 309.63503 1.000 17.78672 137 ILE B CA 1
ATOM 3007 C C . ILE B 1 140 ? 54.09912 184.44255 311.06521 1.000 19.56185 137 ILE B C 1
ATOM 3008 O O . ILE B 1 140 ? 55.27891 184.31869 311.41981 1.000 17.84099 137 ILE B O 1
ATOM 3013 N N . ARG B 1 141 ? 53.07596 184.22474 311.89814 1.000 19.40384 138 ARG B N 1
ATOM 3014 C CA . ARG B 1 141 ? 53.31041 183.79297 313.27395 1.000 20.04437 138 ARG B CA 1
ATOM 3015 C C . ARG B 1 141 ? 54.11355 182.49842 313.31294 1.000 22.15200 138 ARG B C 1
ATOM 3016 O O . ARG B 1 141 ? 55.02954 182.35639 314.13978 1.000 21.14614 138 ARG B O 1
ATOM 3024 N N . ASP B 1 142 ? 53.78641 181.54704 312.42223 1.000 20.64266 139 ASP B N 1
ATOM 3025 C CA . ASP B 1 142 ? 54.52763 180.28266 312.34927 1.000 22.98332 139 ASP B CA 1
ATOM 3026 C C . ASP B 1 142 ? 55.99682 180.52722 312.00335 1.000 20.63191 139 ASP B C 1
ATOM 3027 O O . ASP B 1 142 ? 56.88773 179.85228 312.53533 1.000 20.10894 139 ASP B O 1
ATOM 3032 N N . TYR B 1 143 ? 56.27009 181.44704 311.07270 1.000 16.91132 140 TYR B N 1
ATOM 3033 C CA . TYR B 1 143 ? 57.65630 181.74302 310.73820 1.000 16.37413 140 TYR B CA 1
ATOM 3034 C C . TYR B 1 143 ? 58.38478 182.36740 311.91530 1.000 18.86326 140 TYR B C 1
ATOM 3035 O O . TYR B 1 143 ? 59.58726 182.14367 312.08140 1.000 19.81342 140 TYR B O 1
ATOM 3044 N N . TYR B 1 144 ? 57.68154 183.15176 312.73774 1.000 17.73989 141 TYR B N 1
ATOM 3045 C CA . TYR B 1 144 ? 58.33570 183.83343 313.85281 1.000 16.73780 141 TYR B CA 1
ATOM 3046 C C . TYR B 1 144 ? 58.58963 182.88737 315.02449 1.000 18.01332 141 TYR B C 1
ATOM 3047 O O . TYR B 1 144 ? 59.72835 182.76104 315.49245 1.000 20.39687 141 TYR B O 1
ATOM 3056 N N . PHE B 1 145 ? 57.54564 182.21161 315.51234 1.000 17.87031 142 PHE B N 1
ATOM 3057 C CA . PHE B 1 145 ? 57.71612 181.33080 316.66842 1.000 17.92874 142 PHE B CA 1
ATOM 3058 C C . PHE B 1 145 ? 58.28232 179.96725 316.29292 1.000 21.03236 142 PHE B C 1
ATOM 3059 O O . PHE B 1 145 ? 58.90357 179.30466 317.13717 1.000 21.80049 142 PHE B O 1
ATOM 3067 N N . ASN B 1 146 ? 58.02945 179.48784 315.07763 1.000 19.28005 143 ASN B N 1
ATOM 3068 C CA . ASN B 1 146 ? 58.27433 178.08540 314.75873 1.000 18.97646 143 ASN B CA 1
ATOM 3069 C C . ASN B 1 146 ? 59.18448 177.94995 313.53993 1.000 19.91397 143 ASN B C 1
ATOM 3070 O O . ASN B 1 146 ? 58.92065 177.16525 312.62184 1.000 21.64919 143 ASN B O 1
ATOM 3075 N N . GLY B 1 147 ? 60.28346 178.70332 313.52821 1.000 21.61010 144 GLY B N 1
ATOM 3076 C CA . GLY B 1 147 ? 61.34888 178.47018 312.56485 1.000 25.20666 144 GLY B CA 1
ATOM 3077 C C . GLY B 1 147 ? 61.68517 179.63046 311.64393 1.000 22.21509 144 GLY B C 1
ATOM 3078 O O . GLY B 1 147 ? 61.35850 179.60779 310.44921 1.000 25.74525 144 GLY B O 1
ATOM 3079 N N . MET B 1 148 ? 62.35085 180.65954 312.17905 1.000 19.87500 145 MET B N 1
ATOM 3080 C CA . MET B 1 148 ? 62.80192 181.77217 311.35394 1.000 18.24730 145 MET B CA 1
ATOM 3081 C C . MET B 1 148 ? 63.77544 181.33349 310.27460 1.000 19.18644 145 MET B C 1
ATOM 3082 O O . MET B 1 148 ? 63.90353 182.04145 309.26379 1.000 18.27105 145 MET B O 1
ATOM 3087 N N . GLU B 1 149 ? 64.46362 180.20366 310.45525 1.000 20.00715 146 GLU B N 1
ATOM 3088 C CA . GLU B 1 149 ? 65.32513 179.70844 309.38621 1.000 20.19099 146 GLU B CA 1
ATOM 3089 C C . GLU B 1 149 ? 64.51272 179.26234 308.17625 1.000 22.01362 146 GLU B C 1
ATOM 3090 O O . GLU B 1 149 ? 65.00301 179.34492 307.03942 1.000 21.02631 146 GLU B O 1
ATOM 3096 N N . ARG B 1 150 ? 63.27068 178.80634 308.38279 1.000 20.29321 147 ARG B N 1
ATOM 3097 C CA . ARG B 1 150 ? 62.42202 178.46914 307.23934 1.000 21.38650 147 ARG B CA 1
ATOM 3098 C C . ARG B 1 150 ? 62.12569 179.70799 306.41673 1.000 20.73165 147 ARG B C 1
ATOM 3099 O O . ARG B 1 150 ? 62.10669 179.64880 305.17778 1.000 21.00399 147 ARG B O 1
ATOM 3107 N N . LEU B 1 151 ? 61.88681 180.83617 307.08742 1.000 17.32410 148 LEU B N 1
ATOM 3108 C CA . LEU B 1 151 ? 61.70225 182.09394 306.37186 1.000 17.42513 148 LEU B CA 1
ATOM 3109 C C . LEU B 1 151 ? 62.97340 182.48006 305.64033 1.000 18.91956 148 LEU B C 1
ATOM 3110 O O . LEU B 1 151 ? 62.92335 182.89870 304.47332 1.000 18.96138 148 LEU B O 1
ATOM 3115 N N . ARG B 1 152 ? 64.12160 182.34479 306.30422 1.000 17.17490 149 ARG B N 1
ATOM 3116 C CA . ARG B 1 152 ? 65.38942 182.67054 305.65737 1.000 17.90243 149 ARG B CA 1
ATOM 3117 C C . ARG B 1 152 ? 65.56201 181.86922 304.37752 1.000 18.41970 149 ARG B C 1
ATOM 3118 O O . ARG B 1 152 ? 65.89698 182.42791 303.32469 1.000 19.09813 149 ARG B O 1
ATOM 3126 N N . ASP B 1 153 ? 65.33293 180.55611 304.45335 1.000 19.60905 150 ASP B N 1
ATOM 3127 C CA . ASP B 1 153 ? 65.53631 179.69156 303.29690 1.000 18.30371 150 ASP B CA 1
ATOM 3128 C C . ASP B 1 153 ? 64.57653 180.05216 302.17637 1.000 20.67676 150 ASP B C 1
ATOM 3129 O O . ASP B 1 153 ? 64.96035 180.04664 300.99825 1.000 21.58878 150 ASP B O 1
ATOM 3134 N N . GLU B 1 154 ? 63.32442 180.36934 302.51806 1.000 20.49509 151 GLU B N 1
ATOM 3135 C CA . GLU B 1 154 ? 62.33823 180.75055 301.50742 1.000 23.53710 151 GLU B CA 1
ATOM 3136 C C . GLU B 1 154 ? 62.70858 182.06440 300.83553 1.000 22.08489 151 GLU B C 1
ATOM 3137 O O . GLU B 1 154 ? 62.61066 182.19715 299.60398 1.000 23.10819 151 GLU B O 1
ATOM 3143 N N . LEU B 1 155 ? 63.10800 183.06147 301.62513 1.000 19.01854 152 LEU B N 1
ATOM 3144 C CA . LEU B 1 155 ? 63.52224 184.33405 301.04093 1.000 18.55053 152 LEU B CA 1
ATOM 3145 C C . LEU B 1 155 ? 64.72180 184.14320 300.11794 1.000 20.67111 152 LEU B C 1
ATOM 3146 O O . LEU B 1 155 ? 64.77210 184.71456 299.02146 1.000 20.21008 152 LEU B O 1
ATOM 3151 N N . ALA B 1 156 ? 65.69146 183.32739 300.52771 1.000 19.78976 153 ALA B N 1
ATOM 3152 C CA . ALA B 1 156 ? 66.84697 183.09705 299.66783 1.000 21.73889 153 ALA B CA 1
ATOM 3153 C C . ALA B 1 156 ? 66.42745 182.45019 298.35767 1.000 23.77980 153 ALA B C 1
ATOM 3154 O O . ALA B 1 156 ? 66.92284 182.82368 297.28193 1.000 24.85927 153 ALA B O 1
ATOM 3156 N N . ARG B 1 157 ? 65.50110 181.49406 298.42319 1.000 21.83327 154 ARG B N 1
ATOM 3157 C CA . ARG B 1 157 ? 65.02072 180.83262 297.21413 1.000 23.00348 154 ARG B CA 1
ATOM 3158 C C . ARG B 1 157 ? 64.31747 181.82355 296.29482 1.000 23.60702 154 ARG B C 1
ATOM 3159 O O . ARG B 1 157 ? 64.60106 181.88352 295.08983 1.000 26.44156 154 ARG B O 1
ATOM 3167 N N . VAL B 1 158 ? 63.38115 182.59947 296.84712 1.000 23.77781 155 VAL B N 1
ATOM 3168 C CA . VAL B 1 158 ? 62.61794 183.54745 296.03849 1.000 23.66312 155 VAL B CA 1
ATOM 3169 C C . VAL B 1 158 ? 63.53171 184.60428 295.44220 1.000 23.88171 155 VAL B C 1
ATOM 3170 O O . VAL B 1 158 ? 63.37188 184.99509 294.27927 1.000 25.79186 155 VAL B O 1
ATOM 3174 N N . MET B 1 159 ? 64.50276 185.08329 296.21807 1.000 21.37142 156 MET B N 1
ATOM 3175 C CA . MET B 1 159 ? 65.38074 186.16444 295.78232 1.000 20.67761 156 MET B CA 1
ATOM 3176 C C . MET B 1 159 ? 66.55609 185.68790 294.93363 1.000 25.08846 156 MET B C 1
ATOM 3177 O O . MET B 1 159 ? 67.33355 186.53163 294.46497 1.000 24.59660 156 MET B O 1
ATOM 3182 N N . LYS B 1 160 ? 66.69481 184.37794 294.72047 1.000 25.24867 157 LYS B N 1
ATOM 3183 C CA . LYS B 1 160 ? 67.81193 183.80894 293.96104 1.000 22.72577 157 LYS B CA 1
ATOM 3184 C C . LYS B 1 160 ? 69.15305 184.20550 294.58114 1.000 27.87304 157 LYS B C 1
ATOM 3185 O O . LYS B 1 160 ? 70.11223 184.56184 293.88847 1.000 27.12171 157 LYS B O 1
ATOM 3190 N N . ALA B 1 161 ? 69.21358 184.13311 295.91024 1.000 22.84542 158 ALA B N 1
ATOM 3191 C CA . ALA B 1 161 ? 70.36327 184.55122 296.69312 1.000 22.96764 158 ALA B CA 1
ATOM 3192 C C . ALA B 1 161 ? 70.88829 183.37827 297.51183 1.000 23.89419 158 ALA B C 1
ATOM 3193 O O . ALA B 1 161 ? 70.18001 182.39631 297.76874 1.000 24.68077 158 ALA B O 1
ATOM 3195 N N . LYS B 1 162 ? 72.15237 183.48553 297.91238 1.000 24.86724 159 LYS B N 1
ATOM 3196 C CA . LYS B 1 162 ? 72.70192 182.54128 298.87542 1.000 24.74412 159 LYS B CA 1
ATOM 3197 C C . LYS B 1 162 ? 72.01186 182.72174 300.22189 1.000 22.26598 159 LYS B C 1
ATOM 3198 O O . LYS B 1 162 ? 71.60012 183.81914 300.59157 1.000 21.62463 159 LYS B O 1
ATOM 3202 N N . ARG B 1 163 ? 71.91867 181.62728 300.98153 1.000 22.56493 160 ARG B N 1
ATOM 3203 C CA . ARG B 1 163 ? 71.30613 181.72855 302.30103 1.000 21.19205 160 ARG B CA 1
ATOM 3204 C C . ARG B 1 163 ? 72.09646 182.62929 303.23948 1.000 22.71584 160 ARG B C 1
ATOM 3205 O O . ARG B 1 163 ? 71.52822 183.14817 304.20563 1.000 24.52696 160 ARG B O 1
ATOM 3213 N N . SER B 1 164 ? 73.38599 182.82626 302.97741 1.000 24.20587 161 SER B N 1
ATOM 3214 C CA . SER B 1 164 ? 74.23734 183.68546 303.78959 1.000 25.43522 161 SER B CA 1
ATOM 3215 C C . SER B 1 164 ? 74.30019 185.11828 303.27394 1.000 24.54514 161 SER B C 1
ATOM 3216 O O . SER B 1 164 ? 75.07006 185.91701 303.80876 1.000 27.73525 161 SER B O 1
ATOM 3219 N N . ALA B 1 165 ? 73.51353 185.45747 302.25943 1.000 22.47689 162 ALA B N 1
ATOM 3220 C CA . ALA B 1 165 ? 73.56354 186.80070 301.69682 1.000 21.94254 162 ALA B CA 1
ATOM 3221 C C . ALA B 1 165 ? 73.20003 187.84430 302.74758 1.000 23.74744 162 ALA B C 1
ATOM 3222 O O . ALA B 1 165 ? 72.26742 187.65977 303.53899 1.000 20.54221 162 ALA B O 1
ATOM 3224 N N . LYS B 1 166 ? 73.92713 188.97014 302.71347 1.000 22.62225 163 LYS B N 1
ATOM 3225 C CA . LYS B 1 166 ? 73.78337 190.03092 303.71083 1.000 25.27005 163 LYS B CA 1
ATOM 3226 C C . LYS B 1 166 ? 72.34098 190.48749 303.85609 1.000 23.05608 163 LYS B C 1
ATOM 3227 O O . LYS B 1 166 ? 71.83015 190.65423 304.97359 1.000 20.30415 163 LYS B O 1
ATOM 3233 N N . THR B 1 167 ? 71.68313 190.76585 302.73523 1.000 20.43922 164 THR B N 1
ATOM 3234 C CA A THR B 1 167 ? 70.34725 191.35508 302.79124 0.530 20.06614 164 THR B CA 1
ATOM 3235 C CA B THR B 1 167 ? 70.36311 191.36214 302.81502 0.470 20.07812 164 THR B CA 1
ATOM 3236 C C . THR B 1 167 ? 69.28636 190.33597 303.16775 1.000 19.78782 164 THR B C 1
ATOM 3237 O O . THR B 1 167 ? 68.26478 190.70345 303.74557 1.000 17.89860 164 THR B O 1
ATOM 3244 N N . ILE B 1 168 ? 69.50665 189.05562 302.85016 1.000 18.50219 165 ILE B N 1
ATOM 3245 C CA . ILE B 1 168 ? 68.56889 188.01649 303.26981 1.000 18.44851 165 ILE B CA 1
ATOM 3246 C C . ILE B 1 168 ? 68.60639 187.88444 304.78035 1.000 18.06912 165 ILE B C 1
ATOM 3247 O O . ILE B 1 168 ? 67.56811 187.84578 305.45641 1.000 17.85751 165 ILE B O 1
ATOM 3252 N N . VAL B 1 169 ? 69.81407 187.83075 305.33331 1.000 17.71511 166 VAL B N 1
ATOM 3253 C CA . VAL B 1 169 ? 69.95708 187.68478 306.77278 1.000 17.51537 166 VAL B CA 1
ATOM 3254 C C . VAL B 1 169 ? 69.46838 188.93863 307.48916 1.000 17.65719 166 VAL B C 1
ATOM 3255 O O . VAL B 1 169 ? 68.84187 188.85806 308.55209 1.000 17.62718 166 VAL B O 1
ATOM 3259 N N . PHE B 1 170 ? 69.68663 190.11371 306.89239 1.000 18.32511 167 PHE B N 1
ATOM 3260 C CA . PHE B 1 170 ? 69.14881 191.34095 307.47675 1.000 17.04714 167 PHE B CA 1
ATOM 3261 C C . PHE B 1 170 ? 67.62620 191.33772 307.47557 1.000 14.44981 167 PHE B C 1
ATOM 3262 O O . PHE B 1 170 ? 66.99363 191.83189 308.42236 1.000 15.50498 167 PHE B O 1
ATOM 3270 N N . ALA B 1 171 ? 67.01498 190.79496 306.42637 1.000 14.59446 168 ALA B N 1
ATOM 3271 C CA . ALA B 1 171 ? 65.56274 190.70314 306.40555 1.000 14.43252 168 ALA B CA 1
ATOM 3272 C C . ALA B 1 171 ? 65.05393 189.83012 307.54218 1.000 14.73513 168 ALA B C 1
ATOM 3273 O O . ALA B 1 171 ? 64.03339 190.14144 308.15953 1.000 16.01735 168 ALA B O 1
ATOM 3275 N N . VAL B 1 172 ? 65.74050 188.72102 307.82441 1.000 15.37555 169 VAL B N 1
ATOM 3276 C CA . VAL B 1 172 ? 65.34720 187.89804 308.97066 1.000 16.39677 169 VAL B CA 1
ATOM 3277 C C . VAL B 1 172 ? 65.52886 188.66367 310.27115 1.000 16.84462 169 VAL B C 1
ATOM 3278 O O . VAL B 1 172 ? 64.66483 188.61508 311.15992 1.000 16.20210 169 VAL B O 1
ATOM 3282 N N . LYS B 1 173 ? 66.63915 189.39949 310.40500 1.000 14.80594 170 LYS B N 1
ATOM 3283 C CA . LYS B 1 173 ? 66.84031 190.20423 311.60718 1.000 16.04272 170 LYS B CA 1
ATOM 3284 C C . LYS B 1 173 ? 65.69329 191.18478 311.81304 1.000 15.48845 170 LYS B C 1
ATOM 3285 O O . LYS B 1 173 ? 65.13318 191.28380 312.91199 1.000 16.35383 170 LYS B O 1
ATOM 3291 N N . MET B 1 174 ? 65.33385 191.93678 310.76624 1.000 14.26911 171 MET B N 1
ATOM 3292 C CA . MET B 1 174 ? 64.25726 192.91138 310.92533 1.000 15.00032 171 MET B CA 1
ATOM 3293 C C . MET B 1 174 ? 62.90491 192.23685 311.10950 1.000 14.28696 171 MET B C 1
ATOM 3294 O O . MET B 1 174 ? 62.04907 192.75526 311.84827 1.000 14.98317 171 MET B O 1
ATOM 3299 N N . PHE B 1 175 ? 62.70621 191.06967 310.48380 1.000 14.78421 172 PHE B N 1
ATOM 3300 C CA . PHE B 1 175 ? 61.49832 190.28887 310.73150 1.000 13.88900 172 PHE B CA 1
ATOM 3301 C C . PHE B 1 175 ? 61.38446 189.93798 312.21137 1.000 15.75179 172 PHE B C 1
ATOM 3302 O O . PHE B 1 175 ? 60.29713 190.01292 312.79608 1.000 17.03337 172 PHE B O 1
ATOM 3310 N N . GLY B 1 176 ? 62.50414 189.58914 312.84226 1.000 14.90952 173 GLY B N 1
ATOM 3311 C CA . GLY B 1 176 ? 62.46540 189.28547 314.26238 1.000 15.77694 173 GLY B CA 1
ATOM 3312 C C . GLY B 1 176 ? 62.06939 190.48577 315.10189 1.000 17.30891 173 GLY B C 1
ATOM 3313 O O . GLY B 1 176 ? 61.34257 190.34686 316.09372 1.000 18.43813 173 GLY B O 1
ATOM 3314 N N . TYR B 1 177 ? 62.56456 191.67748 314.74492 1.000 16.58480 174 TYR B N 1
ATOM 3315 C CA . TYR B 1 177 ? 62.09050 192.88762 315.41841 1.000 15.69830 174 TYR B CA 1
ATOM 3316 C C . TYR B 1 177 ? 60.58527 193.04160 315.24117 1.000 16.37960 174 TYR B C 1
ATOM 3317 O O . TYR B 1 177 ? 59.85790 193.32130 316.19790 1.000 17.39472 174 TYR B O 1
ATOM 3326 N N . ALA B 1 178 ? 60.10351 192.88407 314.00221 1.000 15.97421 175 ALA B N 1
ATOM 3327 C CA . ALA B 1 178 ? 58.69100 193.10345 313.71980 1.000 15.95340 175 ALA B CA 1
ATOM 3328 C C . ALA B 1 178 ? 57.81594 192.10404 314.46467 1.000 16.94714 175 ALA B C 1
ATOM 3329 O O . ALA B 1 178 ? 56.73993 192.45943 314.95294 1.000 17.48978 175 ALA B O 1
ATOM 3331 N N . GLY B 1 179 ? 58.25754 190.84403 314.56043 1.000 17.44811 176 GLY B N 1
ATOM 3332 C CA . GLY B 1 179 ? 57.46710 189.85799 315.28500 1.000 18.91888 176 GLY B CA 1
ATOM 3333 C C . GLY B 1 179 ? 57.44297 190.10847 316.78368 1.000 19.08816 176 GLY B C 1
ATOM 3334 O O . GLY B 1 179 ? 56.41530 189.90839 317.44090 1.000 18.90614 176 GLY B O 1
ATOM 3335 N N . ARG B 1 180 ? 58.57876 190.54146 317.34734 1.000 19.17787 177 ARG B N 1
ATOM 3336 C CA . ARG B 1 180 ? 58.64055 190.90547 318.75921 1.000 19.96502 177 ARG B CA 1
ATOM 3337 C C . ARG B 1 180 ? 57.59893 191.96953 319.07672 1.000 19.26785 177 ARG B C 1
ATOM 3338 O O . ARG B 1 180 ? 56.93480 191.91843 320.11884 1.000 22.01985 177 ARG B O 1
ATOM 3346 N N . ILE B 1 181 ? 57.43645 192.93421 318.17188 1.000 19.64372 178 ILE B N 1
ATOM 3347 C CA . ILE B 1 181 ? 56.45312 193.99306 318.35607 1.000 19.99857 178 ILE B CA 1
ATOM 3348 C C . ILE B 1 181 ? 55.03681 193.47021 318.13589 1.000 20.23265 178 ILE B C 1
ATOM 3349 O O . ILE B 1 181 ? 54.15112 193.66466 318.97985 1.000 23.89595 178 ILE B O 1
ATOM 3354 N N . ALA B 1 182 ? 54.79196 192.81769 316.98719 1.000 19.41715 179 ALA B N 1
ATOM 3355 C CA . ALA B 1 182 ? 53.42692 192.43382 316.63027 1.000 20.92420 179 ALA B CA 1
ATOM 3356 C C . ALA B 1 182 ? 52.86259 191.36287 317.55255 1.000 21.60536 179 ALA B C 1
ATOM 3357 O O . ALA B 1 182 ? 51.65797 191.35773 317.82201 1.000 24.12842 179 ALA B O 1
ATOM 3359 N N . PHE B 1 183 ? 53.70287 190.44948 318.03838 1.000 20.50650 180 PHE B N 1
ATOM 3360 C CA . PHE B 1 183 ? 53.25643 189.32102 318.84170 1.000 20.63737 180 PHE B CA 1
ATOM 3361 C C . PHE B 1 183 ? 53.55879 189.49113 320.32474 1.000 23.82784 180 PHE B C 1
ATOM 3362 O O . PHE B 1 183 ? 53.18128 188.62674 321.12161 1.000 24.89854 180 PHE B O 1
ATOM 3370 N N . SER B 1 184 ? 54.21670 190.58569 320.71549 1.000 25.18842 181 SER B N 1
ATOM 3371 C CA . SER B 1 184 ? 54.45706 190.90022 322.12869 1.000 29.85110 181 SER B CA 1
ATOM 3372 C C . SER B 1 184 ? 55.21503 189.78003 322.84048 1.000 28.30166 181 SER B C 1
ATOM 3373 O O . SER B 1 184 ? 54.90376 189.41179 323.97739 1.000 29.15501 181 SER B O 1
ATOM 3376 N N . ALA B 1 185 ? 56.23458 189.23566 322.17895 1.000 23.52794 182 ALA B N 1
ATOM 3377 C CA . ALA B 1 185 ? 56.96428 188.09118 322.69625 1.000 23.1524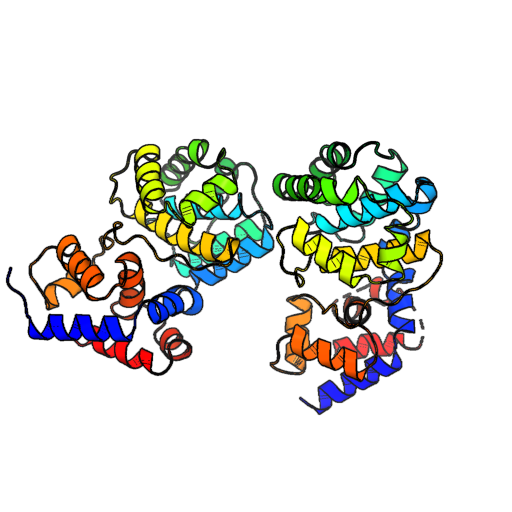6 182 ALA B CA 1
ATOM 3378 C C . ALA B 1 185 ? 58.33190 188.04164 322.04056 1.000 23.62446 182 ALA B C 1
ATOM 3379 O O . ALA B 1 185 ? 58.43938 188.19008 320.81380 1.000 23.75707 182 ALA B O 1
ATOM 3381 N N . PHE B 1 186 ? 59.35531 187.83661 322.85303 1.000 22.50947 183 PHE B N 1
ATOM 3382 C CA . PHE B 1 186 ? 60.72887 187.70743 322.39571 1.000 23.35602 183 PHE B CA 1
ATOM 3383 C C . PHE B 1 186 ? 61.01918 186.27237 321.98749 1.000 22.52429 183 PHE B C 1
ATOM 3384 O O . PHE B 1 186 ? 60.83513 185.33856 322.77481 1.000 22.67355 183 PHE B O 1
ATOM 3392 N N . VAL B 1 187 ? 61.48125 186.10378 320.75593 1.000 20.46875 184 VAL B N 1
ATOM 3393 C CA . VAL B 1 187 ? 61.94894 184.82514 320.24479 1.000 19.95805 184 VAL B CA 1
ATOM 3394 C C . VAL B 1 187 ? 63.37957 185.01943 319.75655 1.000 19.48159 184 VAL B C 1
ATOM 3395 O O . VAL B 1 187 ? 63.61087 185.82274 318.84360 1.000 20.91421 184 VAL B O 1
ATOM 3399 N N . PRO B 1 188 ? 64.36213 184.32031 320.33126 1.000 18.06632 185 PRO B N 1
ATOM 3400 C CA . PRO B 1 188 ? 65.75165 184.47736 319.87511 1.000 21.67097 185 PRO B CA 1
ATOM 3401 C C . PRO B 1 188 ? 65.91888 184.06248 318.42432 1.000 19.31771 185 PRO B C 1
ATOM 3402 O O . PRO B 1 188 ? 65.24438 183.15219 317.93454 1.000 20.46046 185 PRO B O 1
ATOM 3406 N N . TYR B 1 189 ? 66.85120 184.73213 317.74127 1.000 19.11147 186 TYR B N 1
ATOM 3407 C CA . TYR B 1 189 ? 67.23331 184.32252 316.39686 1.000 18.79796 186 TYR B CA 1
ATOM 3408 C C . TYR B 1 189 ? 67.79112 182.89857 316.42890 1.000 18.40412 186 TYR B C 1
ATOM 3409 O O . TYR B 1 189 ? 68.32136 182.45149 317.45392 1.000 18.86573 186 TYR B O 1
ATOM 3418 N N . PRO B 1 190 ? 67.66396 182.16632 315.32447 1.000 18.27327 187 PRO B N 1
ATOM 3419 C CA . PRO B 1 190 ? 68.22427 180.80574 315.26374 1.000 17.37658 187 PRO B CA 1
ATOM 3420 C C . PRO B 1 190 ? 69.74367 180.80520 315.40414 1.000 20.35039 187 PRO B C 1
ATOM 3421 O O . PRO B 1 190 ? 70.44497 181.65829 314.85018 1.000 22.04522 187 PRO B O 1
ATOM 3425 N N . MET B 1 191 ? 70.25181 179.80983 316.14315 1.000 18.83130 188 MET B N 1
ATOM 3426 C CA . MET B 1 191 ? 71.69955 179.60266 316.22738 1.000 19.84291 188 MET B CA 1
ATOM 3427 C C . MET B 1 191 ? 72.32826 179.38523 314.85867 1.000 23.93783 188 MET B C 1
ATOM 3428 O O . MET B 1 191 ? 73.50196 179.71773 314.65895 1.000 25.49489 188 MET B O 1
ATOM 3433 N N . ALA B 1 192 ? 71.57642 178.83558 313.90283 1.000 22.25102 189 ALA B N 1
ATOM 3434 C CA . ALA B 1 192 ? 72.16291 178.39430 312.64611 1.000 26.85064 189 ALA B CA 1
ATOM 3435 C C . ALA B 1 192 ? 72.32927 179.50331 311.61521 1.000 28.31698 189 ALA B C 1
ATOM 3436 O O . ALA B 1 192 ? 73.00069 179.27978 310.60018 1.000 31.08664 189 ALA B O 1
ATOM 3438 N N . ILE B 1 193 ? 71.75385 180.68109 311.83547 1.000 25.50271 190 ILE B N 1
ATOM 3439 C CA . ILE B 1 193 ? 71.90746 181.79129 310.89827 1.000 25.78229 190 ILE B CA 1
ATOM 3440 C C . ILE B 1 193 ? 73.17328 182.54391 311.28783 1.000 27.48467 190 ILE B C 1
ATOM 3441 O O . ILE B 1 193 ? 73.23435 183.16093 312.35602 1.000 28.05344 190 ILE B O 1
ATOM 3446 N N . GLU B 1 194 ? 74.18688 182.48325 310.42289 1.000 32.13662 191 GLU B N 1
ATOM 3447 C CA . GLU B 1 194 ? 75.49151 183.03489 310.74435 1.000 33.03556 191 GLU B CA 1
ATOM 3448 C C . GLU B 1 194 ? 75.52077 184.53104 310.45434 1.000 35.54869 191 GLU B C 1
ATOM 3449 O O . GLU B 1 194 ? 74.63412 185.08176 309.79695 1.000 40.29938 191 GLU B O 1
ATOM 3455 N N . ILE B 1 195 ? 76.55756 185.19250 310.95523 1.000 33.58524 192 ILE B N 1
ATOM 3456 C CA . ILE B 1 195 ? 76.77664 186.59655 310.59344 1.000 41.50651 192 ILE B CA 1
ATOM 3457 C C . ILE B 1 195 ? 77.25401 186.65453 309.14940 1.000 39.15513 192 ILE B C 1
ATOM 3458 O O . ILE B 1 195 ? 78.20301 185.93451 308.79145 1.000 41.55110 192 ILE B O 1
ATOM 3463 N N . PRO B 1 196 ? 76.64902 187.47383 308.29078 1.000 40.62955 193 PRO B N 1
ATOM 3464 C CA . PRO B 1 196 ? 77.16355 187.61357 306.92347 1.000 47.47607 193 PRO B CA 1
ATOM 3465 C C . PRO B 1 196 ? 78.49455 188.34985 306.92013 1.000 46.13917 193 PRO B C 1
ATOM 3466 O O . PRO B 1 19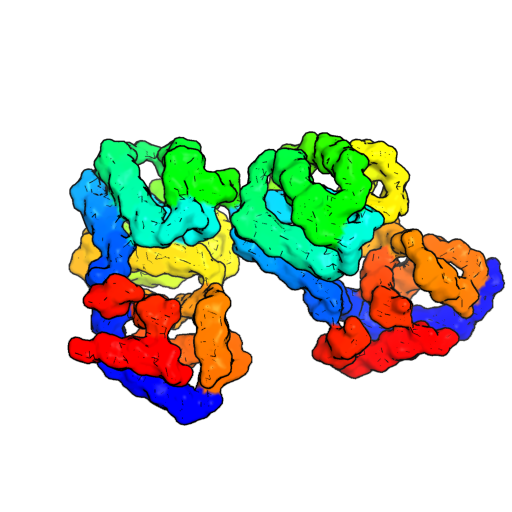6 ? 78.84045 189.08136 307.85037 1.000 49.55029 193 PRO B O 1
ATOM 3470 N N . ASP B 1 197 ? 79.24894 188.14044 305.84531 1.000 52.54380 194 ASP B N 1
ATOM 3471 C CA . ASP B 1 197 ? 80.56516 188.75157 305.73877 1.000 58.89290 194 ASP B CA 1
ATOM 3472 C C . ASP B 1 197 ? 80.44188 190.26936 305.77638 1.000 62.19117 194 ASP B C 1
ATOM 3473 O O . ASP B 1 197 ? 79.51661 190.85024 305.20304 1.000 61.23400 194 ASP B O 1
ATOM 3478 N N . ASP B 1 198 ? 81.37034 190.90948 306.48159 1.000 66.52511 195 ASP B N 1
ATOM 3479 C CA . ASP B 1 198 ? 81.38359 192.36033 306.60133 1.000 67.63449 195 ASP B CA 1
ATOM 3480 C C . ASP B 1 198 ? 82.82272 192.79606 306.81209 1.000 69.05030 195 ASP B C 1
ATOM 3481 O O . ASP B 1 198 ? 83.51835 192.23494 307.66383 1.000 68.40394 195 ASP B O 1
ATOM 3483 N N . VAL B 1 199 ? 83.26275 193.78615 306.03201 1.000 68.45596 196 VAL B N 1
ATOM 3484 C CA . VAL B 1 199 ? 84.62670 194.29105 306.17145 1.000 69.91805 196 VAL B CA 1
ATOM 3485 C C . VAL B 1 199 ? 84.88488 194.74643 307.60053 1.000 67.46381 196 VAL B C 1
ATOM 3486 O O . VAL B 1 199 ? 85.95992 194.50030 308.16141 1.000 68.87476 196 VAL B O 1
ATOM 3490 N N . ARG B 1 200 ? 83.90052 195.40702 308.21464 1.000 65.26309 197 ARG B N 1
ATOM 3491 C CA . ARG B 1 200 ? 84.03311 195.80389 309.61063 1.000 65.30597 197 ARG B CA 1
ATOM 3492 C C . ARG B 1 200 ? 84.24655 194.58434 310.49643 1.000 66.73637 197 ARG B C 1
ATOM 3493 O O . ARG B 1 200 ? 85.15539 194.56072 311.33489 1.000 63.49428 197 ARG B O 1
ATOM 3495 N N . ILE B 1 201 ? 83.43344 193.54416 310.29892 1.000 65.08517 198 ILE B N 1
ATOM 3496 C CA . ILE B 1 201 ? 83.56464 192.34107 311.11154 1.000 61.35193 198 ILE B CA 1
ATOM 3497 C C . ILE B 1 201 ? 84.79138 191.53691 310.69609 1.000 63.13392 198 ILE B C 1
ATOM 3498 O O . ILE B 1 201 ? 85.50178 190.98419 311.54443 1.000 62.07159 198 ILE B O 1
ATOM 3503 N N . ASN B 1 202 ? 85.07565 191.47590 309.39123 1.000 64.59679 199 ASN B N 1
ATOM 3504 C CA . ASN B 1 202 ? 86.22335 190.70225 308.92555 1.000 63.82072 199 ASN B CA 1
ATOM 3505 C C . ASN B 1 202 ? 87.53249 191.28269 309.44607 1.000 64.56314 199 ASN B C 1
ATOM 3506 O O . ASN B 1 202 ? 88.44325 190.53710 309.82588 1.000 65.43880 199 ASN B O 1
ATOM 3508 N N . ALA B 1 203 ? 87.64962 192.61187 309.46600 1.000 64.02924 200 ALA B N 1
ATOM 3509 C CA . ALA B 1 203 ? 88.85422 193.23118 310.00838 1.000 66.27011 200 ALA B CA 1
ATOM 3510 C C . ALA B 1 203 ? 88.94892 193.01264 311.51151 1.000 66.18546 200 ALA B C 1
ATOM 3511 O O . ALA B 1 203 ? 90.03905 192.76985 312.04463 1.000 67.20560 200 ALA B O 1
ATOM 3513 N N . TYR B 1 204 ? 87.81273 193.09193 312.20764 1.000 65.14451 201 TYR B N 1
ATOM 3514 C CA . TYR B 1 204 ? 87.79225 192.80536 313.63685 1.000 65.11304 201 TYR B CA 1
ATOM 3515 C C . TYR B 1 204 ? 88.19372 191.36142 313.90820 1.000 64.81820 201 TYR B C 1
ATOM 3516 O O . TYR B 1 204 ? 88.93678 191.08419 314.85634 1.000 67.68221 201 TYR B O 1
ATOM 3525 N N . THR B 1 205 ? 87.72771 190.42997 313.07174 1.000 64.57595 202 THR B N 1
ATOM 3526 C CA . THR B 1 205 ? 88.08891 189.02610 313.24314 1.000 65.92790 202 THR B CA 1
ATOM 3527 C C . THR B 1 205 ? 89.59644 188.82829 313.16322 1.000 68.44942 202 THR B C 1
ATOM 3528 O O . THR B 1 205 ? 90.15717 187.97580 313.86243 1.000 68.19125 202 THR B O 1
ATOM 3532 N N . LYS B 1 206 ? 90.27231 189.62079 312.32547 1.000 68.55153 203 LYS B N 1
ATOM 3533 C CA . LYS B 1 206 ? 91.71300 189.47896 312.14858 1.000 70.45710 203 LYS B CA 1
ATOM 3534 C C . LYS B 1 206 ? 92.48788 189.71044 313.43934 1.000 71.94418 203 LYS B C 1
ATOM 3535 O O . LYS B 1 206 ? 93.65166 189.30363 313.53084 1.000 74.09762 203 LYS B O 1
ATOM 3537 N N . ARG B 1 207 ? 91.87688 190.35578 314.43581 1.000 73.75918 204 ARG B N 1
ATOM 3538 C CA . ARG B 1 207 ? 92.53729 190.51585 315.72494 1.000 73.06637 204 ARG B CA 1
ATOM 3539 C C . ARG B 1 207 ? 92.67665 189.19424 316.46474 1.000 73.46229 204 ARG B C 1
ATOM 3540 O O . ARG B 1 207 ? 93.54219 189.07470 317.33823 1.000 75.29513 204 ARG B O 1
ATOM 3548 N N . PHE B 1 208 ? 91.85144 188.20332 316.13297 1.000 70.04919 205 PHE B N 1
ATOM 3549 C CA . PHE B 1 208 ? 91.77440 186.95636 316.88098 1.000 71.58816 205 PHE B CA 1
ATOM 3550 C C . PHE B 1 208 ? 92.36428 185.77202 316.13153 1.000 73.38043 205 PHE B C 1
ATOM 3551 O O . PHE B 1 208 ? 93.13363 184.99585 316.70856 1.000 72.81261 205 PHE B O 1
ATOM 3559 N N . THR B 1 209 ? 92.02540 185.61077 314.85494 1.000 72.73559 206 THR B N 1
ATOM 3560 C CA . THR B 1 209 ? 92.38787 184.40470 314.12429 1.000 77.57572 206 THR B CA 1
ATOM 3561 C C . THR B 1 209 ? 92.44175 184.71961 312.63635 1.000 79.39353 206 THR B C 1
ATOM 3562 O O . THR B 1 209 ? 92.09482 185.81873 312.19647 1.000 76.87427 206 THR B O 1
ATOM 3566 N N . SER B 1 210 ? 92.88521 183.72829 311.86512 1.000 81.06145 207 SER B N 1
ATOM 3567 C CA . SER B 1 210 ? 92.86203 183.78896 310.41106 1.000 82.66202 207 SER B CA 1
ATOM 3568 C C . SER B 1 210 ? 91.68553 183.03040 309.81247 1.000 82.28411 207 SER B C 1
ATOM 3569 O O . SER B 1 210 ? 91.58605 182.93452 308.58542 1.000 84.13147 207 SER B O 1
ATOM 3572 N N . GLU B 1 211 ? 90.80242 182.48480 310.64369 1.000 79.51096 208 GLU B N 1
ATOM 3573 C CA . GLU B 1 211 ? 89.62599 181.80665 310.13486 1.000 78.15074 208 GLU B CA 1
ATOM 3574 C C . GLU B 1 211 ? 88.64426 182.83081 309.56962 1.000 77.38438 208 GLU B C 1
ATOM 3575 O O . GLU B 1 211 ? 88.62377 183.98637 310.00038 1.000 77.34259 208 GLU B O 1
ATOM 3577 N N . PRO B 1 212 ? 87.83170 182.43704 308.59424 1.000 77.56226 209 PRO B N 1
ATOM 3578 C CA . PRO B 1 212 ? 86.80027 183.34179 308.07215 1.000 75.19310 209 PRO B CA 1
ATOM 3579 C C . PRO B 1 212 ? 85.78525 183.67941 309.14910 1.000 73.24222 209 PRO B C 1
ATOM 3580 O O . PRO B 1 212 ? 85.63313 182.93105 310.12742 1.000 69.57354 209 PRO B O 1
ATOM 3584 N N . PRO B 1 213 ? 85.07422 184.80346 309.00734 1.000 72.55370 210 PRO B N 1
ATOM 3585 C CA . PRO B 1 213 ? 84.11117 185.19437 310.05249 1.000 67.44272 210 PRO B CA 1
ATOM 3586 C C . PRO B 1 213 ? 83.02612 184.16324 310.30908 1.000 64.43274 210 PRO B C 1
ATOM 3587 O O . PRO B 1 213 ? 82.65533 183.94248 311.46873 1.000 62.73005 210 PRO B O 1
ATOM 3591 N N . VAL B 1 214 ? 82.50452 183.52215 309.26072 1.000 65.81264 211 VAL B N 1
ATOM 3592 C CA . VAL B 1 214 ? 81.45717 182.52021 309.45025 1.000 60.78504 211 VAL B CA 1
ATOM 3593 C C . VAL B 1 214 ? 81.95377 181.39725 310.35200 1.000 60.71451 211 VAL B C 1
ATOM 3594 O O . VAL B 1 214 ? 81.28275 181.00167 311.31258 1.000 57.45780 211 VAL B O 1
ATOM 3598 N N . SER B 1 215 ? 83.14503 180.87569 310.05792 1.000 64.06565 212 SER B N 1
ATOM 3599 C CA . SER B 1 215 ? 83.72200 179.81139 310.87247 1.000 64.67133 212 SER B CA 1
ATOM 3600 C C . SER B 1 215 ? 83.94596 180.27464 312.30726 1.000 59.82663 212 SER B C 1
ATOM 3601 O O . SER B 1 215 ? 83.50347 179.62219 313.26094 1.000 56.60436 212 SER B O 1
ATOM 3604 N N . PHE B 1 216 ? 84.62486 181.41095 312.47675 1.000 60.52983 213 PHE B N 1
ATOM 3605 C CA . PHE B 1 216 ? 85.01394 181.85840 313.81000 1.000 56.61319 213 PHE B CA 1
ATOM 3606 C C . PHE B 1 216 ? 83.79609 182.19744 314.65928 1.000 49.95884 213 PHE B C 1
ATOM 3607 O O . PHE B 1 216 ? 83.65359 181.70729 315.78645 1.000 47.10237 213 PHE B O 1
ATOM 3615 N N . TRP B 1 217 ? 82.89748 183.02728 314.12914 1.000 49.88437 214 TRP B N 1
ATOM 3616 C CA . TRP B 1 217 ? 81.77535 183.50267 314.92911 1.000 46.46414 214 TRP B CA 1
ATOM 3617 C C . TRP B 1 217 ? 80.70906 182.43747 315.13881 1.000 45.32680 214 TRP B C 1
ATOM 3618 O O . TRP B 1 217 ? 79.97195 182.49787 316.13018 1.000 40.39138 214 TRP B O 1
ATOM 3629 N N . GLY B 1 218 ? 80.60983 181.46092 314.23595 1.000 45.73967 215 GLY B N 1
ATOM 3630 C CA . GLY B 1 218 ? 79.78448 180.30275 314.52905 1.000 43.84678 215 GLY B CA 1
ATOM 3631 C C . GLY B 1 218 ? 80.23318 179.59927 315.79546 1.000 39.66608 215 GLY B C 1
ATOM 3632 O O . GLY B 1 218 ? 79.41546 179.23949 316.64665 1.000 37.39794 215 GLY B O 1
ATOM 3633 N N . ARG B 1 219 ? 81.54966 179.41590 315.94521 1.000 41.25136 216 ARG B N 1
ATOM 3634 C CA . ARG B 1 219 ? 82.07438 178.76773 317.14194 1.000 41.27907 216 ARG B CA 1
ATOM 3635 C C . ARG B 1 219 ? 81.89278 179.65074 318.36978 1.000 36.97688 216 ARG B C 1
ATOM 3636 O O . ARG B 1 219 ? 81.61953 179.14873 319.46436 1.000 35.55405 216 ARG B O 1
ATOM 3638 N N . ILE B 1 220 ? 82.04015 180.96852 318.20783 1.000 37.10115 217 ILE B N 1
ATOM 3639 C CA . ILE B 1 220 ? 81.83673 181.87973 319.33266 1.000 35.56372 217 ILE B CA 1
ATOM 3640 C C . ILE B 1 220 ? 80.38563 181.84267 319.80300 1.000 33.47065 217 ILE B C 1
ATOM 3641 O O . ILE B 1 220 ? 80.10628 181.87993 321.00736 1.000 29.73471 217 ILE B O 1
ATOM 3646 N N . ALA B 1 221 ? 79.43988 181.76655 318.86502 1.000 31.78611 218 ALA B N 1
ATOM 3647 C CA . ALA B 1 221 ? 78.03766 181.60494 319.23515 1.000 29.92375 218 ALA B CA 1
ATOM 3648 C C . ALA B 1 221 ? 77.81629 180.31249 320.01179 1.000 27.13793 218 ALA B C 1
ATOM 3649 O O . ALA B 1 221 ? 77.08632 180.29657 321.00921 1.000 25.50935 218 ALA B O 1
ATOM 3651 N N . GLU B 1 222 ? 78.43695 179.21371 319.56669 1.000 31.25136 219 GLU B N 1
ATOM 3652 C CA . GLU B 1 222 ? 78.32262 177.95893 320.30369 1.000 32.65767 219 GLU B CA 1
ATOM 3653 C C . GLU B 1 222 ? 78.89775 178.08793 321.70887 1.000 29.53335 219 GLU B C 1
ATOM 3654 O O . GLU B 1 222 ? 78.30453 177.59750 322.67713 1.000 31.27381 219 GLU B O 1
ATOM 3660 N N . GLU B 1 223 ? 80.04840 178.75160 321.84233 1.000 32.74777 220 GLU B N 1
ATOM 3661 C CA . GLU B 1 223 ? 80.70167 178.84137 323.14332 1.000 34.37260 220 GLU B CA 1
ATOM 3662 C C . GLU B 1 223 ? 79.97537 179.78618 324.09406 1.000 32.46394 220 GLU B C 1
ATOM 3663 O O . GLU B 1 223 ? 80.09200 179.63679 325.31689 1.000 35.05299 220 GLU B O 1
ATOM 3669 N N . THR B 1 224 ? 79.24688 180.77486 323.57069 1.000 28.35246 221 THR B N 1
ATOM 3670 C CA . THR B 1 224 ? 78.57165 181.73986 324.43322 1.000 26.67384 221 THR B CA 1
ATOM 3671 C C . THR B 1 224 ? 77.08880 181.46652 324.60610 1.000 25.83520 221 THR B C 1
ATOM 3672 O O . THR B 1 224 ? 76.48028 182.01018 325.53193 1.000 25.65058 221 THR B O 1
ATOM 3676 N N . GLY B 1 225 ? 76.49288 180.66078 323.73273 1.000 22.77912 222 GLY B N 1
ATOM 3677 C CA . GLY B 1 225 ? 75.05629 180.50547 323.72878 1.000 22.52358 222 GLY B CA 1
ATOM 3678 C C . GLY B 1 225 ? 74.29158 181.67660 323.16462 1.000 21.22274 222 GLY B C 1
ATOM 3679 O O . GLY B 1 225 ? 73.07637 181.75932 323.35993 1.000 23.29516 222 GLY B O 1
ATOM 3680 N N . ILE B 1 226 ? 74.96276 182.59757 322.48743 1.000 21.24645 223 ILE B N 1
ATOM 3681 C CA . ILE B 1 226 ? 74.32444 183.76911 321.89829 1.000 19.74281 223 ILE B CA 1
ATOM 3682 C C . ILE B 1 226 ? 74.25698 183.54000 320.39526 1.000 19.86129 223 ILE B C 1
ATOM 3683 O O . ILE B 1 226 ? 75.31053 183.41889 319.75486 1.000 21.82138 223 ILE B O 1
ATOM 3688 N N . PRO B 1 227 ? 73.06883 183.49259 319.79509 1.000 19.52758 224 PRO B N 1
ATOM 3689 C CA . PRO B 1 227 ? 72.98698 183.29261 318.34670 1.000 19.33006 224 PRO B CA 1
ATOM 3690 C C . PRO B 1 227 ? 73.76084 184.35906 317.59799 1.000 22.04515 224 PRO B C 1
ATOM 3691 O O . PRO B 1 227 ? 73.86309 185.51773 318.04680 1.000 21.93669 224 PRO B O 1
ATOM 3695 N N . PRO B 1 228 ? 74.31811 184.01677 316.43742 1.000 22.52626 225 PRO B N 1
ATOM 3696 C CA . PRO B 1 228 ? 75.16513 184.98323 315.71949 1.000 24.79605 225 PRO B CA 1
ATOM 3697 C C . PRO B 1 228 ? 74.50705 186.33046 315.43942 1.000 24.90232 225 PRO B C 1
ATOM 3698 O O . PRO B 1 228 ? 75.19000 187.35860 315.52046 1.000 27.64104 225 PRO B O 1
ATOM 3702 N N . LEU B 1 229 ? 73.21049 186.36796 315.10768 1.000 23.63191 226 LEU B N 1
ATOM 3703 C CA . LEU B 1 229 ? 72.59199 187.65839 314.80714 1.000 25.50016 226 LEU B CA 1
ATOM 3704 C C . LEU B 1 229 ? 72.47396 188.52250 316.05250 1.000 23.63207 226 LEU B C 1
ATOM 3705 O O . LEU B 1 229 ? 72.43518 189.75424 315.94414 1.000 26.09567 226 LEU B O 1
ATOM 3710 N N . HIS B 1 230 ? 72.40989 187.89842 317.23707 1.000 22.25572 227 HIS B N 1
ATOM 3711 C CA . HIS B 1 230 ? 72.43886 188.66568 318.47475 1.000 22.19245 227 HIS B CA 1
ATOM 3712 C C . HIS B 1 230 ? 73.85456 189.12148 318.80652 1.000 23.96373 227 HIS B C 1
ATOM 3713 O O . HIS B 1 230 ? 74.03543 190.21742 319.34316 1.000 24.90789 227 HIS B O 1
ATOM 3720 N N . ILE B 1 231 ? 74.86840 188.30920 318.48850 1.000 24.65893 228 ILE B N 1
ATOM 3721 C CA . ILE B 1 231 ? 76.24239 188.79542 318.60081 1.000 26.76111 228 ILE B CA 1
ATOM 3722 C C . ILE B 1 231 ? 76.42672 190.02088 317.72066 1.000 28.62365 228 ILE B C 1
ATOM 3723 O O . ILE B 1 231 ? 77.02536 191.01903 318.13741 1.000 30.13950 228 ILE B O 1
ATOM 3728 N N . ASP B 1 232 ? 75.87869 189.96973 316.50092 1.000 28.68286 229 ASP B N 1
ATOM 3729 C CA . ASP B 1 232 ? 75.94494 191.10613 315.58441 1.000 30.55696 229 ASP B CA 1
ATOM 3730 C C . ASP B 1 232 ? 75.39308 192.37253 316.23146 1.000 30.73661 229 ASP B C 1
ATOM 3731 O O . ASP B 1 232 ? 75.93105 193.46793 316.02708 1.000 34.10629 229 ASP B O 1
ATOM 3736 N N . SER B 1 233 ? 74.32581 192.24235 317.02828 1.000 28.57875 230 SER B N 1
ATOM 3737 C CA . SER B 1 233 ? 73.78941 193.40682 317.72882 1.000 28.81049 230 SER B CA 1
ATOM 3738 C C . SER B 1 233 ? 74.80214 193.98066 318.70993 1.000 31.14082 230 SER B C 1
ATOM 3739 O O . SER B 1 233 ? 74.92741 195.20500 318.83619 1.000 33.30866 230 SER B O 1
ATOM 3742 N N . ILE B 1 234 ? 75.52566 193.10988 319.42245 1.000 29.72863 231 ILE B N 1
ATOM 3743 C CA . ILE B 1 234 ? 76.54054 193.57913 320.36617 1.000 31.14573 231 ILE B CA 1
ATOM 3744 C C . ILE B 1 234 ? 77.72328 194.20751 319.63259 1.000 35.04829 231 ILE B C 1
ATOM 3745 O O . ILE B 1 234 ? 78.27876 195.22568 320.07174 1.000 37.73454 231 ILE B O 1
ATOM 3750 N N . LEU B 1 235 ? 78.12875 193.61952 318.50489 1.000 34.33710 232 LEU B N 1
ATOM 3751 C CA . LEU B 1 235 ? 79.29805 194.11910 317.79491 1.000 38.25817 232 LEU B CA 1
ATOM 3752 C C . LEU B 1 235 ? 79.02622 195.44269 317.09277 1.000 41.68850 232 LEU B C 1
ATOM 3753 O O . LEU B 1 235 ? 79.97734 196.15809 316.76083 1.000 42.28201 232 LEU B O 1
ATOM 3758 N N . TRP B 1 236 ? 77.75662 195.78348 316.86243 1.000 39.91383 233 TRP B N 1
ATOM 3759 C CA . TRP B 1 236 ? 77.44035 197.04894 316.19980 1.000 43.02162 233 TRP B CA 1
ATOM 3760 C C . TRP B 1 236 ? 77.94144 198.26802 316.96893 1.000 43.69900 233 TRP B C 1
ATOM 3761 O O . TRP B 1 236 ? 78.59237 199.13059 316.35259 1.000 46.60444 233 TRP B O 1
ATOM 3772 N N . PRO B 1 237 ? 77.69679 198.41359 318.27826 1.000 45.48335 234 PRO B N 1
ATOM 3773 C CA . PRO B 1 237 ? 78.34578 199.51488 319.01299 1.000 46.52012 234 PRO B CA 1
ATOM 3774 C C . PRO B 1 237 ? 79.85189 199.35932 319.12913 1.000 46.21635 234 PRO B C 1
ATOM 3775 O O . PRO B 1 237 ? 80.56216 200.36939 319.20244 1.000 52.04166 234 PRO B O 1
ATOM 3779 N N . VAL B 1 238 ? 80.36304 198.12725 319.15582 1.000 50.80341 235 VAL B N 1
ATOM 3780 C CA . VAL B 1 238 ? 81.80512 197.92384 319.26205 1.000 50.99280 235 VAL B CA 1
ATOM 3781 C C . VAL B 1 238 ? 82.51039 198.39460 317.99642 1.000 51.30595 235 VAL B C 1
ATOM 3782 O O . VAL B 1 238 ? 83.56565 199.03655 318.05745 1.000 56.39265 235 VAL B O 1
ATOM 3784 N N . LEU B 1 239 ? 81.94404 198.08774 316.83667 1.000 52.38922 236 LEU B N 1
ATOM 3785 C CA . LEU B 1 239 ? 82.57257 198.41753 315.57080 1.000 51.92288 236 LEU B CA 1
ATOM 3786 C C . LEU B 1 239 ? 81.81958 199.55525 314.89127 1.000 56.79567 236 LEU B C 1
ATOM 3787 O O . LEU B 1 239 ? 82.37284 200.62670 314.66010 1.000 65.30633 236 LEU B O 1
ATOM 3792 N N . GLY B 1 243 ? 79.39759 207.28037 319.00416 1.000 75.55242 240 GLY B N 1
ATOM 3793 C CA . GLY B 1 243 ? 79.19168 208.58543 319.60714 1.000 75.48146 240 GLY B CA 1
ATOM 3794 C C . GLY B 1 243 ? 78.02904 208.58446 320.57858 1.000 75.24360 240 GLY B C 1
ATOM 3795 O O . GLY B 1 243 ? 78.15998 208.13510 321.71885 1.000 76.18372 240 GLY B O 1
ATOM 3796 N N . GLU B 1 244 ? 76.88279 209.09992 320.12651 1.000 74.99964 241 GLU B N 1
ATOM 3797 C CA . GLU B 1 244 ? 75.65933 208.94171 320.90385 1.000 72.88445 241 GLU B CA 1
ATOM 3798 C C . GLU B 1 244 ? 75.25325 207.47639 320.99346 1.000 68.59182 241 GLU B C 1
ATOM 3799 O O . GLU B 1 244 ? 74.58004 207.07746 321.95026 1.000 70.06225 241 GLU B O 1
ATOM 3801 N N . VAL B 1 245 ? 75.65695 206.66214 320.01337 1.000 67.97072 242 VAL B N 1
ATOM 3802 C CA . VAL B 1 245 ? 75.37424 205.22844 320.06463 1.000 66.11012 242 VAL B CA 1
ATOM 3803 C C . VAL B 1 245 ? 75.99754 204.60841 321.30824 1.000 66.51654 242 VAL B C 1
ATOM 3804 O O . VAL B 1 245 ? 75.34042 203.87427 322.05541 1.000 66.16344 242 VAL B O 1
ATOM 3808 N N . LEU B 1 246 ? 77.27615 204.90146 321.55200 1.000 71.36281 243 LEU B N 1
ATOM 3809 C CA . LEU B 1 246 ? 77.91204 204.43990 322.78073 1.000 69.85881 243 LEU B CA 1
ATOM 3810 C C . LEU B 1 246 ? 77.21321 205.01395 324.00753 1.000 70.11016 243 LEU B C 1
ATOM 3811 O O . LEU B 1 246 ? 77.02745 204.31373 325.01004 1.000 69.84148 243 LEU B O 1
ATOM 3813 N N . ARG B 1 247 ? 76.79794 206.28337 323.93826 1.000 72.31795 244 ARG B N 1
ATOM 3814 C CA . ARG B 1 247 ? 76.11728 206.91336 325.06499 1.000 71.05003 244 ARG B CA 1
ATOM 3815 C C . ARG B 1 247 ? 74.71609 206.35738 325.29798 1.000 69.47741 244 ARG B C 1
ATOM 3816 O O . ARG B 1 247 ? 74.20751 206.45824 326.41990 1.000 72.95250 244 ARG B O 1
ATOM 3818 N N . ARG B 1 248 ? 74.07857 205.78854 324.27592 1.000 65.15555 245 ARG B N 1
ATOM 3819 C CA . ARG B 1 248 ? 72.79235 205.12219 324.46414 1.000 63.82666 245 ARG B CA 1
ATOM 3820 C C . ARG B 1 248 ? 72.99990 203.89154 325.34587 1.000 63.58274 245 ARG B C 1
ATOM 3821 O O . ARG B 1 248 ? 72.04294 203.27195 325.81287 1.000 64.32084 245 ARG B O 1
ATOM 3829 N N . GLU B 1 255 ? 75.44931 198.66476 333.46513 1.000 73.57701 252 GLU B N 1
ATOM 3830 C CA . GLU B 1 255 ? 76.78942 198.77332 334.02979 1.000 75.54721 252 GLU B CA 1
ATOM 3831 C C . GLU B 1 255 ? 77.82645 198.16675 333.09143 1.000 76.31164 252 GLU B C 1
ATOM 3832 O O . GLU B 1 255 ? 78.93729 198.68466 332.95708 1.000 74.09231 252 GLU B O 1
ATOM 3834 N N . LYS B 1 256 ? 77.44992 197.06725 332.43426 1.000 76.03493 253 LYS B N 1
ATOM 3835 C CA . LYS B 1 256 ? 78.31341 196.33688 331.50548 1.000 70.60273 253 LYS B CA 1
ATOM 3836 C C . LYS B 1 256 ? 78.61494 197.11283 330.22642 1.000 69.33416 253 LYS B C 1
ATOM 3837 O O . LYS B 1 256 ? 79.23467 196.54329 329.31504 1.000 68.27935 253 LYS B O 1
ATOM 3839 N N . ALA B 1 257 ? 78.19177 198.37789 330.14193 1.000 71.77313 254 ALA B N 1
ATOM 3840 C CA . ALA B 1 257 ? 78.49880 199.19253 328.97082 1.000 70.60564 254 ALA B CA 1
ATOM 3841 C C . ALA B 1 257 ? 79.99853 199.40387 328.80942 1.000 69.17053 254 ALA B C 1
ATOM 3842 O O . ALA B 1 257 ? 80.47842 199.60683 327.68810 1.000 65.61620 254 ALA B O 1
ATOM 3844 N N . GLU B 1 258 ? 80.75342 199.36822 329.91213 1.000 68.47428 255 GLU B N 1
ATOM 3845 C CA . GLU B 1 258 ? 82.20461 199.48045 329.81164 1.000 67.53869 255 GLU B CA 1
ATOM 3846 C C . GLU B 1 258 ? 82.81756 198.24462 329.16505 1.000 63.55310 255 GLU B C 1
ATOM 3847 O O . GLU B 1 258 ? 83.87970 198.33620 328.53909 1.000 62.33313 255 GLU B O 1
ATOM 3849 N N . ARG B 1 259 ? 82.16914 197.08609 329.30227 1.000 61.87067 256 ARG B N 1
ATOM 3850 C CA . ARG B 1 259 ? 82.66228 195.88859 328.63128 1.000 61.54943 256 ARG B CA 1
ATOM 3851 C C . ARG B 1 259 ? 82.52933 195.99874 327.11643 1.000 62.31125 256 ARG B C 1
ATOM 3852 O O . ARG B 1 259 ? 83.27794 195.34414 326.38191 1.000 58.95000 256 ARG B O 1
ATOM 3856 N N . ILE B 1 260 ? 81.59303 196.81826 326.63299 1.000 61.48443 257 ILE B N 1
ATOM 3857 C CA . ILE B 1 260 ? 81.48331 197.06181 325.19707 1.000 59.86778 257 ILE B CA 1
ATOM 3858 C C . ILE B 1 260 ? 82.72902 197.77130 324.67951 1.000 62.38029 257 ILE B C 1
ATOM 3859 O O . ILE B 1 260 ? 83.34210 197.34587 323.69323 1.000 62.54666 257 ILE B O 1
ATOM 3864 N N . LEU B 1 261 ? 83.12348 198.86467 325.33775 1.000 61.91947 258 LEU B N 1
ATOM 3865 C CA . LEU B 1 261 ? 84.33245 199.57464 324.93597 1.000 62.73118 258 LEU B CA 1
ATOM 3866 C C . LEU B 1 261 ? 85.57783 198.70970 325.07471 1.000 63.66109 258 LEU B C 1
ATOM 3867 O O . LEU B 1 261 ? 86.57392 198.95932 324.38765 1.000 67.31142 258 LEU B O 1
ATOM 3869 N N . GLU B 1 262 ? 85.54457 197.69725 325.94416 1.000 62.39394 259 GLU B N 1
ATOM 3870 C CA . GLU B 1 262 ? 86.67665 196.78488 326.05060 1.000 62.08836 259 GLU B CA 1
ATOM 3871 C C . GLU B 1 262 ? 86.77170 195.87281 324.83352 1.000 60.82848 259 GLU B C 1
ATOM 3872 O O . GLU B 1 262 ? 87.87028 195.43574 324.47079 1.000 62.83555 259 GLU B O 1
ATOM 3878 N N . LEU B 1 263 ? 85.63720 195.57761 324.19306 1.000 61.01335 260 LEU B N 1
ATOM 3879 C CA . LEU B 1 263 ? 85.65779 194.77502 322.97382 1.000 59.48355 260 LEU B CA 1
ATOM 3880 C C . LEU B 1 263 ? 86.34802 195.51560 321.83673 1.000 61.88513 260 LEU B C 1
ATOM 3881 O O . LEU B 1 263 ? 87.05040 194.90224 321.02538 1.000 61.38859 260 LEU B O 1
ATOM 3886 N N . ARG B 1 264 ? 86.15864 196.83470 321.76168 1.000 60.27487 261 ARG B N 1
ATOM 3887 C CA . ARG B 1 264 ? 86.75605 197.61792 320.68787 1.000 64.12308 261 ARG B CA 1
ATOM 3888 C C . ARG B 1 264 ? 88.27397 197.68319 320.78716 1.000 70.39781 261 ARG B C 1
ATOM 3889 O O . ARG B 1 264 ? 88.93490 197.96812 319.78239 1.000 71.28722 261 ARG B O 1
ATOM 3891 N N . ASP B 1 265 ? 88.83888 197.42196 321.96506 1.000 67.94515 262 ASP B N 1
ATOM 3892 C CA . ASP B 1 265 ? 90.27216 197.53940 322.18830 1.000 69.61138 262 ASP B CA 1
ATOM 3893 C C . ASP B 1 265 ? 90.97474 196.19561 322.31717 1.000 71.77008 262 ASP B C 1
ATOM 3894 O O . ASP B 1 265 ? 92.19230 196.16956 322.52584 1.000 71.70513 262 ASP B O 1
ATOM 3899 N N . LEU B 1 266 ? 90.25016 195.08582 322.20925 1.000 68.72223 263 LEU B N 1
ATOM 3900 C CA . LEU B 1 266 ? 90.85382 193.76442 322.35952 1.000 71.54822 263 LEU B CA 1
ATOM 3901 C C . LEU B 1 266 ? 91.90966 193.51605 321.28451 1.000 76.94319 263 LEU B C 1
ATOM 3902 O O . LEU B 1 266 ? 91.71587 193.85105 320.11532 1.000 76.27206 263 LEU B O 1
#

InterPro domains:
  IPR011257 DNA glycosylase [SSF48150] (16-244)
  IPR015254 N-glycosylase/DNA lyase-like [PF09171] (23-255)
  IPR016544 N-glycosylase/DNA lyase [MF_01168] (20-260)
  IPR016544 N-glycosylase/DNA lyase [PIRSF008955] (14-259)

Organism: Thermococcus gammatolerans (strain DSM 15229 / JCM 11827 / EJ3) (NCBI:txid593117)

Solvent-accessible surface area: 21123 Å² total; per-residue (Å²): 184,82,75,58,58,145,73,14,101,127,0,18,77,4,0,119,102,7,14,48,120,6,0,92,36,1,1,34,65,0,16,57,26,13,53,0,0,134,47,0,68,63,46,0,44,11,30,35,28,0,0,27,2,0,2,0,0,0,1,0,17,55,114,40,35,36,110,26,42,69,0,1,55,44,0,0,149,63,0,15,60,72,25,12,156,90,19,39,52,20,0,47,59,2,0,58,113,2,65,16,0,134,124,103,28,73,31,0,30,138,57,1,86,136,0,19,96,40,0,67,99,21,44,58,71,84,2,108,80,12,1,79,85,10,6,72,109,1,20,29,40,0,3,184,40,19,131,34,164,133,81,26,138,23,1,11,57,0,0,18,1,2,1,8,0,0,12,23,11,26,99,35,51,26,58,4,29,85,54,0,50,7,32,88,49,132,46,4,58,68,4,1,96,92,2,6,73,12,65,35,80,54,0,0,17,119,6,0,75,49,19,49,3,7,0,1,0,0,31,7,0,2,106,15,2,76,76,67,81,63,7,62,83,93,23,46,101,32,19,62,30,10,59,61,0,123,89,30,106,80,79,20,26,102,90,0,8,72,0,0,136,86,11,18,50,77,29,0,94,73,12,0,48,85,14,13,70,24,24,52,0,0,99,35,0,54,81,66,18,169,65,35,63,31,0,0,14,0,0,0,0,0,0,0,0,19,17,37,47,51,34,130,23,22,67,0,1,55,36,0,0,122,70,1,25,126,76,76,16,184,67,22,33,132,18,0,51,61,3,0,46,108,3,72,17,0,127,69,14,28,64,2,0,34,62,18,1,103,84,0,57,85,23,4,62,97,11,39,68,72,73,0,105,66,24,1,62,90,21,5,66,97,0,26,36,51,0,3,149,21,5,160,34,115,141,62,28,84,10,0,1,53,0,0,15,1,1,0,4,0,0,13,17,12,46,100,35,47,27,60,3,28,86,71,0,49,3,21,78,32,134,56,12,38,68,3,3,77,103,3,47,119,33,85,12,65,67,19,0,12,40,2,1,135,87,22,48,2,6,0,4,0,0,37,5,0,2,98,32,13,80,92,70,39,81,91,98,144,44,75,76,31,25,61,66,0,36,120,58

Secondary structure (DSSP, 8-state):
--B-HHHHHHHHHHHHHHHHHHHHHIIIII-HHHHHHHHHHHHH--HHHHHHHHHHHHHT-SS-SS-HHHHHHHHHHHHHHS--SSHHHHHHHHHHH-SSS-SSHHHHHHHHHHHHHHHTT--HHHHHHHHHH-HHHHHHHHHHHHT--TT-HHHHHHHHHHHHHHHHHHT---PPPTTSPPP--HHHHHHHTTTBSS-HHHHHHHHHHHHT--HHHHHHHHHHH--HHHHHHHSGGGHHHHHHHHT-/-HHHHHHHHHHHHHHHHHHHHHIIIII-HHHHHHHHHHHHH--HHHHHHHHHHHHHT-SS-SS-HHHHHHHHHHHHHHS--S-HHHHHHHHHHH-SS--SSHHHHHHHHHHHHHHHTT--HHHHHHHHHS-HHHHHHHHHHHHT--TT-HHHHHHHHHHHHHHHHHHT---PPPTTSPPPP-HHHHHHHTTT-SS-HHHHHHHHHHHHT--HHHHHHHHHHH--HHHH--THHHHHHHHT-

Radius of gyration: 26.38 Å; Cα contacts (8 Å, |Δi|>4): 638; chains: 2; bounding box: 65×44×77 Å

Nearest PDB structures (foldseek):
  7ou3-assembly2_B  TM=1.004E+00  e=9.816E-35  Thermococcus gammatolerans EJ3
  7ou3-assembly1_A  TM=9.877E-01  e=3.486E-31  Thermococcus gammatolerans EJ3
  1xg7-assembly1_B  TM=9.305E-01  e=3.076E-19  Pyrococcus furiosus DSM 3638
  7p8l-assembly1_A  TM=9.189E-01  e=2.941E-19  Pyrococcus abyssi GE5
  7oli-assembly1_A  TM=9.199E-01  e=6.337E-19  Pyrococcus abyssi GE5

Foldseek 3Di:
DDFDVVVVVLVLVLCLVCDLVVLVLLVCQLQLLLVLLLLQCVLPVPLLLSLLLLLLLLLLPPPWQDDPNVVSNQVSVVCSVVPDDPPLVSLVPDQCPDNIRNPPSVVSSVQSVQCCVVSVVDDVVNLLCCQAPNLLVQLVVSCVSSVHDSLDQSSLSSSVSSQSSCCSVVVDHHADDLPNFAHDDPLVQVLCVVTDPDPRRVVVSVSCVSSVHRRVSVVSLCVVLSSLVSSCVRSPPSSVSSVVSNVD/DVVLVVLVLVLDLVCALVNLVCLVCQLQLLLVLLLLQCVLVVPLLLSLLLLLLLLLQPPPWQDDPNVSSNQVSVVCSVPPDPAQLVVLLPDQCPDNIHNPPSVVSSVQSVLCCVVSVVDDVVNLLCCQAPPVLVVLVVSCVSNVHDSLDQSSLSSSVSSQSSCCNVVVDHDADDLPRAHHDDPLVQVLCVVPDPDGRRVPLSVSCVSNVHRRVSVVSLCVVLSPVSLVSVSSVSSVVSVVD

B-factor: mean 31.09, std 15.23, range [11.98, 88.14]